Protein AF-A0A1X7SMK7-F1 (afdb_monomer_lite)

pLDDT: mean 85.58, std 12.28, range [47.09, 98.75]

Structure (mmCIF, N/CA/C/O backbone):
data_AF-A0A1X7SMK7-F1
#
_entry.id   AF-A0A1X7SMK7-F1
#
loop_
_atom_site.group_PDB
_atom_site.id
_atom_site.type_symbol
_atom_site.label_atom_id
_atom_site.label_alt_id
_atom_site.label_comp_id
_atom_site.label_asym_id
_atom_site.label_entity_id
_atom_site.label_seq_id
_atom_site.pdbx_PDB_ins_code
_atom_site.Cartn_x
_atom_site.Cartn_y
_atom_site.Cartn_z
_atom_site.occupancy
_atom_site.B_iso_or_equiv
_atom_site.auth_seq_id
_atom_site.auth_comp_id
_atom_site.auth_asym_id
_atom_site.auth_atom_id
_atom_site.pdbx_PDB_model_num
ATOM 1 N N . MET A 1 1 ? 4.008 -22.141 7.413 1.00 76.31 1 MET A N 1
ATOM 2 C CA . MET A 1 1 ? 4.098 -21.313 6.189 1.00 76.31 1 MET A CA 1
ATOM 3 C C . MET A 1 1 ? 5.521 -20.885 5.887 1.00 76.31 1 MET A C 1
ATOM 5 O O . MET A 1 1 ? 5.879 -20.997 4.728 1.00 76.31 1 MET A O 1
ATOM 9 N N . ASN A 1 2 ? 6.328 -20.488 6.880 1.00 79.69 2 ASN A N 1
ATOM 10 C CA . ASN A 1 2 ? 7.738 -20.129 6.662 1.00 79.69 2 ASN A CA 1
ATOM 11 C C . ASN A 1 2 ? 8.524 -21.211 5.893 1.00 79.69 2 ASN A C 1
ATOM 13 O O . ASN A 1 2 ? 9.091 -20.935 4.846 1.00 79.69 2 ASN A O 1
ATOM 17 N N . TRP A 1 3 ? 8.394 -22.478 6.312 1.00 78.12 3 TRP A N 1
ATOM 18 C CA . TRP A 1 3 ? 9.000 -23.629 5.625 1.00 78.12 3 TRP A CA 1
ATOM 19 C C . TRP A 1 3 ? 8.644 -23.755 4.142 1.00 78.12 3 TRP A C 1
ATOM 21 O O . TRP A 1 3 ? 9.476 -24.162 3.346 1.00 78.12 3 TRP A O 1
ATOM 31 N N . VAL A 1 4 ? 7.419 -23.389 3.753 1.00 81.31 4 VAL A N 1
ATOM 32 C CA . VAL A 1 4 ? 7.009 -23.433 2.341 1.00 81.31 4 VAL A CA 1
ATOM 33 C C . VAL A 1 4 ? 7.771 -22.382 1.537 1.00 81.31 4 VAL A C 1
ATOM 35 O O . VAL A 1 4 ? 8.172 -22.674 0.420 1.00 81.31 4 VAL A O 1
ATOM 38 N N . GLY A 1 5 ? 7.982 -21.186 2.097 1.00 83.88 5 GLY A N 1
ATOM 39 C CA . GLY A 1 5 ? 8.796 -20.145 1.464 1.00 83.88 5 GLY A CA 1
ATOM 40 C C . GLY A 1 5 ? 10.237 -20.611 1.270 1.00 83.88 5 GLY A C 1
ATOM 41 O O . GLY A 1 5 ? 10.709 -20.642 0.137 1.00 83.88 5 GLY A O 1
ATOM 42 N N . ILE A 1 6 ? 10.862 -21.103 2.347 1.00 80.62 6 ILE A N 1
ATOM 43 C CA . ILE A 1 6 ? 12.244 -21.610 2.329 1.00 80.62 6 ILE A CA 1
ATOM 44 C C . ILE A 1 6 ? 12.415 -22.717 1.284 1.00 80.62 6 ILE A C 1
ATOM 46 O O . ILE A 1 6 ? 13.381 -22.695 0.534 1.00 80.62 6 ILE A O 1
ATOM 50 N N . VAL A 1 7 ? 11.475 -23.663 1.191 1.00 81.44 7 VAL A N 1
ATOM 51 C CA . VAL A 1 7 ? 11.527 -24.764 0.213 1.00 81.44 7 VAL A CA 1
ATOM 52 C C . VAL A 1 7 ? 11.356 -24.275 -1.229 1.00 81.44 7 VAL A C 1
ATOM 54 O O . VAL A 1 7 ? 12.016 -24.774 -2.133 1.00 81.44 7 VAL A O 1
ATOM 57 N N . VAL A 1 8 ? 10.451 -23.324 -1.472 1.00 84.81 8 VAL A N 1
ATOM 58 C CA . VAL A 1 8 ? 10.126 -22.880 -2.837 1.00 84.81 8 VAL A CA 1
ATOM 59 C C . VAL A 1 8 ? 11.201 -21.958 -3.409 1.00 84.81 8 VAL A C 1
ATOM 61 O O . VAL A 1 8 ? 11.509 -22.050 -4.600 1.00 84.81 8 VAL A O 1
ATOM 64 N N . GLU A 1 9 ? 11.773 -21.089 -2.578 1.00 83.50 9 GLU A N 1
ATOM 65 C CA . GLU A 1 9 ? 12.897 -20.228 -2.946 1.00 83.50 9 GLU A CA 1
ATOM 66 C C . GLU A 1 9 ? 14.232 -20.979 -2.917 1.00 83.50 9 GLU A C 1
ATOM 68 O O . GLU A 1 9 ? 15.040 -20.822 -3.830 1.00 83.50 9 GLU A O 1
ATOM 73 N N . ALA A 1 10 ? 14.418 -21.867 -1.936 1.00 68.88 10 ALA A N 1
ATOM 74 C CA . ALA A 1 10 ? 15.697 -22.448 -1.526 1.00 68.88 10 ALA A CA 1
ATOM 75 C C . ALA A 1 10 ? 16.689 -21.379 -1.037 1.00 68.88 10 ALA A C 1
ATOM 77 O O . ALA A 1 10 ? 17.787 -21.234 -1.579 1.00 68.88 10 ALA A O 1
ATOM 78 N N . GLU A 1 11 ? 16.283 -20.623 -0.010 1.00 64.81 11 GLU A N 1
ATOM 79 C CA . GLU A 1 11 ? 17.107 -19.590 0.637 1.00 64.81 11 GLU A CA 1
ATOM 80 C C . GLU A 1 11 ? 18.417 -20.146 1.232 1.00 64.81 11 GLU A C 1
ATOM 82 O O . GLU A 1 11 ? 18.645 -21.350 1.252 1.00 64.81 11 GLU A O 1
ATOM 87 N N . ALA A 1 12 ? 19.311 -19.269 1.704 1.00 57.12 12 ALA A N 1
ATOM 88 C CA . ALA A 1 12 ? 20.653 -19.607 2.189 1.00 57.12 12 ALA A CA 1
ATOM 89 C C . ALA A 1 12 ? 20.695 -20.824 3.152 1.00 57.12 12 ALA A C 1
ATOM 91 O O . ALA A 1 12 ? 19.781 -20.993 3.958 1.00 57.12 12 ALA A O 1
ATOM 92 N N . PRO A 1 13 ? 21.781 -21.630 3.158 1.00 58.66 13 PRO A N 1
ATOM 93 C CA . PRO A 1 13 ? 21.899 -22.856 3.968 1.00 58.66 13 PRO A CA 1
ATOM 94 C C . PRO A 1 13 ? 21.560 -22.692 5.458 1.00 58.66 13 PRO A C 1
ATOM 96 O O . PRO A 1 13 ? 21.046 -23.609 6.085 1.00 58.66 13 PRO A O 1
ATOM 99 N N . GLN A 1 14 ? 21.789 -21.498 6.009 1.00 54.66 14 GLN A N 1
ATOM 100 C CA . GLN A 1 14 ? 21.522 -21.155 7.410 1.00 54.66 14 GLN A CA 1
ATOM 101 C C . GLN A 1 14 ? 20.026 -21.161 7.770 1.00 54.66 14 GLN A C 1
ATOM 103 O O . GLN A 1 14 ? 19.683 -21.290 8.937 1.00 54.66 14 GLN A O 1
ATOM 108 N N . LEU A 1 15 ? 19.137 -21.038 6.780 1.00 57.72 15 LEU A N 1
ATOM 109 C CA . LEU A 1 15 ? 17.681 -21.113 6.952 1.00 57.72 15 LEU A CA 1
ATOM 110 C C . LEU A 1 15 ? 17.139 -22.529 6.691 1.00 57.72 15 LEU A C 1
ATOM 112 O O . LEU A 1 15 ? 15.944 -22.775 6.846 1.00 57.72 15 LEU A O 1
ATOM 116 N N . LYS A 1 16 ? 18.015 -23.467 6.304 1.00 63.78 16 LYS A N 1
ATOM 117 C CA . LYS A 1 16 ? 17.679 -24.873 6.038 1.00 63.78 16 LYS A CA 1
ATOM 118 C C . LYS A 1 16 ? 17.902 -25.776 7.249 1.00 63.78 16 LYS A C 1
ATOM 120 O O . LYS A 1 16 ? 17.399 -26.899 7.244 1.00 63.78 16 LYS A O 1
ATOM 125 N N . GLU A 1 17 ? 18.625 -25.300 8.265 1.00 66.69 17 GLU A N 1
ATOM 126 C CA . GLU A 1 17 ? 18.790 -25.975 9.554 1.00 66.69 17 GLU A CA 1
ATOM 127 C C . GLU A 1 17 ? 17.618 -25.650 10.487 1.00 66.69 17 GLU A C 1
ATOM 129 O O . GLU A 1 17 ? 17.215 -24.498 10.652 1.00 66.69 17 GLU A O 1
ATOM 134 N N . THR A 1 18 ? 17.048 -26.686 11.091 1.00 64.62 18 THR A N 1
ATOM 135 C CA . THR A 1 18 ? 15.881 -26.607 11.974 1.00 64.62 18 THR A CA 1
ATOM 136 C C . THR A 1 18 ? 16.170 -27.399 13.249 1.00 64.62 18 THR A C 1
ATOM 138 O O . THR A 1 18 ? 17.026 -28.285 13.238 1.00 64.62 18 THR A O 1
ATOM 141 N N . GLU A 1 19 ? 15.444 -27.138 14.342 1.00 67.94 19 GLU A N 1
ATOM 142 C CA . GLU A 1 19 ? 15.568 -27.947 15.571 1.00 67.94 19 GLU A CA 1
ATOM 143 C C . GLU A 1 19 ? 15.283 -29.446 15.326 1.00 67.94 19 GLU A C 1
ATOM 145 O O . GLU A 1 19 ? 15.844 -30.295 16.016 1.00 67.94 19 GLU A O 1
ATOM 150 N N . ASP A 1 20 ? 14.481 -29.772 14.302 1.00 70.25 20 ASP A N 1
ATOM 151 C CA . ASP A 1 20 ? 14.022 -31.128 13.972 1.00 70.25 20 ASP A CA 1
ATOM 152 C C . ASP A 1 20 ? 14.765 -31.772 12.775 1.00 70.25 20 ASP A C 1
ATOM 154 O O . ASP A 1 20 ? 14.417 -32.879 12.354 1.00 70.25 20 ASP A O 1
ATOM 158 N N . GLY A 1 21 ? 15.780 -31.109 12.200 1.00 72.69 21 GLY A N 1
ATOM 159 C CA . GLY A 1 21 ? 16.559 -31.623 11.061 1.00 72.69 21 GLY A CA 1
ATOM 160 C C . GLY A 1 21 ? 16.888 -30.587 9.982 1.00 72.69 21 GLY A C 1
ATOM 161 O O . GLY A 1 21 ? 16.776 -29.386 10.209 1.00 72.69 21 GLY A O 1
ATOM 162 N N . VAL A 1 22 ? 17.297 -31.057 8.799 1.00 74.38 22 VAL A N 1
ATOM 163 C CA . VAL A 1 22 ? 17.672 -30.222 7.641 1.00 74.38 22 VAL A CA 1
ATOM 164 C C . VAL A 1 22 ? 16.673 -30.427 6.501 1.00 74.38 22 VAL A C 1
ATOM 166 O O . VAL A 1 22 ? 16.225 -31.550 6.262 1.00 74.38 22 VAL A O 1
ATOM 169 N N . ILE A 1 23 ? 16.318 -29.354 5.792 1.00 75.38 23 ILE A N 1
ATOM 170 C CA . ILE A 1 23 ? 15.484 -29.434 4.583 1.00 75.38 23 ILE A CA 1
ATOM 171 C C . ILE A 1 23 ? 16.270 -30.118 3.454 1.00 75.38 23 ILE A C 1
ATOM 173 O O . ILE A 1 23 ? 17.354 -29.669 3.093 1.00 75.38 23 ILE A O 1
ATOM 177 N N . ASP A 1 24 ? 15.697 -31.176 2.875 1.00 78.44 24 ASP A N 1
ATOM 178 C CA . ASP A 1 24 ? 16.307 -31.951 1.788 1.00 78.44 24 ASP A CA 1
ATOM 179 C C . ASP A 1 24 ? 16.286 -31.181 0.453 1.00 78.44 24 ASP A C 1
ATOM 181 O O . ASP A 1 24 ? 15.278 -31.131 -0.258 1.00 78.44 24 ASP A O 1
ATOM 185 N N . GLU A 1 25 ? 17.410 -30.548 0.126 1.00 76.19 25 GLU A N 1
ATOM 186 C CA . GLU A 1 25 ? 17.578 -29.785 -1.113 1.00 76.19 25 GLU A CA 1
ATOM 187 C C . GLU A 1 25 ? 17.518 -30.655 -2.369 1.00 76.19 25 GLU A C 1
ATOM 189 O O . GLU A 1 25 ? 16.979 -30.213 -3.383 1.00 76.19 25 GLU A O 1
ATOM 194 N N . ASP A 1 26 ? 18.040 -31.882 -2.304 1.00 81.38 26 ASP A N 1
ATOM 195 C CA . ASP A 1 26 ? 18.062 -32.800 -3.445 1.00 81.38 26 ASP A CA 1
ATOM 196 C C . ASP A 1 26 ? 16.639 -33.250 -3.798 1.00 81.38 26 ASP A C 1
ATOM 198 O O . ASP A 1 26 ? 16.304 -33.426 -4.973 1.00 81.38 26 ASP A O 1
ATOM 202 N N . LEU A 1 27 ? 15.779 -33.393 -2.785 1.00 84.00 27 LEU A N 1
ATOM 203 C CA . LEU A 1 27 ? 14.371 -33.728 -2.967 1.00 84.00 27 LEU A CA 1
ATOM 204 C C . LEU A 1 27 ? 13.543 -32.553 -3.506 1.00 84.00 27 LEU A C 1
ATOM 206 O O . LEU A 1 27 ? 12.710 -32.757 -4.393 1.00 84.00 27 LEU A O 1
ATOM 210 N N . TYR A 1 28 ? 13.708 -31.348 -2.948 1.00 83.56 28 TYR A N 1
ATOM 211 C CA . TYR A 1 28 ? 12.801 -30.224 -3.227 1.00 83.56 28 TYR A CA 1
ATOM 212 C C . TYR A 1 28 ? 13.315 -29.212 -4.266 1.00 83.56 28 TYR A C 1
ATOM 214 O O . TYR A 1 28 ? 12.504 -28.539 -4.909 1.00 83.56 28 TYR A O 1
ATOM 222 N N . GLY A 1 29 ? 14.630 -29.117 -4.477 1.00 83.69 29 GLY A N 1
ATOM 223 C CA . GLY A 1 29 ? 15.258 -28.202 -5.433 1.00 83.69 29 GLY A CA 1
ATOM 224 C C . GLY A 1 29 ? 15.086 -26.713 -5.095 1.00 83.69 29 GLY A C 1
ATOM 225 O O . GLY A 1 29 ? 14.939 -26.335 -3.939 1.00 83.69 29 GLY A O 1
ATOM 226 N N . SER A 1 30 ? 15.120 -25.856 -6.126 1.00 86.62 30 SER A N 1
ATOM 227 C CA . SER A 1 30 ? 14.943 -24.394 -6.020 1.00 86.62 30 SER A CA 1
ATOM 228 C C . SER A 1 30 ? 13.989 -23.891 -7.105 1.00 86.62 30 SER A C 1
ATOM 230 O O . SER A 1 30 ? 14.396 -23.304 -8.108 1.00 86.62 30 SER A O 1
ATOM 232 N N . LEU A 1 31 ? 12.696 -24.191 -6.948 1.00 90.31 31 LEU A N 1
ATOM 233 C CA . LEU A 1 31 ? 11.697 -23.951 -7.992 1.00 90.31 31 LEU A CA 1
ATOM 234 C C . LEU A 1 31 ? 11.676 -22.484 -8.443 1.00 90.31 31 LEU A C 1
ATOM 236 O O . LEU A 1 31 ? 11.801 -22.222 -9.637 1.00 90.31 31 LEU A O 1
ATOM 240 N N . HIS A 1 32 ? 11.544 -21.540 -7.504 1.00 93.88 32 HIS A N 1
ATOM 241 C CA . HIS A 1 32 ? 11.447 -20.105 -7.790 1.00 93.88 32 HIS A CA 1
ATOM 242 C C . HIS A 1 32 ? 12.671 -19.568 -8.545 1.00 93.88 32 HIS A C 1
ATOM 244 O O . HIS A 1 32 ? 12.493 -18.933 -9.591 1.00 93.88 32 HIS A O 1
ATOM 250 N N . ASN A 1 33 ? 13.889 -19.844 -8.056 1.00 91.50 33 ASN A N 1
ATOM 251 C CA . ASN A 1 33 ? 15.117 -19.307 -8.654 1.00 91.50 33 ASN A CA 1
ATOM 252 C C . ASN A 1 33 ? 15.410 -19.961 -10.006 1.00 91.50 33 ASN A C 1
ATOM 254 O O . ASN A 1 33 ? 15.709 -19.256 -10.967 1.00 91.50 33 ASN A O 1
ATOM 258 N N . LEU A 1 34 ? 15.210 -21.280 -10.134 1.00 91.06 34 LEU A N 1
ATOM 259 C CA . LEU A 1 34 ? 15.342 -21.961 -11.426 1.00 91.06 34 LEU A CA 1
ATOM 260 C C . LEU A 1 34 ? 14.367 -21.397 -12.467 1.00 91.06 34 LEU A C 1
ATOM 262 O O . LEU A 1 34 ? 14.712 -21.305 -13.643 1.00 91.06 34 LEU A O 1
ATOM 266 N N . GLY A 1 35 ? 13.163 -20.987 -12.061 1.00 93.31 35 GLY A N 1
ATOM 267 C CA . GLY A 1 35 ? 12.232 -20.294 -12.951 1.00 93.31 35 GLY A CA 1
ATOM 268 C C . GLY A 1 35 ? 12.787 -18.964 -13.462 1.00 93.31 35 GLY A C 1
ATOM 269 O O . GLY A 1 35 ? 12.753 -18.712 -14.668 1.00 93.31 35 GLY A O 1
ATOM 270 N N . HIS A 1 36 ? 13.351 -18.140 -12.573 1.00 94.31 36 HIS A N 1
ATOM 271 C CA . HIS A 1 36 ? 14.035 -16.899 -12.950 1.00 94.31 36 HIS A CA 1
ATOM 272 C C . HIS A 1 36 ? 15.161 -17.147 -13.964 1.00 94.31 36 HIS A C 1
ATOM 274 O O . HIS A 1 36 ? 15.187 -16.488 -15.009 1.00 94.31 36 HIS A O 1
ATOM 280 N N . ASP A 1 37 ? 16.019 -18.138 -13.707 1.00 90.88 37 ASP A N 1
ATOM 281 C CA . ASP A 1 37 ? 17.121 -18.518 -14.596 1.00 90.88 37 ASP A CA 1
ATOM 282 C C . ASP A 1 37 ? 16.600 -18.949 -15.971 1.00 90.88 37 ASP A C 1
ATOM 284 O O . ASP A 1 37 ? 17.060 -18.458 -17.002 1.00 90.88 37 ASP A O 1
ATOM 288 N N . LYS A 1 38 ? 15.571 -19.807 -16.013 1.00 91.62 38 LYS A N 1
ATOM 289 C CA . LYS A 1 38 ? 15.007 -20.294 -17.279 1.00 91.62 38 LYS A CA 1
ATOM 290 C C . LYS A 1 38 ? 14.355 -19.185 -18.093 1.00 91.62 38 LYS A C 1
ATOM 292 O O . LYS A 1 38 ? 14.561 -19.135 -19.303 1.00 91.62 38 LYS A O 1
ATOM 297 N N . PHE A 1 39 ? 13.616 -18.267 -17.468 1.00 92.25 39 PHE A N 1
ATOM 298 C CA . PHE A 1 39 ? 13.064 -17.119 -18.192 1.00 92.25 39 PHE A CA 1
ATOM 299 C C . PHE A 1 39 ? 14.156 -16.170 -18.689 1.00 92.25 39 PHE A C 1
ATOM 301 O O . PHE A 1 39 ? 14.058 -15.663 -19.807 1.00 92.25 39 PHE A O 1
ATOM 308 N N . ALA A 1 40 ? 15.219 -15.969 -17.907 1.00 90.50 40 ALA A N 1
ATOM 309 C CA . ALA A 1 40 ? 16.373 -15.196 -18.346 1.00 90.50 40 ALA A CA 1
ATOM 310 C C . ALA A 1 40 ? 17.085 -15.859 -19.541 1.00 90.50 40 ALA A C 1
ATOM 312 O O . ALA A 1 40 ? 17.534 -15.146 -20.443 1.00 90.50 40 ALA A O 1
ATOM 313 N N . GLU A 1 41 ? 17.139 -17.198 -19.569 1.00 87.00 41 GLU A N 1
ATOM 314 C CA . GLU A 1 41 ? 17.758 -18.034 -20.607 1.00 87.00 41 GLU A CA 1
ATOM 315 C C . GLU A 1 41 ? 17.024 -18.042 -21.956 1.00 87.00 41 GLU A C 1
ATOM 317 O O . GLU A 1 41 ? 17.657 -18.201 -22.999 1.00 87.00 41 GLU A O 1
ATOM 322 N N . ILE A 1 42 ? 15.706 -17.832 -21.994 1.00 82.44 42 ILE A N 1
ATOM 323 C CA . ILE A 1 42 ? 14.941 -17.899 -23.256 1.00 82.44 42 ILE A CA 1
ATOM 324 C C . ILE A 1 42 ? 15.445 -16.872 -24.287 1.00 82.44 42 ILE A C 1
ATOM 326 O O . ILE A 1 42 ? 15.544 -17.185 -25.475 1.00 82.44 42 ILE A O 1
ATOM 330 N N . GLY A 1 43 ? 15.850 -15.676 -23.843 1.00 67.31 43 GLY A N 1
ATOM 331 C CA . GLY A 1 43 ? 16.397 -14.627 -24.718 1.00 67.31 43 GLY A CA 1
ATOM 332 C C . GLY A 1 43 ? 17.741 -14.976 -25.382 1.00 67.31 43 GLY A C 1
ATOM 333 O O . GLY A 1 43 ? 18.173 -14.289 -26.312 1.00 67.31 43 GLY A O 1
ATOM 334 N N . TYR A 1 44 ? 18.403 -16.053 -24.947 1.00 64.62 44 TYR A N 1
ATOM 335 C CA . TYR A 1 44 ? 19.713 -16.466 -25.458 1.00 64.62 44 TYR A CA 1
ATOM 336 C C . TYR A 1 44 ? 19.637 -17.059 -26.854 1.00 64.62 44 TYR A C 1
ATOM 338 O O . TYR A 1 44 ? 20.598 -16.957 -27.613 1.00 64.62 44 TYR A O 1
ATOM 346 N N . GLN A 1 45 ? 18.505 -17.670 -27.212 1.00 57.88 45 GLN A N 1
ATOM 347 C CA . GLN A 1 45 ? 18.370 -18.375 -28.488 1.00 57.88 45 GLN A CA 1
ATOM 348 C C . GLN A 1 45 ? 18.481 -17.432 -29.700 1.00 57.88 45 GLN A C 1
ATOM 350 O O . GLN A 1 45 ? 18.723 -17.884 -30.815 1.00 57.88 45 GLN A O 1
ATOM 355 N N . THR A 1 46 ? 18.366 -16.118 -29.486 1.00 55.88 46 THR A N 1
ATOM 356 C CA . THR A 1 46 ? 18.462 -15.083 -30.524 1.00 55.88 46 THR A CA 1
ATOM 357 C C . THR A 1 46 ? 19.871 -14.543 -30.802 1.00 55.88 46 THR A C 1
ATOM 359 O O . THR A 1 46 ? 20.037 -13.831 -31.792 1.00 55.88 46 THR A O 1
ATOM 362 N N . TYR A 1 47 ? 20.900 -14.868 -30.005 1.00 55.44 47 TYR A N 1
ATOM 363 C CA . TYR A 1 47 ? 22.248 -14.307 -30.191 1.00 55.44 47 TYR A CA 1
ATOM 364 C C . TYR A 1 47 ? 23.335 -15.390 -30.290 1.00 55.44 47 TYR A C 1
ATOM 366 O O . TYR A 1 47 ? 23.699 -16.037 -29.320 1.00 55.44 47 TYR A O 1
ATOM 374 N N . SER A 1 48 ? 23.936 -15.529 -31.476 1.00 54.09 48 SER A N 1
ATOM 375 C CA . SER A 1 48 ? 25.039 -16.465 -31.784 1.00 54.09 48 SER A CA 1
ATOM 376 C C . SER A 1 48 ? 26.409 -16.060 -31.188 1.00 54.09 48 SER A C 1
ATOM 378 O O . SER A 1 48 ? 27.448 -16.556 -31.629 1.00 54.09 48 SER A O 1
ATOM 380 N N . SER A 1 49 ? 26.469 -15.120 -30.240 1.00 61.84 49 SER A N 1
ATOM 381 C CA . SER A 1 49 ? 27.746 -14.573 -29.752 1.00 61.84 49 SER A CA 1
ATOM 382 C C . SER A 1 49 ? 28.101 -15.103 -28.365 1.00 61.84 49 SER A C 1
ATOM 384 O O . SER A 1 49 ? 27.239 -15.215 -27.506 1.00 61.84 49 SER A O 1
ATOM 386 N N . SER A 1 50 ? 29.389 -15.311 -28.088 1.00 56.56 50 SER A N 1
ATOM 387 C CA . SER A 1 50 ? 29.916 -15.704 -26.768 1.00 56.56 50 SER A CA 1
ATOM 388 C C . SER A 1 50 ? 29.708 -14.666 -25.647 1.00 56.56 50 SER A C 1
ATOM 390 O O . SER A 1 50 ? 30.171 -14.867 -24.528 1.00 56.56 50 SER A O 1
ATOM 392 N N . LYS A 1 51 ? 29.009 -13.556 -25.921 1.00 63.16 51 LYS A N 1
ATOM 393 C CA . LYS A 1 51 ? 28.648 -12.495 -24.966 1.00 63.16 51 LYS A CA 1
ATOM 394 C C . LYS A 1 51 ? 27.170 -12.584 -24.577 1.00 63.16 51 LYS A C 1
ATOM 396 O O . LYS A 1 51 ? 26.466 -11.575 -24.570 1.00 63.16 51 LYS A O 1
ATOM 401 N N . ASN A 1 52 ? 26.698 -13.796 -24.305 1.00 57.12 52 ASN A N 1
ATOM 402 C CA . ASN A 1 52 ? 25.314 -14.061 -23.936 1.00 57.12 52 ASN A CA 1
ATOM 403 C C . ASN A 1 52 ? 24.944 -13.329 -22.640 1.00 57.12 52 ASN A C 1
ATOM 405 O O . ASN A 1 52 ? 25.436 -13.665 -21.563 1.00 57.12 52 ASN A O 1
ATOM 409 N N . ARG A 1 53 ? 24.093 -12.307 -22.751 1.00 67.38 53 ARG A N 1
ATOM 410 C CA . ARG A 1 53 ? 23.565 -11.576 -21.598 1.00 67.38 53 ARG A CA 1
ATOM 411 C C . ARG A 1 53 ? 22.250 -12.218 -21.179 1.00 67.38 53 ARG A C 1
ATOM 413 O O . ARG A 1 53 ? 21.366 -12.393 -22.011 1.00 67.38 53 ARG A O 1
ATOM 420 N N . TRP A 1 54 ? 22.153 -12.544 -19.896 1.00 79.62 54 TRP A N 1
ATOM 421 C CA . TRP A 1 54 ? 20.924 -12.991 -19.257 1.00 79.62 54 TRP A CA 1
ATOM 422 C C . TRP A 1 54 ? 19.834 -11.934 -19.479 1.00 79.62 54 TRP A C 1
ATOM 424 O O . TRP A 1 54 ? 20.120 -10.732 -19.415 1.00 79.62 54 TRP A O 1
ATOM 434 N N . GLY A 1 55 ? 18.598 -12.361 -19.754 1.00 87.69 55 GLY A N 1
ATOM 435 C CA . GLY A 1 55 ? 17.449 -11.456 -19.751 1.00 87.69 55 GLY A CA 1
ATOM 436 C C . GLY A 1 55 ? 17.260 -10.788 -18.383 1.00 87.69 55 GLY A C 1
ATOM 437 O O . GLY A 1 55 ? 17.840 -11.207 -17.381 1.00 87.69 55 GLY A O 1
ATOM 438 N N . VAL A 1 56 ? 16.414 -9.756 -18.312 1.00 91.50 56 VAL A N 1
ATOM 439 C CA . VAL A 1 56 ? 16.201 -8.987 -17.067 1.00 91.50 56 VAL A CA 1
ATOM 440 C C . VAL A 1 56 ? 15.689 -9.843 -15.899 1.00 91.50 56 VAL A C 1
ATOM 442 O O . VAL A 1 56 ? 15.936 -9.500 -14.747 1.00 91.50 56 VAL A O 1
ATOM 445 N N . MET A 1 57 ? 15.049 -10.984 -16.181 1.00 93.56 57 MET A N 1
ATOM 446 C CA . MET A 1 57 ? 14.612 -11.956 -15.171 1.00 93.56 57 MET A CA 1
ATOM 447 C C . MET A 1 57 ? 15.754 -12.535 -14.325 1.00 93.56 57 MET A C 1
ATOM 449 O O . MET A 1 57 ? 15.501 -12.945 -13.196 1.00 93.56 57 MET A O 1
ATOM 453 N N . GLY A 1 58 ? 16.998 -12.505 -14.814 1.00 91.12 58 GLY A N 1
ATOM 454 C CA . GLY A 1 58 ? 18.181 -12.984 -14.091 1.00 91.12 58 GLY A CA 1
ATOM 455 C C . GLY A 1 58 ? 18.747 -11.998 -13.063 1.00 91.12 58 GLY A C 1
ATOM 456 O O . GLY A 1 58 ? 19.792 -12.259 -12.478 1.00 91.12 58 GLY A O 1
ATOM 457 N N . SER A 1 59 ? 18.116 -10.835 -12.865 1.00 91.06 59 SER A N 1
ATOM 458 C CA . SER A 1 59 ? 18.580 -9.813 -11.921 1.00 91.06 59 SER A CA 1
ATOM 459 C C . SER A 1 59 ? 17.427 -9.264 -11.087 1.00 91.06 59 SER A C 1
ATOM 461 O O . SER A 1 59 ? 16.511 -8.627 -11.609 1.00 91.06 59 SER A O 1
ATOM 463 N N . THR A 1 60 ? 17.502 -9.434 -9.766 1.00 90.88 60 THR A N 1
ATOM 464 C CA . THR A 1 60 ? 16.470 -8.994 -8.805 1.00 90.88 60 THR A CA 1
ATOM 465 C C . THR A 1 60 ? 16.189 -7.490 -8.858 1.00 90.88 60 THR A C 1
ATOM 467 O O . THR A 1 60 ? 15.064 -7.062 -8.619 1.00 90.88 60 THR A O 1
ATOM 470 N N . SER A 1 61 ? 17.175 -6.677 -9.250 1.00 89.94 61 SER A N 1
ATOM 471 C CA . SER A 1 61 ? 17.026 -5.219 -9.385 1.00 89.94 61 SER A CA 1
ATOM 472 C C . SER A 1 61 ? 16.156 -4.782 -10.572 1.00 89.94 61 SER A C 1
ATOM 474 O O . SER A 1 61 ? 15.701 -3.636 -10.612 1.00 89.94 61 SER A O 1
ATOM 476 N N . VAL A 1 62 ? 15.925 -5.666 -11.551 1.00 91.44 62 VAL A N 1
ATOM 477 C CA . VAL A 1 62 ? 15.209 -5.330 -12.793 1.00 91.44 62 VAL A CA 1
ATOM 478 C C . VAL A 1 62 ? 14.176 -6.367 -13.236 1.00 91.44 62 VAL A C 1
ATOM 480 O O . VAL A 1 62 ? 13.389 -6.048 -14.124 1.00 91.44 62 VAL A O 1
ATOM 483 N N . ALA A 1 63 ? 14.108 -7.548 -12.615 1.00 95.12 63 ALA A N 1
ATOM 484 C CA . ALA A 1 63 ? 13.194 -8.626 -13.003 1.00 95.12 63 ALA A CA 1
ATOM 485 C C . ALA A 1 63 ? 11.722 -8.183 -13.035 1.00 95.12 63 ALA A C 1
ATOM 487 O O . ALA A 1 63 ? 11.015 -8.477 -13.991 1.00 95.12 63 ALA A O 1
ATOM 488 N N . ILE A 1 64 ? 11.292 -7.371 -12.061 1.00 95.38 64 ILE A N 1
ATOM 489 C CA . ILE A 1 64 ? 9.925 -6.825 -11.956 1.00 95.38 64 ILE A CA 1
ATOM 490 C C . ILE A 1 64 ? 9.472 -6.003 -13.182 1.00 95.38 64 ILE A C 1
ATOM 492 O O . ILE A 1 64 ? 8.280 -5.745 -13.361 1.00 95.38 64 ILE A O 1
ATOM 496 N N . ARG A 1 65 ? 10.417 -5.571 -14.030 1.00 93.00 65 ARG A N 1
ATOM 497 C CA . ARG A 1 65 ? 10.139 -4.834 -15.272 1.00 93.00 65 ARG A CA 1
ATOM 498 C C . ARG A 1 65 ? 9.614 -5.735 -16.391 1.00 93.00 65 ARG A C 1
ATOM 500 O O . ARG A 1 65 ? 9.024 -5.213 -17.333 1.00 93.00 65 ARG A O 1
ATOM 507 N N . ASP A 1 66 ? 9.839 -7.045 -16.312 1.00 94.50 66 ASP A N 1
ATOM 508 C CA . ASP A 1 66 ? 9.348 -8.009 -17.294 1.00 94.50 66 ASP A CA 1
ATOM 509 C C . ASP A 1 66 ? 7.930 -8.476 -16.924 1.00 94.50 66 ASP A C 1
ATOM 511 O O . ASP A 1 66 ? 7.720 -8.943 -15.802 1.00 94.50 66 ASP A O 1
ATOM 515 N N . PRO A 1 67 ? 6.937 -8.408 -17.829 1.00 96.00 67 PRO A N 1
ATOM 516 C CA . PRO A 1 67 ? 5.610 -8.968 -17.584 1.00 96.00 67 PRO A CA 1
ATOM 517 C C . PRO A 1 67 ? 5.619 -10.435 -17.123 1.00 96.00 67 PRO A C 1
ATOM 519 O O . PRO A 1 67 ? 4.743 -10.832 -16.350 1.00 96.00 67 PRO A O 1
ATOM 522 N N . VAL A 1 68 ? 6.604 -11.238 -17.549 1.00 95.94 68 VAL A N 1
ATOM 523 C CA . VAL A 1 68 ? 6.705 -12.651 -17.157 1.00 95.94 68 VAL A CA 1
ATOM 524 C C . VAL A 1 68 ? 6.991 -12.832 -15.666 1.00 95.94 68 VAL A C 1
ATOM 526 O O . VAL A 1 68 ? 6.560 -13.834 -15.098 1.00 95.94 68 VAL A O 1
ATOM 529 N N . PHE A 1 69 ? 7.620 -11.849 -15.006 1.00 97.19 69 PHE A N 1
ATOM 530 C CA . PHE A 1 69 ? 7.838 -11.851 -13.557 1.00 97.19 69 PHE A CA 1
ATOM 531 C C . PHE A 1 69 ? 6.526 -12.074 -12.809 1.00 97.19 69 PHE A C 1
ATOM 533 O O . PHE A 1 69 ? 6.425 -12.946 -11.953 1.00 97.19 69 PHE A O 1
ATOM 540 N N . TRP A 1 70 ? 5.490 -11.328 -13.186 1.00 96.75 70 TRP A N 1
ATOM 541 C CA . TRP A 1 70 ? 4.191 -11.368 -12.522 1.00 96.75 70 TRP A CA 1
ATOM 542 C C . TRP A 1 70 ? 3.443 -12.675 -12.778 1.00 96.75 70 TRP A C 1
ATOM 544 O O . TRP A 1 70 ? 2.746 -13.170 -11.895 1.00 96.75 70 TRP A O 1
ATOM 554 N N . ILE A 1 71 ? 3.610 -13.262 -13.965 1.00 96.50 71 ILE A N 1
ATOM 555 C CA . ILE A 1 71 ? 3.037 -14.571 -14.306 1.00 96.50 71 ILE A CA 1
ATOM 556 C C . ILE A 1 71 ? 3.738 -15.672 -13.503 1.00 96.50 71 ILE A C 1
ATOM 558 O O . ILE A 1 71 ? 3.075 -16.535 -12.926 1.00 96.50 71 ILE A O 1
ATOM 562 N N . TRP A 1 72 ? 5.069 -15.621 -13.424 1.00 96.50 72 TRP A N 1
ATOM 563 C CA . TRP A 1 72 ? 5.861 -16.572 -12.653 1.00 96.50 72 TRP A CA 1
ATOM 564 C C . TRP A 1 72 ? 5.557 -16.487 -11.155 1.00 96.50 72 TRP A C 1
ATOM 566 O O . TRP A 1 72 ? 5.215 -17.488 -10.530 1.00 96.50 72 TRP A O 1
ATOM 576 N N . HIS A 1 73 ? 5.560 -15.282 -10.588 1.00 96.56 73 HIS A N 1
ATOM 577 C CA . HIS A 1 73 ? 5.207 -15.064 -9.184 1.00 96.56 73 HIS A CA 1
ATOM 578 C C . HIS A 1 73 ? 3.748 -15.415 -8.889 1.00 96.56 73 HIS A C 1
ATOM 580 O O . HIS A 1 73 ? 3.445 -15.876 -7.791 1.00 96.56 73 HIS A O 1
ATOM 586 N N . ARG A 1 74 ? 2.839 -15.306 -9.871 1.00 95.12 74 ARG A N 1
ATOM 587 C CA . ARG A 1 74 ? 1.477 -15.830 -9.719 1.00 95.12 74 ARG A CA 1
ATOM 588 C C . ARG A 1 74 ? 1.454 -17.351 -9.594 1.00 95.12 74 ARG A C 1
ATOM 590 O O . ARG A 1 74 ? 0.720 -17.856 -8.751 1.00 95.12 74 ARG A O 1
ATOM 597 N N . HIS A 1 75 ? 2.248 -18.068 -10.389 1.00 95.12 75 HIS A N 1
ATOM 598 C CA . HIS A 1 75 ? 2.382 -19.523 -10.273 1.00 95.12 75 HIS A CA 1
ATOM 599 C C . HIS A 1 75 ? 2.913 -19.933 -8.890 1.00 95.12 75 HIS A C 1
ATOM 601 O O . HIS A 1 75 ? 2.359 -20.835 -8.258 1.00 95.12 75 HIS A O 1
ATOM 607 N N . ILE A 1 76 ? 3.930 -19.225 -8.391 1.00 94.31 76 ILE A N 1
ATOM 608 C CA . ILE A 1 76 ? 4.495 -19.439 -7.053 1.00 94.31 76 ILE A CA 1
ATOM 609 C C . ILE A 1 76 ? 3.471 -19.141 -5.944 1.00 94.31 76 ILE A C 1
ATOM 611 O O . ILE A 1 76 ? 3.299 -19.958 -5.033 1.00 94.31 76 ILE A O 1
ATOM 615 N N . ASP A 1 77 ? 2.733 -18.028 -6.035 1.00 91.44 77 ASP A N 1
ATOM 616 C CA . ASP A 1 77 ? 1.630 -17.741 -5.110 1.00 91.44 77 ASP A CA 1
ATOM 617 C C . ASP A 1 77 ? 0.575 -18.851 -5.183 1.00 91.44 77 ASP A C 1
ATOM 619 O O . ASP A 1 77 ? 0.238 -19.425 -4.155 1.00 91.44 77 ASP A O 1
ATOM 623 N N . ASP A 1 78 ? 0.106 -19.255 -6.367 1.00 91.62 78 ASP A N 1
ATOM 624 C CA . ASP A 1 78 ? -0.893 -20.322 -6.512 1.00 91.62 78 ASP A CA 1
ATOM 625 C C . ASP A 1 78 ? -0.446 -21.658 -5.888 1.00 91.62 78 ASP A C 1
ATOM 627 O O . ASP A 1 78 ? -1.259 -22.345 -5.252 1.00 91.62 78 ASP A O 1
ATOM 631 N N . PHE A 1 79 ? 0.848 -21.984 -5.963 1.00 89.88 79 PHE A N 1
ATOM 632 C CA . PHE A 1 79 ? 1.426 -23.116 -5.243 1.00 89.88 79 PHE A CA 1
ATOM 633 C C . PHE A 1 79 ? 1.327 -22.946 -3.719 1.00 89.88 79 PHE A C 1
ATOM 635 O O . PHE A 1 79 ? 0.708 -23.792 -3.060 1.00 89.88 79 PHE A O 1
ATOM 642 N N . ARG A 1 80 ? 1.834 -21.835 -3.151 1.00 87.62 80 ARG A N 1
ATOM 643 C CA . ARG A 1 80 ? 1.703 -21.504 -1.709 1.00 87.62 80 ARG A CA 1
ATOM 644 C C . ARG A 1 80 ? 0.252 -21.636 -1.264 1.00 87.62 80 ARG A C 1
ATOM 646 O O . ARG A 1 80 ? -0.083 -22.216 -0.233 1.00 87.62 80 ARG A O 1
ATOM 653 N N . GLN A 1 81 ? -0.631 -21.099 -2.078 1.00 85.62 81 GLN A N 1
ATOM 654 C CA . GLN A 1 81 ? -2.052 -21.033 -1.850 1.00 85.62 81 GLN A CA 1
ATOM 655 C C . GLN A 1 81 ? -2.751 -22.396 -1.864 1.00 85.62 81 GLN A C 1
ATOM 657 O O . GLN A 1 81 ? -3.750 -22.566 -1.161 1.00 85.62 81 GLN A O 1
ATOM 662 N N . SER A 1 82 ? -2.258 -23.368 -2.633 1.00 87.88 82 SER A N 1
ATOM 663 C CA . SER A 1 82 ? -2.745 -24.754 -2.591 1.00 87.88 82 SER A CA 1
ATOM 664 C C . SER A 1 82 ? -2.463 -25.427 -1.240 1.00 87.88 82 SER A C 1
ATOM 666 O O . SER A 1 82 ? -3.234 -26.275 -0.785 1.00 87.88 82 SER A O 1
ATOM 668 N N . ILE A 1 83 ? -1.395 -24.993 -0.563 1.00 87.25 83 ILE A N 1
ATOM 669 C CA . ILE A 1 83 ? -0.988 -25.473 0.757 1.00 87.25 83 ILE A CA 1
ATOM 670 C C . ILE A 1 83 ? -1.787 -24.753 1.845 1.00 87.25 83 ILE A C 1
ATOM 672 O O . ILE A 1 83 ? -2.404 -25.406 2.683 1.00 87.25 83 ILE A O 1
ATOM 676 N N . VAL A 1 84 ? -1.849 -23.417 1.794 1.00 82.81 84 VAL A N 1
ATOM 677 C CA . VAL A 1 84 ? -2.575 -22.576 2.766 1.00 82.81 84 VAL A CA 1
ATOM 678 C C . VAL A 1 84 ? -4.034 -22.988 2.913 1.00 82.81 84 VAL A C 1
ATOM 680 O O . VAL A 1 84 ? -4.543 -23.008 4.027 1.00 82.81 84 VAL A O 1
ATOM 683 N N . LYS A 1 85 ? -4.709 -23.370 1.821 1.00 81.31 85 LYS A N 1
ATOM 684 C CA . LYS A 1 85 ? -6.114 -23.816 1.859 1.00 81.31 85 LYS A CA 1
ATOM 685 C C . LYS A 1 85 ? -6.362 -25.009 2.795 1.00 81.31 85 LYS A C 1
ATOM 687 O O . LYS A 1 85 ? -7.499 -25.212 3.211 1.00 81.31 85 LYS A O 1
ATOM 692 N N . LYS A 1 86 ? -5.328 -25.788 3.132 1.00 83.44 86 LYS A N 1
ATOM 693 C CA . LYS A 1 86 ? -5.412 -26.909 4.083 1.00 83.44 86 LYS A CA 1
ATOM 694 C C . LYS A 1 86 ? -5.404 -26.447 5.545 1.00 83.44 86 LYS A C 1
ATOM 696 O O . LYS A 1 86 ? -5.832 -27.197 6.416 1.00 83.44 86 LYS A O 1
ATOM 701 N N . TYR A 1 87 ? -4.945 -25.226 5.811 1.00 81.12 87 TYR A N 1
ATOM 702 C CA . TYR A 1 87 ? -4.842 -24.649 7.146 1.00 81.12 87 TYR A CA 1
ATOM 703 C C . TYR A 1 87 ? -5.917 -23.581 7.323 1.00 81.12 87 TYR A C 1
ATOM 705 O O . TYR A 1 87 ? -5.879 -22.520 6.698 1.00 81.12 87 TYR A O 1
ATOM 713 N N . LYS A 1 88 ? -6.885 -23.859 8.196 1.00 79.06 88 LYS A N 1
ATOM 714 C CA . LYS A 1 88 ? -7.864 -22.856 8.617 1.00 79.06 88 LYS A CA 1
ATOM 715 C C . LYS A 1 88 ? -7.292 -22.045 9.771 1.00 79.06 88 LYS A C 1
ATOM 717 O O . LYS A 1 88 ? -6.640 -22.604 10.651 1.00 79.06 88 LYS A O 1
ATOM 722 N N . GLN A 1 89 ? -7.536 -20.743 9.766 1.00 81.00 89 GLN A N 1
ATOM 723 C CA . GLN A 1 89 ? -7.271 -19.906 10.932 1.00 81.00 89 GLN A CA 1
ATOM 724 C C . GLN A 1 89 ? -8.470 -19.875 11.879 1.00 81.00 89 GLN A C 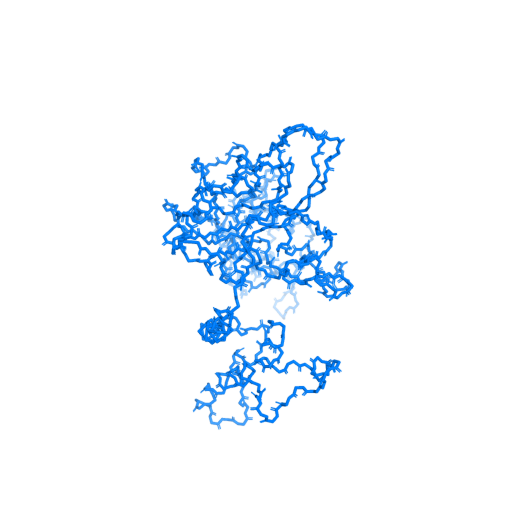1
ATOM 726 O O . GLN A 1 89 ? -9.596 -20.190 11.482 1.00 81.00 89 GLN A O 1
ATOM 731 N N . HIS A 1 90 ? -8.203 -19.457 13.116 1.00 75.06 90 HIS A N 1
ATOM 732 C CA . HIS A 1 90 ? -9.207 -19.198 14.144 1.00 75.06 90 HIS A CA 1
ATOM 733 C C . HIS A 1 90 ? -10.335 -18.295 13.637 1.00 75.06 90 HIS A C 1
ATOM 735 O O . HIS A 1 90 ? -10.145 -17.474 12.733 1.00 75.06 90 HIS A O 1
ATOM 741 N N . ALA A 1 91 ? -11.521 -18.436 14.234 1.00 81.06 91 ALA A N 1
ATOM 742 C CA . ALA A 1 91 ? -12.632 -17.553 13.920 1.00 81.06 91 ALA A CA 1
ATOM 743 C C . ALA A 1 91 ? -12.227 -16.104 14.226 1.00 81.06 91 ALA A C 1
ATOM 745 O O . ALA A 1 91 ? -11.701 -15.812 15.299 1.00 81.06 91 ALA A O 1
ATOM 746 N N . LEU A 1 92 ? -12.517 -15.173 13.312 1.00 88.00 92 LEU A N 1
ATOM 747 C CA . LEU A 1 92 ? -12.132 -13.762 13.466 1.00 88.00 92 LEU A CA 1
ATOM 748 C C . LEU A 1 92 ? -12.635 -13.147 14.782 1.00 88.00 92 LEU A C 1
ATOM 750 O O . LEU A 1 92 ? -12.009 -12.231 15.316 1.00 88.00 92 LEU A O 1
ATOM 754 N N . LYS A 1 93 ? -13.734 -13.676 15.333 1.00 89.38 93 LYS A N 1
ATOM 755 C CA . LYS A 1 93 ? -14.288 -13.304 16.640 1.00 89.38 93 LYS A CA 1
ATOM 756 C C . LYS A 1 93 ? -13.291 -13.471 17.793 1.00 89.38 93 LYS A C 1
ATOM 758 O O . LYS A 1 93 ? -13.303 -12.658 18.707 1.00 89.38 93 LYS A O 1
ATOM 763 N N . GLU A 1 94 ? -12.413 -14.470 17.746 1.00 90.31 94 GLU A N 1
ATOM 764 C CA . GLU A 1 94 ? -11.418 -14.735 18.801 1.00 90.31 94 GLU A CA 1
ATOM 765 C C . GLU A 1 94 ? -10.323 -13.662 18.860 1.00 90.31 94 GLU A C 1
ATOM 767 O O . GLU A 1 94 ? -9.706 -13.445 19.901 1.00 90.31 94 GLU A O 1
ATOM 772 N N . SER A 1 95 ? -10.103 -12.950 17.753 1.00 92.56 95 SER A N 1
ATOM 773 C CA . SER A 1 95 ? -9.152 -11.838 17.699 1.00 92.56 95 SER A CA 1
ATOM 774 C C . SER A 1 95 ? -9.735 -10.496 18.135 1.00 92.56 95 SER A C 1
ATOM 776 O O . SER A 1 95 ? -8.991 -9.522 18.208 1.00 92.56 95 SER A O 1
ATOM 778 N N . ALA A 1 96 ? -11.037 -10.426 18.428 1.00 94.25 96 ALA A N 1
ATOM 779 C CA . ALA A 1 96 ? -11.687 -9.181 18.808 1.00 94.25 96 ALA A CA 1
ATOM 780 C C . ALA A 1 96 ? -11.111 -8.642 20.131 1.00 94.25 96 ALA A C 1
ATOM 782 O O . ALA A 1 96 ? -11.043 -9.385 21.119 1.00 94.25 96 ALA A O 1
ATOM 783 N N . PRO A 1 97 ? -10.721 -7.359 20.205 1.00 94.38 97 PRO A N 1
ATOM 784 C CA . PRO A 1 97 ? -10.447 -6.732 21.487 1.00 94.38 97 PRO A CA 1
ATOM 785 C C . PRO A 1 97 ? -11.752 -6.659 22.302 1.00 94.38 97 PRO A C 1
ATOM 787 O O . PRO A 1 97 ? -12.774 -6.200 21.791 1.00 94.38 97 PRO A O 1
ATOM 790 N N . PRO A 1 98 ? -11.754 -7.101 23.572 1.00 91.00 98 PRO A N 1
ATOM 791 C CA . PRO A 1 98 ? -12.991 -7.286 24.339 1.00 91.00 98 PRO A CA 1
ATOM 792 C C . PRO A 1 98 ? -13.690 -5.970 24.715 1.00 91.00 98 PRO A C 1
ATOM 794 O O . PRO A 1 98 ? -14.849 -5.981 25.116 1.00 91.00 98 PRO A O 1
ATOM 797 N N . HIS A 1 99 ? -12.984 -4.842 24.619 1.00 93.00 99 HIS A N 1
ATOM 798 C CA . HIS A 1 99 ? -13.384 -3.555 25.186 1.00 93.00 99 HIS A CA 1
ATOM 799 C C . HIS A 1 99 ? -13.593 -2.449 24.146 1.00 93.00 99 HIS A C 1
ATOM 801 O O . HIS A 1 99 ? -13.801 -1.301 24.533 1.00 93.00 99 HIS A O 1
ATOM 807 N N . VAL A 1 100 ? -13.524 -2.739 22.842 1.00 96.06 100 VAL A N 1
ATOM 808 C CA . VAL A 1 100 ? -13.666 -1.713 21.795 1.00 96.06 100 VAL A CA 1
ATOM 809 C C . VAL A 1 100 ? -14.350 -2.259 20.543 1.00 96.06 100 VAL A C 1
ATOM 811 O O . VAL A 1 100 ? -14.056 -3.359 20.084 1.00 96.06 100 VAL A O 1
ATOM 814 N N . LYS A 1 101 ? -15.256 -1.461 19.975 1.00 96.94 101 LYS A N 1
ATOM 815 C CA . LYS A 1 101 ? -15.856 -1.673 18.652 1.00 96.94 101 LYS A CA 1
ATOM 816 C C . LYS A 1 101 ? -15.345 -0.631 17.667 1.00 96.94 101 LYS A C 1
ATOM 818 O O . LYS A 1 101 ? -15.079 0.518 18.031 1.00 96.94 101 LYS A O 1
ATOM 823 N N . LEU A 1 102 ? -15.273 -1.038 16.408 1.00 98.31 102 LEU A N 1
ATOM 824 C CA . LEU A 1 102 ? -14.989 -0.182 15.269 1.00 98.31 102 LEU A CA 1
ATOM 825 C C . LEU A 1 102 ? -16.312 0.359 14.726 1.00 98.31 102 LEU A C 1
ATOM 827 O O . LEU A 1 102 ? -17.175 -0.405 14.293 1.00 98.31 102 LEU A O 1
ATOM 831 N N . THR A 1 103 ? -16.500 1.674 14.778 1.00 98.00 103 THR A N 1
ATOM 832 C CA . THR A 1 103 ? -17.757 2.307 14.356 1.00 98.00 103 THR A CA 1
ATOM 833 C C . THR A 1 103 ? -17.672 2.861 12.942 1.00 98.00 103 THR A C 1
ATOM 835 O O . THR A 1 103 ? -18.655 2.771 12.210 1.00 98.00 103 THR A O 1
ATOM 838 N N . GLU A 1 104 ? -16.507 3.360 12.526 1.00 98.31 104 GLU A N 1
ATOM 839 C CA . GLU A 1 104 ? -16.316 3.973 11.210 1.00 98.31 104 GLU A CA 1
ATOM 840 C C . GLU A 1 104 ? -14.870 3.827 10.728 1.00 98.31 104 GLU A C 1
ATOM 842 O O . GLU A 1 104 ? -13.932 3.915 11.522 1.00 98.31 104 GLU A O 1
ATOM 847 N N . VAL A 1 105 ? -14.697 3.658 9.417 1.00 98.31 105 VAL A N 1
ATOM 848 C CA . VAL A 1 105 ? -13.414 3.822 8.733 1.00 98.31 105 VAL A CA 1
ATOM 849 C C . VAL A 1 105 ? -13.630 4.582 7.429 1.00 98.31 105 VAL A C 1
ATOM 851 O O . VAL A 1 105 ? -14.545 4.271 6.663 1.00 98.31 105 VAL A O 1
ATOM 854 N N . GLN A 1 106 ? -12.796 5.585 7.182 1.00 97.88 106 GLN A N 1
ATOM 855 C CA . GLN A 1 106 ? -12.811 6.376 5.957 1.00 97.88 106 GLN A CA 1
ATOM 856 C C . GLN A 1 106 ? -11.392 6.741 5.537 1.00 97.88 106 GLN A C 1
ATOM 858 O O . GLN A 1 106 ? -10.493 6.852 6.371 1.00 97.88 106 GLN A O 1
ATOM 863 N N . ILE A 1 107 ? -11.223 6.963 4.238 1.00 97.94 107 ILE A N 1
ATOM 864 C CA . ILE A 1 107 ? -10.053 7.606 3.652 1.00 97.94 107 ILE A CA 1
ATOM 865 C C . ILE A 1 107 ? -10.480 8.976 3.139 1.00 97.94 107 ILE A C 1
ATOM 867 O O . ILE A 1 107 ? -11.504 9.088 2.467 1.00 97.94 107 ILE A O 1
ATOM 871 N N . LEU A 1 108 ? -9.728 10.015 3.489 1.00 96.88 108 LEU A N 1
ATOM 872 C CA . LEU A 1 108 ? -10.020 11.394 3.101 1.00 96.88 108 LEU A CA 1
ATOM 873 C C . LEU A 1 108 ? -8.749 12.075 2.586 1.00 96.88 108 LEU A C 1
ATOM 875 O O . LEU A 1 108 ? -7.666 11.774 3.102 1.00 96.88 108 LEU A O 1
ATOM 879 N N . PRO A 1 109 ? -8.854 13.019 1.636 1.00 96.25 109 PRO A N 1
ATOM 880 C CA . PRO A 1 109 ? -7.754 13.922 1.334 1.00 96.25 109 PRO A CA 1
ATOM 881 C C . PRO A 1 109 ? -7.294 14.654 2.601 1.00 96.25 109 PRO A C 1
ATOM 883 O O . PRO A 1 109 ? -8.084 14.933 3.514 1.00 96.25 109 PRO A O 1
ATOM 886 N N . GLN A 1 110 ? -5.999 14.948 2.691 1.00 94.25 110 GLN A N 1
ATOM 887 C CA . GLN A 1 110 ? -5.493 15.805 3.763 1.00 94.25 110 GLN A CA 1
ATOM 888 C C . GLN A 1 110 ? -5.846 17.273 3.522 1.00 94.25 110 GLN A C 1
ATOM 890 O O . GLN A 1 110 ? -6.174 17.961 4.488 1.00 94.25 110 GLN A O 1
ATOM 895 N N . ASP A 1 111 ? -5.807 17.719 2.263 1.00 91.31 111 ASP A N 1
ATOM 896 C CA . ASP A 1 111 ? -6.212 19.065 1.862 1.00 91.31 111 ASP A CA 1
ATOM 897 C C . ASP A 1 111 ? -7.740 19.190 1.873 1.00 91.31 111 ASP A C 1
ATOM 899 O O . ASP A 1 111 ? -8.445 18.503 1.132 1.00 91.31 111 ASP A O 1
ATOM 903 N N . GLU A 1 112 ? -8.253 20.088 2.712 1.00 87.88 112 GLU A N 1
ATOM 904 C CA . GLU A 1 112 ? -9.686 20.379 2.816 1.00 87.88 112 GLU A CA 1
ATOM 905 C C . GLU A 1 112 ? -10.247 21.031 1.543 1.00 87.88 112 GLU A C 1
ATOM 907 O O . GLU A 1 112 ? -11.454 20.979 1.314 1.00 87.88 112 GLU A O 1
ATOM 912 N N . ASN A 1 113 ? -9.380 21.597 0.697 1.00 88.38 113 ASN A N 1
ATOM 913 C CA . ASN A 1 113 ? -9.737 22.185 -0.593 1.00 88.38 113 ASN A CA 1
ATOM 914 C C . ASN A 1 113 ? -9.528 21.224 -1.772 1.00 88.38 113 ASN A C 1
ATOM 916 O O . ASN A 1 113 ? -9.583 21.665 -2.923 1.00 88.38 113 ASN A O 1
ATOM 920 N N . SER A 1 114 ? -9.271 19.935 -1.512 1.00 89.44 114 SER A N 1
ATOM 921 C CA . SER A 1 114 ? -9.124 18.940 -2.574 1.00 89.44 114 SER A CA 1
ATOM 922 C C . SER A 1 114 ? -10.330 18.978 -3.517 1.00 89.44 114 SER A C 1
ATOM 924 O O . SER A 1 114 ? -11.489 18.973 -3.096 1.00 89.44 114 SER A O 1
ATOM 926 N N . THR A 1 115 ? -10.048 19.020 -4.818 1.00 89.69 115 THR A N 1
ATOM 927 C CA . THR A 1 115 ? -11.068 18.999 -5.873 1.00 89.69 115 THR A CA 1
ATOM 928 C C . THR A 1 115 ? -11.546 17.585 -6.193 1.00 89.69 115 THR A C 1
ATOM 930 O O . THR A 1 115 ? -12.441 17.417 -7.025 1.00 89.69 115 THR A O 1
ATOM 933 N N . THR A 1 116 ? -10.960 16.566 -5.557 1.00 92.25 116 THR A N 1
ATOM 934 C CA . THR A 1 116 ? -11.367 15.175 -5.729 1.00 92.25 116 THR A CA 1
ATOM 935 C C . THR A 1 116 ? -12.833 15.013 -5.319 1.00 92.25 116 THR A C 1
ATOM 937 O O . THR A 1 116 ? -13.234 15.493 -4.255 1.00 92.25 116 THR A O 1
ATOM 940 N N . PRO A 1 117 ? -13.668 14.331 -6.128 1.00 92.56 117 PRO A N 1
ATOM 941 C CA . PRO A 1 117 ? -15.063 14.116 -5.776 1.00 92.56 117 PRO A CA 1
ATOM 942 C C . PRO A 1 117 ? -15.222 13.481 -4.389 1.00 92.56 117 PRO A C 1
ATOM 944 O O . PRO A 1 117 ? -14.468 12.581 -4.014 1.00 92.56 117 PRO A O 1
ATOM 947 N N . HIS A 1 118 ? -16.242 13.928 -3.650 1.00 87.31 118 HIS A N 1
ATOM 948 C CA . HIS A 1 118 ? -16.506 13.473 -2.286 1.00 87.31 118 HIS A CA 1
ATOM 949 C C . HIS A 1 118 ? -16.544 11.937 -2.183 1.00 87.31 118 HIS A C 1
ATOM 951 O O . HIS A 1 118 ? -17.167 11.265 -3.009 1.00 87.31 118 HIS A O 1
ATOM 957 N N . GLY A 1 119 ? -15.885 11.390 -1.158 1.00 85.69 119 GLY A N 1
ATOM 958 C CA . GLY A 1 119 ? -15.754 9.942 -0.963 1.00 85.69 119 GLY A CA 1
ATOM 959 C C . GLY A 1 119 ? -14.682 9.275 -1.836 1.00 85.69 119 GLY A C 1
ATOM 960 O O . GLY A 1 119 ? -14.729 8.060 -2.037 1.00 85.69 119 GLY A O 1
ATOM 961 N N . GLY A 1 120 ? -13.724 10.033 -2.377 1.00 94.00 120 GLY A N 1
ATOM 962 C CA . GLY A 1 120 ? -12.596 9.466 -3.109 1.00 94.00 120 GLY A CA 1
ATOM 963 C C . GLY A 1 120 ? -11.263 10.160 -2.871 1.00 94.00 120 GLY A C 1
ATOM 964 O O . GLY A 1 120 ? -11.185 11.163 -2.168 1.00 94.00 120 GLY A O 1
ATOM 965 N N . ILE A 1 121 ? -10.226 9.571 -3.469 1.00 96.75 121 ILE A N 1
ATOM 966 C CA . ILE A 1 121 ? -8.833 10.036 -3.463 1.00 96.75 121 ILE A CA 1
ATOM 967 C C . ILE A 1 121 ? -8.297 10.027 -4.894 1.00 96.75 121 ILE A C 1
ATOM 969 O O . ILE A 1 121 ? -8.590 9.107 -5.663 1.00 96.75 121 ILE A O 1
ATOM 973 N N . ALA A 1 122 ? -7.501 11.028 -5.248 1.00 95.62 122 ALA A N 1
ATOM 974 C CA . ALA A 1 122 ? -6.848 11.141 -6.538 1.00 95.62 122 ALA A CA 1
ATOM 975 C C . ALA A 1 122 ? -5.430 10.553 -6.531 1.00 95.62 122 ALA A C 1
ATOM 977 O O . ALA A 1 122 ? -4.597 10.805 -5.656 1.00 95.62 122 ALA A O 1
ATOM 978 N N . THR A 1 123 ? -5.134 9.815 -7.592 1.00 95.88 123 THR A N 1
ATOM 979 C CA . THR A 1 123 ? -3.777 9.521 -8.044 1.00 95.88 123 THR A CA 1
ATOM 980 C C . THR A 1 123 ? -3.469 10.333 -9.288 1.00 95.88 123 THR A C 1
ATOM 982 O O . THR A 1 123 ? -4.373 10.710 -10.033 1.00 95.88 123 THR A O 1
ATOM 985 N N . TYR A 1 124 ? -2.195 10.603 -9.533 1.00 91.19 124 TYR A N 1
ATOM 986 C CA . TYR A 1 124 ? -1.757 11.326 -10.714 1.00 91.19 124 TYR A CA 1
ATOM 987 C C . TYR A 1 124 ? -0.403 10.840 -11.202 1.00 91.19 124 TYR A C 1
ATOM 989 O O . TYR A 1 124 ? 0.421 10.337 -10.442 1.00 91.19 124 TYR A O 1
ATOM 997 N N . LEU A 1 125 ? -0.166 11.009 -12.497 1.00 85.62 125 LEU A N 1
ATOM 998 C CA . LEU A 1 125 ? 1.155 10.835 -13.078 1.00 85.62 125 LEU A CA 1
ATOM 999 C C . LEU A 1 125 ? 1.970 12.115 -12.872 1.00 85.62 125 LEU A C 1
ATOM 1001 O O . LEU A 1 125 ? 1.538 13.200 -13.254 1.00 85.62 125 LEU A O 1
ATOM 1005 N N . THR A 1 126 ? 3.135 11.997 -12.239 1.00 77.12 126 THR A N 1
ATOM 1006 C CA . THR A 1 126 ? 4.098 13.092 -12.120 1.00 77.12 126 THR A CA 1
ATOM 1007 C C . THR A 1 126 ? 4.860 13.260 -13.416 1.00 77.12 126 THR A C 1
ATOM 1009 O O . THR A 1 126 ? 5.000 12.334 -14.212 1.00 77.12 126 THR A O 1
ATOM 1012 N N . ALA A 1 127 ? 5.469 14.421 -13.572 1.00 71.88 127 ALA A N 1
ATOM 1013 C CA . ALA A 1 127 ? 6.463 14.614 -14.602 1.00 71.88 127 ALA A CA 1
ATOM 1014 C C . ALA A 1 127 ? 7.652 13.647 -14.489 1.00 71.88 127 ALA A C 1
ATOM 1016 O O . ALA A 1 127 ? 7.997 13.242 -13.370 1.00 71.88 127 ALA A O 1
ATOM 1017 N N . PRO A 1 128 ? 8.304 13.319 -15.615 1.00 71.44 128 PRO A N 1
ATOM 1018 C CA . PRO A 1 128 ? 9.600 12.652 -15.600 1.00 71.44 128 PRO A CA 1
ATOM 1019 C C . PRO A 1 128 ? 10.663 13.503 -14.880 1.00 71.44 128 PRO A C 1
ATOM 1021 O O . PRO A 1 128 ? 10.705 14.723 -15.047 1.00 71.44 128 PRO A O 1
ATOM 1024 N N . GLN A 1 129 ? 11.538 12.869 -14.095 1.00 69.00 129 GLN A N 1
ATOM 1025 C CA . GLN A 1 129 ? 12.690 13.527 -13.457 1.00 69.00 129 GLN A CA 1
ATOM 1026 C C . GLN A 1 129 ? 13.866 13.573 -14.444 1.00 69.00 129 GLN A C 1
ATOM 1028 O O . GLN A 1 129 ? 14.704 12.668 -14.488 1.00 69.00 129 GLN A O 1
ATOM 1033 N N . LEU A 1 130 ? 13.896 14.609 -15.290 1.00 65.38 130 LEU A N 1
ATOM 1034 C CA . LEU A 1 130 ? 14.893 14.758 -16.361 1.00 65.38 130 LEU A CA 1
ATOM 1035 C C . LEU A 1 130 ? 16.335 14.843 -15.829 1.00 65.38 130 LEU A C 1
ATOM 1037 O O . LEU A 1 130 ? 17.252 14.308 -16.456 1.00 65.38 130 LEU A O 1
ATOM 1041 N N . ASP A 1 131 ? 16.518 15.445 -14.650 1.00 60.41 131 ASP A N 1
ATOM 1042 C CA . ASP A 1 131 ? 17.783 15.533 -13.904 1.00 60.41 131 ASP A CA 1
ATOM 1043 C C . ASP A 1 131 ? 18.342 14.156 -13.512 1.00 60.41 131 ASP A C 1
ATOM 1045 O O . ASP A 1 131 ? 19.547 13.996 -13.334 1.00 60.41 131 ASP A O 1
ATOM 1049 N N . LYS A 1 132 ? 17.478 13.138 -13.447 1.00 61.81 132 LYS A N 1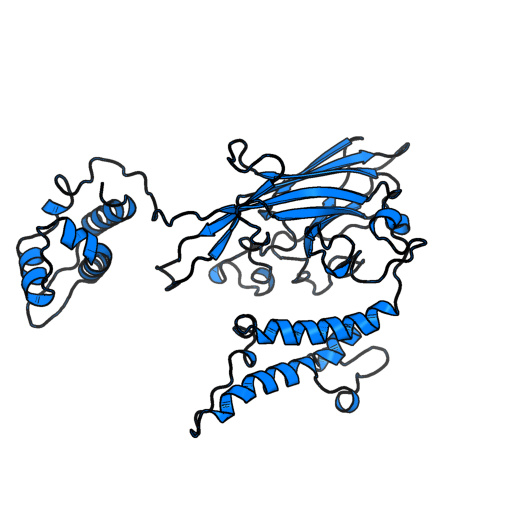
ATOM 1050 C CA . LYS A 1 132 ? 17.843 11.738 -13.183 1.00 61.81 132 LYS A CA 1
ATOM 1051 C C . LYS A 1 132 ? 17.759 10.849 -14.420 1.00 61.81 132 LYS A C 1
ATOM 1053 O O . LYS A 1 132 ? 17.738 9.625 -14.300 1.00 61.81 132 LYS A O 1
ATOM 1058 N N . HIS A 1 133 ? 17.690 11.457 -15.606 1.00 66.12 133 HIS A N 1
ATOM 1059 C CA . HIS A 1 133 ? 17.521 10.770 -16.889 1.00 66.12 133 HIS A CA 1
ATOM 1060 C C . HIS A 1 133 ? 16.276 9.869 -16.935 1.00 66.12 133 HIS A C 1
ATOM 1062 O O . HIS A 1 133 ? 16.236 8.859 -17.642 1.00 66.12 133 HIS A O 1
ATOM 1068 N N . GLU A 1 134 ? 15.235 10.234 -16.186 1.00 71.31 134 GLU A N 1
ATOM 1069 C CA . GLU A 1 134 ? 13.956 9.544 -16.232 1.00 71.31 134 GLU A CA 1
ATOM 1070 C C . GLU A 1 134 ? 13.118 10.114 -17.373 1.00 71.31 134 GLU A C 1
ATOM 1072 O O . GLU A 1 134 ? 12.854 11.312 -17.432 1.00 71.31 134 GLU A O 1
ATOM 1077 N N . VAL A 1 135 ? 12.690 9.242 -18.286 1.00 68.75 135 VAL A N 1
ATOM 1078 C CA . VAL A 1 135 ? 11.855 9.612 -19.444 1.00 68.75 135 VAL A CA 1
ATOM 1079 C C . VAL A 1 135 ? 10.365 9.365 -19.211 1.00 68.75 135 VAL A C 1
ATOM 1081 O O . VAL A 1 135 ? 9.529 9.903 -19.931 1.00 68.75 135 VAL A O 1
ATOM 1084 N N . ASN A 1 136 ? 10.024 8.569 -18.195 1.00 77.69 136 ASN A N 1
ATOM 1085 C CA . ASN A 1 136 ? 8.654 8.158 -17.915 1.00 77.69 136 ASN A CA 1
ATOM 1086 C C . ASN A 1 136 ? 8.092 8.894 -16.701 1.00 77.69 136 ASN A C 1
ATOM 1088 O O . ASN A 1 136 ? 8.768 9.059 -15.685 1.00 77.69 136 ASN A O 1
ATOM 1092 N N . ALA A 1 137 ? 6.820 9.263 -16.806 1.00 80.94 137 ALA A N 1
ATOM 1093 C CA . ALA A 1 137 ? 6.027 9.707 -15.675 1.00 80.94 137 ALA A CA 1
ATOM 1094 C C . ALA A 1 137 ? 5.923 8.604 -14.609 1.00 80.94 137 ALA A C 1
ATOM 1096 O O . ALA A 1 137 ? 5.859 7.414 -14.935 1.00 80.94 137 ALA A O 1
ATOM 1097 N N . LYS A 1 138 ? 5.869 8.995 -13.334 1.00 84.94 138 LYS A N 1
ATOM 1098 C CA . LYS A 1 138 ? 5.677 8.071 -12.209 1.00 84.94 138 LYS A CA 1
ATOM 1099 C C . LYS A 1 138 ? 4.310 8.280 -11.587 1.00 84.94 138 LYS A C 1
ATOM 1101 O O . LYS A 1 138 ? 3.824 9.402 -11.518 1.00 84.94 138 LYS A O 1
ATOM 1106 N N . LEU A 1 139 ? 3.699 7.201 -11.112 1.00 91.62 139 LEU A N 1
ATOM 1107 C CA . LEU A 1 139 ? 2.488 7.312 -10.308 1.00 91.62 139 LEU A CA 1
ATOM 1108 C C . LEU A 1 139 ? 2.803 8.033 -8.995 1.00 91.62 139 LEU A C 1
ATOM 1110 O O . LEU A 1 139 ? 3.860 7.812 -8.403 1.00 91.62 139 LEU A O 1
ATOM 1114 N N . ASN A 1 140 ? 1.883 8.877 -8.560 1.00 92.38 140 ASN A N 1
ATOM 1115 C CA . ASN A 1 140 ? 1.840 9.468 -7.236 1.00 92.38 140 ASN A CA 1
ATOM 1116 C C . ASN A 1 140 ? 0.373 9.668 -6.826 1.00 92.38 140 ASN A C 1
ATOM 1118 O O . ASN A 1 140 ? -0.543 9.380 -7.601 1.00 92.38 140 ASN A O 1
ATOM 1122 N N . HIS A 1 141 ? 0.135 10.149 -5.615 1.00 94.06 141 HIS A N 1
ATOM 1123 C CA . HIS A 1 141 ? -1.201 10.408 -5.102 1.00 94.06 141 HIS A CA 1
ATOM 1124 C C . HIS A 1 141 ? -1.266 11.713 -4.319 1.00 94.06 141 HIS A C 1
ATOM 1126 O O . HIS A 1 141 ? -0.244 12.295 -3.946 1.00 94.06 141 HIS A O 1
ATOM 1132 N N . GLU A 1 142 ? -2.476 12.232 -4.125 1.00 93.88 142 GLU A N 1
ATOM 1133 C CA . GLU A 1 142 ? -2.661 13.313 -3.160 1.00 93.88 142 GLU A CA 1
ATOM 1134 C C . GLU A 1 142 ? -2.448 12.760 -1.739 1.00 93.88 142 GLU A C 1
ATOM 1136 O O . GLU A 1 142 ? -2.786 11.596 -1.482 1.00 93.88 142 GLU A O 1
ATOM 1141 N N . PRO A 1 143 ? -1.864 13.535 -0.810 1.00 95.81 143 PRO A N 1
ATOM 1142 C CA . PRO A 1 143 ? -1.749 13.100 0.575 1.00 95.81 143 PRO A CA 1
ATOM 1143 C C . PRO A 1 143 ? -3.131 12.780 1.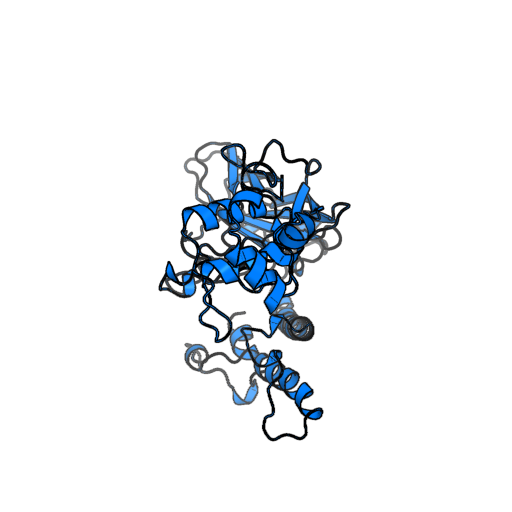151 1.00 95.81 143 PRO A C 1
ATOM 1145 O O . PRO A 1 143 ? -4.058 13.589 1.063 1.00 95.81 143 PRO A O 1
ATOM 1148 N N . TYR A 1 144 ? -3.267 11.604 1.759 1.00 97.19 144 TYR A N 1
ATOM 1149 C CA . TYR A 1 144 ? -4.524 11.128 2.338 1.00 97.19 144 TYR A CA 1
ATOM 1150 C C . TYR A 1 144 ? -4.362 10.808 3.824 1.00 97.19 144 TYR A C 1
ATOM 1152 O O . TYR A 1 144 ? -3.253 10.655 4.336 1.00 97.19 144 TYR A O 1
ATOM 1160 N N . LYS A 1 145 ? -5.479 10.719 4.539 1.00 97.81 145 LYS A N 1
ATOM 1161 C CA . LYS A 1 145 ? -5.533 10.298 5.939 1.00 97.81 145 LYS A CA 1
ATOM 1162 C C . LYS A 1 145 ? -6.626 9.259 6.138 1.00 97.81 145 LYS A C 1
ATOM 1164 O O . LYS A 1 145 ? -7.717 9.381 5.579 1.00 97.81 145 LYS A O 1
ATOM 1169 N N . TRP A 1 146 ? -6.344 8.265 6.969 1.00 98.50 146 TRP A N 1
ATOM 1170 C CA . TRP A 1 146 ? -7.358 7.383 7.525 1.00 98.50 146 TRP A CA 1
ATOM 1171 C C . TRP A 1 146 ? -8.041 8.077 8.695 1.00 98.50 146 TRP A C 1
ATOM 1173 O O . TRP A 1 146 ? -7.373 8.610 9.583 1.00 98.50 146 TRP A O 1
ATOM 1183 N N . VAL A 1 147 ? -9.368 8.031 8.710 1.00 98.38 147 VAL A N 1
ATOM 1184 C CA . VAL A 1 147 ? -10.199 8.422 9.847 1.00 98.38 147 VAL A CA 1
ATOM 1185 C C . VAL A 1 147 ? -10.873 7.165 10.375 1.00 98.38 147 VAL A C 1
ATOM 1187 O O . VAL A 1 147 ? -11.738 6.590 9.717 1.00 98.38 147 VAL A O 1
ATOM 1190 N N . VAL A 1 148 ? -10.456 6.727 11.561 1.00 98.69 148 VAL A N 1
ATOM 1191 C CA . VAL A 1 148 ? -10.944 5.506 12.213 1.00 98.69 148 VAL A CA 1
ATOM 1192 C C . VAL A 1 148 ? -11.661 5.899 13.498 1.00 98.69 148 VAL A C 1
ATOM 1194 O O . VAL A 1 148 ? -11.043 6.436 14.417 1.00 98.69 148 VAL A O 1
ATOM 1197 N N . LYS A 1 149 ? -12.969 5.649 13.584 1.00 98.69 149 LYS A N 1
ATOM 1198 C CA . LYS A 1 149 ? -13.744 5.919 14.802 1.00 98.69 149 LYS A CA 1
ATOM 1199 C C . LYS A 1 149 ? -13.957 4.637 15.579 1.00 98.69 149 LYS A C 1
ATOM 1201 O O . LYS A 1 149 ? -14.379 3.619 15.030 1.00 98.69 149 LYS A O 1
ATOM 1206 N N . VAL A 1 150 ? -13.674 4.707 16.870 1.00 98.38 150 VAL A N 1
ATOM 1207 C CA . VAL A 1 150 ? -13.787 3.577 17.787 1.00 98.38 150 VAL A CA 1
ATOM 1208 C C . VAL A 1 150 ? -14.528 3.986 19.052 1.00 98.38 150 VAL A C 1
ATOM 1210 O O . VAL A 1 150 ? -14.485 5.143 19.482 1.00 98.38 150 VAL A O 1
ATOM 1213 N N . GLU A 1 151 ? -15.210 3.023 19.658 1.00 97.31 151 GLU A N 1
ATOM 1214 C CA . GLU A 1 151 ? -15.995 3.230 20.871 1.00 97.31 151 GLU A CA 1
ATOM 1215 C C . GLU A 1 151 ? -15.798 2.069 21.843 1.00 97.31 151 GLU A C 1
ATOM 1217 O O . GLU A 1 151 ? -15.783 0.899 21.468 1.00 97.31 151 GLU A O 1
ATOM 1222 N N . ALA A 1 152 ? -15.658 2.417 23.111 1.00 95.88 152 ALA A N 1
ATOM 1223 C CA . ALA A 1 152 ? -15.503 1.519 24.233 1.00 95.88 152 ALA A CA 1
ATOM 1224 C C . ALA A 1 152 ? -16.778 0.701 24.508 1.00 95.88 152 ALA A C 1
ATOM 1226 O O . ALA A 1 152 ? -17.871 1.264 24.613 1.00 95.88 152 ALA A O 1
ATOM 1227 N N . ILE A 1 153 ? -16.634 -0.611 24.708 1.00 92.75 153 ILE A N 1
ATOM 1228 C CA . ILE A 1 153 ? -17.736 -1.534 25.023 1.00 92.75 153 ILE A CA 1
ATOM 1229 C C . ILE A 1 153 ? -17.695 -1.919 26.505 1.00 92.75 153 ILE A C 1
ATOM 1231 O O . ILE A 1 153 ? -16.652 -2.320 27.013 1.00 92.75 153 ILE A O 1
ATOM 1235 N N . GLY A 1 154 ? -18.849 -1.860 27.174 1.00 85.75 154 GLY A N 1
ATOM 1236 C CA . GLY A 1 154 ? -18.995 -2.293 28.565 1.00 85.75 154 GLY A CA 1
ATOM 1237 C C . GLY A 1 154 ? -18.376 -1.334 29.585 1.00 85.75 154 GLY A C 1
ATOM 1238 O O . GLY A 1 154 ? -18.033 -0.189 29.264 1.00 85.75 154 GLY A O 1
ATOM 1239 N N . ASP A 1 155 ? -18.272 -1.804 30.826 1.00 79.69 155 ASP A N 1
ATOM 1240 C CA . ASP A 1 155 ? -17.601 -1.093 31.913 1.00 79.69 155 ASP A CA 1
ATOM 1241 C C . ASP A 1 155 ? -16.128 -1.489 31.940 1.00 79.69 155 ASP A C 1
ATOM 1243 O O . ASP A 1 155 ? -15.777 -2.655 32.113 1.00 79.69 155 ASP A O 1
ATOM 1247 N N . ILE A 1 156 ? -15.257 -0.509 31.702 1.00 78.62 156 ILE A N 1
ATOM 1248 C CA . ILE A 1 156 ? -13.828 -0.734 31.498 1.00 78.62 156 ILE A CA 1
ATOM 1249 C C . ILE A 1 156 ? -13.064 -0.025 32.601 1.00 78.62 156 ILE A C 1
ATOM 1251 O O . ILE A 1 156 ? -13.049 1.202 32.668 1.00 78.62 156 ILE A O 1
ATOM 1255 N N . GLU A 1 157 ? -12.380 -0.808 33.430 1.00 76.00 157 GLU A N 1
ATOM 1256 C CA . GLU A 1 157 ? -11.470 -0.274 34.444 1.00 76.00 157 GLU A CA 1
ATOM 1257 C C . GLU A 1 157 ? -10.171 0.253 33.819 1.00 76.00 157 GLU A C 1
ATOM 1259 O O . GLU A 1 157 ? -9.633 1.268 34.260 1.00 76.00 157 GLU A O 1
ATOM 1264 N N . LYS A 1 158 ? -9.656 -0.434 32.784 1.00 82.06 158 LYS A N 1
ATOM 1265 C CA . LYS A 1 158 ? -8.431 -0.060 32.061 1.00 82.06 158 LYS A CA 1
ATOM 1266 C C . LYS A 1 158 ? -8.519 -0.410 30.580 1.00 82.06 158 LYS A C 1
ATOM 1268 O O . LYS A 1 158 ? -8.785 -1.557 30.221 1.00 82.06 158 LYS A O 1
ATOM 1273 N N . PHE A 1 159 ? -8.228 0.565 29.724 1.00 88.38 159 PHE A N 1
ATOM 1274 C CA . PHE A 1 159 ? -8.094 0.342 28.289 1.00 88.38 159 PHE A CA 1
ATOM 1275 C C . PHE A 1 159 ? -6.801 -0.423 27.995 1.00 88.38 159 PHE A C 1
ATOM 1277 O O . PHE A 1 159 ? -5.714 0.035 28.344 1.00 88.38 159 PHE A O 1
ATOM 1284 N N . LYS A 1 160 ? -6.923 -1.590 27.357 1.00 92.69 160 LYS A N 1
ATOM 1285 C CA . LYS A 1 160 ? -5.774 -2.329 26.818 1.00 92.69 160 LYS A CA 1
ATOM 1286 C C . LYS A 1 160 ? -5.459 -1.848 25.392 1.00 92.69 160 LYS A C 1
ATOM 1288 O O . LYS A 1 160 ? -6.391 -1.412 24.702 1.00 92.69 160 LYS A O 1
ATOM 1293 N N . PRO A 1 161 ? -4.193 -1.928 24.948 1.00 95.38 161 PRO A N 1
ATOM 1294 C CA . PRO A 1 161 ? -3.849 -1.681 23.554 1.00 95.38 161 PRO A CA 1
ATOM 1295 C C . PRO A 1 161 ? -4.559 -2.677 22.629 1.00 95.38 161 PRO A C 1
ATOM 1297 O O . PRO A 1 161 ? -4.911 -3.785 23.038 1.00 95.38 161 PRO A O 1
ATOM 1300 N N . PHE A 1 162 ? -4.782 -2.250 21.393 1.00 96.88 162 PHE A N 1
ATOM 1301 C CA . PHE A 1 162 ? -5.263 -3.067 20.282 1.00 96.88 162 PHE A CA 1
ATOM 1302 C C . PHE A 1 162 ? -4.576 -2.610 18.993 1.00 96.88 162 PHE A C 1
ATOM 1304 O O . PHE A 1 162 ? -4.135 -1.463 18.898 1.00 96.88 162 PHE A O 1
ATOM 1311 N N . THR A 1 163 ? -4.529 -3.468 17.980 1.00 98.00 163 THR A N 1
ATOM 1312 C CA . THR A 1 163 ? -3.962 -3.129 16.669 1.00 98.00 163 THR A CA 1
ATOM 1313 C C . THR A 1 163 ? -5.068 -2.814 15.667 1.00 98.00 163 THR A C 1
ATOM 1315 O O . THR A 1 163 ? -6.032 -3.564 15.537 1.00 98.00 163 THR A O 1
ATOM 1318 N N . VAL A 1 164 ? -4.934 -1.698 14.953 1.00 98.50 164 VAL A N 1
ATOM 1319 C CA . VAL A 1 164 ? -5.757 -1.331 13.796 1.00 98.50 164 VAL A CA 1
ATOM 1320 C C . VAL A 1 164 ? -5.084 -1.891 12.549 1.00 98.50 164 VAL A C 1
ATOM 1322 O O . VAL A 1 164 ? -3.901 -1.646 12.343 1.00 98.50 164 VAL A O 1
ATOM 1325 N N . ARG A 1 165 ? -5.822 -2.630 11.719 1.00 98.50 165 ARG A N 1
ATOM 1326 C CA . ARG A 1 165 ? -5.341 -3.224 10.462 1.00 98.50 165 ARG A CA 1
ATOM 1327 C C . ARG A 1 165 ? -6.218 -2.739 9.318 1.00 98.50 165 ARG A C 1
ATOM 1329 O O . ARG A 1 165 ? -7.434 -2.908 9.397 1.00 98.50 165 ARG A O 1
ATOM 1336 N N . ILE A 1 166 ? -5.628 -2.139 8.288 1.00 98.75 166 ILE A N 1
ATOM 1337 C CA . ILE A 1 166 ? -6.349 -1.528 7.166 1.00 98.75 166 ILE A CA 1
ATOM 1338 C C . ILE A 1 166 ? -5.892 -2.173 5.863 1.00 98.75 166 ILE A C 1
ATOM 1340 O O . ILE A 1 166 ? -4.705 -2.187 5.541 1.00 98.75 166 ILE A O 1
ATOM 1344 N N . PHE A 1 167 ? -6.859 -2.661 5.096 1.00 98.75 167 PHE A N 1
ATOM 1345 C CA . PHE A 1 167 ? -6.667 -3.236 3.775 1.00 98.75 167 PHE A CA 1
ATOM 1346 C C . PHE A 1 167 ? -7.635 -2.606 2.782 1.00 98.75 167 PHE A C 1
ATOM 1348 O O . PHE A 1 167 ? -8.706 -2.133 3.170 1.00 98.75 167 PHE A O 1
ATOM 1355 N N . ILE A 1 168 ? -7.306 -2.663 1.494 1.00 98.50 168 ILE A N 1
ATOM 1356 C CA . ILE A 1 168 ? -8.244 -2.307 0.424 1.00 98.50 168 ILE A CA 1
ATOM 1357 C C . ILE A 1 168 ? -8.307 -3.392 -0.646 1.00 98.50 168 ILE A C 1
ATOM 1359 O O . ILE A 1 168 ? -7.329 -4.096 -0.879 1.00 98.50 168 ILE A O 1
ATOM 1363 N N . ALA A 1 169 ? -9.444 -3.502 -1.324 1.00 98.00 169 ALA A N 1
ATOM 1364 C CA . ALA A 1 169 ? -9.610 -4.338 -2.511 1.00 98.00 169 ALA A CA 1
ATOM 1365 C C . ALA A 1 169 ? -10.535 -3.648 -3.525 1.00 98.00 169 ALA A C 1
ATOM 1367 O O . ALA A 1 169 ? -11.411 -2.877 -3.116 1.00 98.00 169 ALA A O 1
ATOM 1368 N N . PRO A 1 170 ? -10.403 -3.929 -4.836 1.00 97.88 170 PRO A N 1
ATOM 1369 C CA . PRO A 1 170 ? -11.411 -3.528 -5.812 1.00 97.88 170 PRO A CA 1
ATOM 1370 C C . PRO A 1 170 ? -12.786 -4.056 -5.396 1.00 97.88 170 PRO A C 1
ATOM 1372 O O . PRO A 1 170 ? -12.910 -5.235 -5.064 1.00 97.88 170 PRO A O 1
ATOM 1375 N N . LYS A 1 171 ? -13.832 -3.223 -5.454 1.00 96.56 171 LYS A N 1
ATOM 1376 C CA . LYS A 1 171 ? -15.177 -3.602 -4.978 1.00 96.56 171 LYS A CA 1
ATOM 1377 C C . LYS A 1 171 ? -15.708 -4.870 -5.655 1.00 96.56 171 LYS A C 1
ATOM 1379 O O . LYS A 1 171 ? -16.258 -5.739 -4.990 1.00 96.56 171 LYS A O 1
ATOM 1384 N N . LEU A 1 172 ? -15.469 -5.020 -6.959 1.00 95.88 172 LEU A N 1
ATOM 1385 C CA . LEU A 1 172 ? -15.857 -6.213 -7.728 1.00 95.88 172 LEU A CA 1
ATOM 1386 C C . LEU A 1 172 ? -15.186 -7.508 -7.244 1.00 95.88 172 LEU A C 1
ATOM 1388 O O . LEU A 1 172 ? -15.682 -8.592 -7.526 1.00 95.88 172 LEU A O 1
ATOM 1392 N N . LEU A 1 173 ? -14.066 -7.395 -6.532 1.00 95.00 173 LEU A N 1
ATOM 1393 C CA . LEU A 1 173 ? -13.264 -8.509 -6.037 1.00 95.00 173 LEU A CA 1
ATOM 1394 C C . LEU A 1 173 ? -13.318 -8.638 -4.508 1.00 95.00 173 LEU A C 1
ATOM 1396 O O . LEU A 1 173 ? -12.559 -9.412 -3.931 1.00 95.00 173 LEU A O 1
ATOM 1400 N N . MET A 1 174 ? -14.214 -7.908 -3.835 1.00 92.88 174 MET A N 1
ATOM 1401 C CA . MET A 1 174 ? -14.278 -7.887 -2.370 1.00 92.88 174 MET A CA 1
ATOM 1402 C C . MET A 1 174 ? -14.642 -9.244 -1.749 1.00 92.88 174 MET A C 1
ATOM 1404 O O . MET A 1 174 ? -14.374 -9.472 -0.579 1.00 92.88 174 MET A O 1
ATOM 1408 N N . GLY A 1 175 ? -15.242 -10.161 -2.514 1.00 89.19 175 GLY A N 1
ATOM 1409 C CA . GLY A 1 175 ? -15.504 -11.532 -2.060 1.00 89.19 175 GLY A CA 1
ATOM 1410 C C . GLY A 1 175 ? -14.253 -12.419 -2.018 1.00 89.19 175 GLY A C 1
ATOM 1411 O O . GLY A 1 175 ? -14.271 -13.489 -1.412 1.00 89.19 175 GLY A O 1
ATOM 1412 N N . GLU A 1 176 ? -13.148 -11.993 -2.632 1.00 88.56 176 GLU A N 1
ATOM 1413 C CA . GLU A 1 176 ? -11.915 -12.766 -2.722 1.00 88.56 176 GLU A CA 1
ATOM 1414 C C . GLU A 1 176 ? -10.900 -12.294 -1.670 1.00 88.56 176 GLU A C 1
ATOM 1416 O O . GLU A 1 176 ? -10.223 -11.285 -1.853 1.00 88.56 176 GLU A O 1
ATOM 1421 N N . GLN A 1 177 ? -10.719 -13.071 -0.593 1.00 86.62 177 GLN A N 1
ATOM 1422 C CA . GLN A 1 177 ? -9.779 -12.765 0.510 1.00 86.62 177 GLN A CA 1
ATOM 1423 C C . GLN A 1 177 ? -8.381 -12.352 0.019 1.00 86.62 177 GLN A C 1
ATOM 1425 O O . GLN A 1 177 ? -7.763 -11.446 0.562 1.00 86.62 177 GLN A O 1
ATOM 1430 N N . ARG A 1 178 ? -7.905 -12.969 -1.067 1.00 86.00 178 ARG A N 1
ATOM 1431 C CA . ARG A 1 178 ? -6.564 -12.748 -1.634 1.00 86.00 178 ARG A CA 1
ATOM 1432 C C . ARG A 1 178 ? -6.387 -11.429 -2.382 1.00 86.00 178 ARG A C 1
ATOM 1434 O O . ARG A 1 178 ? -5.291 -11.158 -2.858 1.00 86.00 178 ARG A O 1
ATOM 1441 N N . ARG A 1 179 ? -7.456 -10.661 -2.581 1.00 92.38 179 ARG A N 1
ATOM 1442 C CA . ARG A 1 179 ? -7.426 -9.411 -3.356 1.00 92.38 179 ARG A CA 1
ATOM 1443 C C . ARG A 1 179 ? -7.222 -8.184 -2.481 1.00 92.38 179 ARG A C 1
ATOM 1445 O O . ARG A 1 179 ? -7.045 -7.094 -3.017 1.00 92.38 179 ARG A O 1
ATOM 1452 N N . TYR A 1 180 ? -7.229 -8.375 -1.166 1.00 96.62 180 TYR A N 1
ATOM 1453 C CA . TYR A 1 180 ? -6.952 -7.335 -0.194 1.00 96.62 180 TYR A CA 1
ATOM 1454 C C . TYR A 1 180 ? -5.450 -7.074 -0.095 1.00 96.62 180 TYR A C 1
ATOM 1456 O O . TYR A 1 180 ? -4.672 -7.982 0.190 1.00 96.62 180 TYR A O 1
ATOM 1464 N N . ILE A 1 181 ? -5.060 -5.823 -0.322 1.00 97.88 181 ILE A N 1
ATOM 1465 C CA . ILE A 1 181 ? -3.693 -5.335 -0.134 1.00 97.88 181 ILE A CA 1
ATOM 1466 C C . ILE A 1 181 ? -3.602 -4.582 1.192 1.00 97.88 181 ILE A C 1
ATOM 1468 O O . ILE A 1 181 ? -4.513 -3.828 1.540 1.00 97.88 181 ILE A O 1
ATOM 1472 N N . GLU A 1 182 ? -2.536 -4.829 1.953 1.00 98.56 182 GLU A N 1
ATOM 1473 C CA . GLU A 1 182 ? -2.277 -4.146 3.225 1.00 98.56 182 GLU A CA 1
ATOM 1474 C C . GLU A 1 182 ? -1.935 -2.680 2.957 1.00 98.56 182 GLU A C 1
ATOM 1476 O O . GLU A 1 182 ? -1.098 -2.378 2.108 1.00 98.56 182 GLU A O 1
ATOM 1481 N N . MET A 1 183 ? -2.596 -1.776 3.677 1.00 98.44 183 MET A N 1
ATOM 1482 C CA . MET A 1 183 ? -2.387 -0.333 3.564 1.00 98.44 183 MET A CA 1
ATOM 1483 C C . MET A 1 183 ? -1.704 0.241 4.798 1.00 98.44 183 MET A C 1
ATOM 1485 O O . MET A 1 183 ? -0.848 1.121 4.683 1.00 98.44 183 MET A O 1
ATOM 1489 N N . ASP A 1 184 ? -2.106 -0.225 5.980 1.00 98.00 184 ASP A N 1
ATOM 1490 C CA . ASP A 1 184 ? -1.465 0.142 7.236 1.00 98.00 184 ASP A CA 1
ATOM 1491 C C . ASP A 1 184 ? -1.823 -0.832 8.366 1.00 98.00 184 ASP A C 1
ATOM 1493 O O . ASP A 1 184 ? -2.852 -1.518 8.338 1.00 98.00 184 ASP A O 1
ATOM 1497 N N . LYS A 1 185 ? -0.986 -0.828 9.398 1.00 97.25 185 LYS A N 1
ATOM 1498 C CA . LYS A 1 185 ? -1.141 -1.538 10.654 1.00 97.25 185 LYS A CA 1
ATOM 1499 C C . LYS A 1 185 ? -0.414 -0.779 11.765 1.00 97.25 185 LYS A C 1
ATOM 1501 O O . LYS A 1 185 ? 0.767 -0.474 11.632 1.00 97.25 185 LYS A O 1
ATOM 1506 N N . PHE A 1 186 ? -1.111 -0.482 12.860 1.00 96.56 186 PHE A N 1
ATOM 1507 C CA . PHE A 1 186 ? -0.555 0.276 13.992 1.00 96.56 186 PHE A CA 1
ATOM 1508 C C . PHE A 1 186 ? -1.292 -0.028 15.299 1.00 96.56 186 PHE A C 1
ATOM 1510 O O . PHE A 1 186 ? -2.457 -0.435 15.290 1.00 96.56 186 PHE A O 1
ATOM 1517 N N . SER A 1 187 ? -0.624 0.166 16.432 1.00 96.62 187 SER A N 1
ATOM 1518 C CA . SER A 1 187 ? -1.188 -0.040 17.765 1.00 96.62 187 SER A CA 1
ATOM 1519 C C . SER A 1 187 ? -1.868 1.233 18.273 1.00 96.62 187 SER A C 1
ATOM 1521 O O . SER A 1 187 ? -1.433 2.354 18.023 1.00 96.62 187 SER A O 1
ATOM 1523 N N . TYR A 1 188 ? -2.953 1.082 19.029 1.00 96.62 188 TYR A N 1
ATOM 1524 C CA . TYR A 1 188 ? -3.642 2.201 19.663 1.00 96.62 188 TYR A CA 1
ATOM 1525 C C . TYR A 1 188 ? -4.183 1.810 21.038 1.00 96.62 188 TYR A C 1
ATOM 1527 O O . TYR A 1 188 ? -4.635 0.688 21.256 1.00 96.62 188 TYR A O 1
ATOM 1535 N N . THR A 1 189 ? -4.170 2.758 21.977 1.00 95.56 189 THR A N 1
ATOM 1536 C CA . THR A 1 189 ? -4.806 2.608 23.292 1.00 95.56 189 THR A CA 1
ATOM 1537 C C . THR A 1 189 ? -5.805 3.736 23.494 1.00 95.56 189 THR A C 1
ATOM 1539 O O . THR A 1 189 ? -5.467 4.913 23.387 1.00 95.56 189 THR A O 1
ATOM 1542 N N . LEU A 1 190 ? -7.051 3.375 23.799 1.00 94.31 190 LEU A N 1
ATOM 1543 C CA . LEU A 1 190 ? -8.090 4.347 24.123 1.00 94.31 190 LEU A CA 1
ATOM 1544 C C . LEU A 1 190 ? -7.725 5.145 25.380 1.00 94.31 190 LEU A C 1
ATOM 1546 O O . LEU A 1 190 ? -7.298 4.591 26.388 1.00 94.31 190 LEU A O 1
ATOM 1550 N N . THR A 1 191 ? -7.967 6.452 25.332 1.00 91.94 191 THR A N 1
ATOM 1551 C CA . THR A 1 191 ? -7.874 7.350 26.499 1.00 91.94 191 THR A CA 1
ATOM 1552 C C . THR A 1 191 ? -9.247 7.815 26.986 1.00 91.94 191 THR A C 1
ATOM 1554 O O . THR A 1 191 ? -9.386 8.310 28.101 1.00 91.94 191 THR A O 1
ATOM 1557 N N . LYS A 1 192 ? -10.278 7.656 26.149 1.00 92.94 192 LYS A N 1
ATOM 1558 C CA . LYS A 1 192 ? -11.668 8.062 26.382 1.00 92.94 192 LYS A CA 1
ATOM 1559 C C . LYS A 1 192 ? -12.608 6.968 25.878 1.00 92.94 192 LYS A C 1
ATOM 1561 O O . LYS A 1 192 ? -12.191 6.079 25.143 1.00 92.94 192 LYS A O 1
ATOM 1566 N N . ARG A 1 193 ? -13.897 7.054 26.231 1.00 93.56 193 ARG A N 1
ATOM 1567 C CA . ARG A 1 193 ? -14.912 6.096 25.754 1.00 93.56 193 ARG A CA 1
ATOM 1568 C C . ARG A 1 193 ? -15.112 6.122 24.237 1.00 93.56 193 ARG A C 1
ATOM 1570 O O . ARG A 1 193 ? -15.554 5.130 23.679 1.00 93.56 193 ARG A O 1
ATOM 1577 N N . THR A 1 194 ? -14.800 7.227 23.575 1.00 96.19 194 THR A N 1
ATOM 1578 C CA . THR A 1 194 ? -14.819 7.349 22.116 1.00 96.19 194 THR A CA 1
ATOM 1579 C C . THR A 1 194 ? -13.524 7.993 21.647 1.00 96.19 194 THR A C 1
ATOM 1581 O O . THR A 1 194 ? -12.965 8.852 22.335 1.00 96.19 194 THR A O 1
ATOM 1584 N N . ALA A 1 195 ? -13.046 7.587 20.474 1.00 97.31 195 ALA A N 1
ATOM 1585 C CA . ALA A 1 195 ? -11.901 8.209 19.826 1.00 97.31 195 ALA A CA 1
ATOM 1586 C C . ALA A 1 195 ? -12.104 8.273 18.312 1.00 97.31 195 ALA A C 1
ATOM 1588 O O . ALA A 1 195 ? -12.689 7.375 17.707 1.00 97.31 195 ALA A O 1
ATOM 1589 N N . THR A 1 196 ? -11.604 9.351 17.713 1.00 98.38 196 THR A N 1
ATOM 1590 C CA . THR A 1 196 ? -11.384 9.458 16.269 1.00 98.38 196 THR A CA 1
ATOM 1591 C C . THR A 1 196 ? -9.881 9.468 16.059 1.00 98.38 196 THR A C 1
ATOM 1593 O O . THR A 1 196 ? -9.198 10.383 16.515 1.00 98.38 196 THR A O 1
ATOM 1596 N N . ILE A 1 197 ? -9.371 8.416 15.437 1.00 98.31 197 ILE A N 1
ATOM 1597 C CA . ILE A 1 197 ? -7.959 8.236 15.140 1.00 98.31 197 ILE A CA 1
ATOM 1598 C C . ILE A 1 197 ? -7.731 8.757 13.726 1.00 98.31 197 ILE A C 1
ATOM 1600 O O . ILE A 1 197 ? -8.348 8.268 12.779 1.00 98.31 197 ILE A O 1
ATOM 1604 N N . THR A 1 198 ? -6.843 9.738 13.599 1.00 98.25 198 THR A N 1
ATOM 1605 C CA . THR A 1 198 ? -6.375 10.245 12.309 1.00 98.25 198 THR A CA 1
ATOM 1606 C C . THR A 1 198 ? -4.973 9.704 12.064 1.00 98.25 198 THR A C 1
ATOM 1608 O O . THR A 1 198 ? -4.076 9.972 12.861 1.00 98.25 198 THR A O 1
ATOM 1611 N N . ARG A 1 199 ? -4.787 8.946 10.981 1.00 97.62 199 ARG A N 1
ATOM 1612 C CA . ARG A 1 199 ? -3.503 8.337 10.594 1.00 97.62 199 ARG A CA 1
ATOM 1613 C C . ARG A 1 199 ? -3.140 8.806 9.188 1.00 97.62 199 ARG A C 1
ATOM 1615 O O . ARG A 1 199 ? -3.889 8.547 8.250 1.00 97.62 199 ARG A O 1
ATOM 1622 N N . LEU A 1 200 ? -2.042 9.542 9.051 1.00 96.81 200 LEU A N 1
ATOM 1623 C CA . LEU A 1 200 ? -1.590 10.082 7.767 1.00 96.81 200 LEU A CA 1
ATOM 1624 C C . LEU A 1 200 ? -0.962 8.979 6.905 1.00 96.81 200 LEU A C 1
ATOM 1626 O O . LEU A 1 200 ? -0.377 8.034 7.429 1.00 96.81 200 LEU A O 1
ATOM 1630 N N . ASP A 1 201 ? -1.033 9.126 5.586 1.00 95.44 201 ASP A N 1
ATOM 1631 C CA . ASP A 1 201 ? -0.399 8.235 4.607 1.00 95.44 201 ASP A CA 1
ATOM 1632 C C . ASP A 1 201 ? 1.100 8.013 4.868 1.00 95.44 201 ASP A C 1
ATOM 1634 O O . ASP A 1 201 ? 1.585 6.887 4.780 1.00 95.44 201 ASP A O 1
ATOM 1638 N N . VAL A 1 202 ? 1.831 9.067 5.240 1.00 92.69 202 VAL A N 1
ATOM 1639 C CA . VAL A 1 202 ? 3.272 9.016 5.552 1.00 92.69 202 VAL A CA 1
ATOM 1640 C C . VAL A 1 202 ? 3.594 8.213 6.818 1.00 92.69 202 VAL A C 1
ATOM 1642 O O . VAL A 1 202 ? 4.739 7.827 7.047 1.00 92.69 202 VAL A O 1
ATOM 1645 N N . GLN A 1 203 ? 2.589 7.930 7.651 1.00 94.12 203 GLN A N 1
ATOM 1646 C CA . GLN A 1 203 ? 2.740 7.102 8.848 1.00 94.12 203 GLN A CA 1
ATOM 1647 C C . GLN A 1 203 ? 2.551 5.609 8.550 1.00 94.12 203 GLN A C 1
ATOM 1649 O O . GLN A 1 203 ? 2.748 4.792 9.449 1.00 94.12 203 GLN A O 1
ATOM 1654 N N . SER A 1 204 ? 2.223 5.234 7.308 1.00 95.62 204 SER A N 1
ATOM 1655 C CA . SER A 1 204 ? 1.999 3.837 6.934 1.00 95.62 204 SER A CA 1
ATOM 1656 C C . SER A 1 204 ? 3.187 2.944 7.298 1.00 95.62 204 SER A C 1
ATOM 1658 O O . SER A 1 204 ? 4.340 3.263 7.013 1.00 95.62 204 SER A O 1
ATOM 1660 N N . SER A 1 205 ? 2.892 1.804 7.911 1.00 95.00 205 SER A N 1
ATOM 1661 C CA . SER A 1 205 ? 3.825 0.698 8.184 1.00 95.00 205 SER A CA 1
ATOM 1662 C C . SER A 1 205 ? 4.296 -0.038 6.918 1.00 95.00 205 SER A C 1
ATOM 1664 O O . SER A 1 205 ? 5.332 -0.708 6.935 1.00 95.00 205 SER A O 1
ATOM 1666 N N . VAL A 1 206 ? 3.578 0.116 5.802 1.00 95.88 206 VAL A N 1
ATOM 1667 C CA . VAL A 1 206 ? 3.884 -0.502 4.499 1.00 95.88 206 VAL A CA 1
ATOM 1668 C C . VAL A 1 206 ? 4.827 0.368 3.673 1.00 95.88 206 VAL A C 1
ATOM 1670 O O . VAL A 1 206 ? 5.667 -0.141 2.927 1.00 95.88 206 VAL A O 1
ATOM 1673 N N . ALA A 1 207 ? 4.706 1.687 3.805 1.00 93.56 207 ALA A N 1
ATOM 1674 C CA . ALA A 1 207 ? 5.523 2.611 3.048 1.00 93.56 207 ALA A CA 1
ATOM 1675 C C . ALA A 1 207 ? 6.955 2.708 3.583 1.00 93.56 207 ALA A C 1
ATOM 1677 O O . ALA A 1 207 ? 7.218 2.656 4.787 1.00 93.56 207 ALA A O 1
ATOM 1678 N N . ARG A 1 208 ? 7.892 2.914 2.660 1.00 90.44 208 ARG A N 1
ATOM 1679 C CA . ARG A 1 208 ? 9.290 3.211 2.955 1.00 90.44 208 ARG A CA 1
ATOM 1680 C C . ARG A 1 208 ? 9.407 4.536 3.707 1.00 90.44 208 ARG A C 1
ATOM 1682 O O . ARG A 1 208 ? 8.912 5.556 3.233 1.00 90.44 208 ARG A O 1
ATOM 1689 N N . LYS A 1 209 ? 10.142 4.524 4.820 1.00 85.25 209 LYS A N 1
ATOM 1690 C CA . LYS A 1 209 ? 10.369 5.702 5.673 1.00 85.25 209 LYS A CA 1
ATOM 1691 C C . LYS A 1 209 ? 11.435 6.651 5.120 1.00 85.25 209 LYS A C 1
ATOM 1693 O O . LYS A 1 209 ? 11.282 7.865 5.213 1.00 85.25 209 LYS A O 1
ATOM 1698 N N . HIS A 1 210 ? 12.471 6.110 4.473 1.00 81.12 210 HIS A N 1
ATOM 1699 C CA . HIS A 1 210 ? 13.596 6.888 3.946 1.00 81.12 210 HIS A CA 1
ATOM 1700 C C . HIS A 1 210 ? 13.865 6.581 2.472 1.00 81.12 210 HIS A C 1
ATOM 1702 O O . HIS A 1 210 ? 14.027 5.429 2.079 1.00 81.12 210 HIS A O 1
ATOM 1708 N N . SER A 1 211 ? 13.951 7.609 1.626 1.00 69.62 211 SER A N 1
ATOM 1709 C CA . SER A 1 211 ? 14.213 7.439 0.189 1.00 69.62 211 SER A CA 1
ATOM 1710 C C . SER A 1 211 ? 15.682 7.589 -0.205 1.00 69.62 211 SER A C 1
ATOM 1712 O O . SER A 1 211 ? 16.040 7.198 -1.315 1.00 69.62 211 SER A O 1
ATOM 1714 N N . ASN A 1 212 ? 16.519 8.173 0.660 1.00 69.81 212 ASN A N 1
ATOM 1715 C CA . ASN A 1 212 ? 17.901 8.526 0.345 1.00 69.81 212 ASN A CA 1
ATOM 1716 C C . ASN A 1 212 ? 18.908 7.562 1.008 1.00 69.81 212 ASN A C 1
ATOM 1718 O O . ASN A 1 212 ? 19.066 7.595 2.229 1.00 69.81 212 ASN A O 1
ATOM 1722 N N . PRO A 1 213 ? 19.650 6.759 0.222 1.00 65.19 213 PRO A N 1
ATOM 1723 C CA . PRO A 1 213 ? 20.696 5.876 0.740 1.00 65.19 213 PRO A CA 1
ATOM 1724 C C . PRO A 1 213 ? 21.849 6.599 1.445 1.00 65.19 213 PRO A C 1
ATOM 1726 O O . PRO A 1 213 ? 22.565 5.984 2.225 1.00 65.19 213 PRO A O 1
ATOM 1729 N N . LEU A 1 214 ? 22.059 7.891 1.172 1.00 68.19 214 LEU A N 1
ATOM 1730 C CA . LEU A 1 214 ? 23.137 8.668 1.791 1.00 68.19 214 LEU A CA 1
ATOM 1731 C C . LEU A 1 214 ? 22.819 9.083 3.232 1.00 68.19 214 LEU A C 1
ATOM 1733 O O . LEU A 1 214 ? 23.735 9.381 3.995 1.00 68.19 214 LEU A O 1
ATOM 1737 N N . GLU A 1 215 ? 21.539 9.108 3.606 1.00 65.81 215 GLU A N 1
ATOM 1738 C CA . GLU A 1 215 ? 21.100 9.530 4.939 1.00 65.81 215 GLU A CA 1
ATOM 1739 C C . GLU A 1 215 ? 21.183 8.395 5.966 1.00 65.81 215 GLU A C 1
ATOM 1741 O O . GLU A 1 215 ? 21.371 8.664 7.149 1.00 65.81 215 GLU A O 1
ATOM 1746 N N . HIS A 1 216 ? 21.094 7.133 5.532 1.00 63.31 216 HIS A N 1
ATOM 1747 C CA . HIS A 1 216 ? 21.035 5.976 6.428 1.00 63.31 216 HIS A CA 1
ATOM 1748 C C . HIS A 1 216 ? 21.967 4.864 5.954 1.00 63.31 216 HIS A C 1
ATOM 1750 O O . HIS A 1 216 ? 21.887 4.406 4.818 1.00 63.31 216 HIS A O 1
ATOM 1756 N N . ARG A 1 217 ? 22.852 4.407 6.851 1.00 61.03 217 ARG A N 1
ATOM 1757 C CA . ARG A 1 217 ? 23.813 3.333 6.546 1.00 61.03 217 ARG A CA 1
ATOM 1758 C C . ARG A 1 217 ? 23.208 1.936 6.624 1.00 61.03 217 ARG A C 1
ATOM 1760 O O . ARG A 1 217 ? 23.785 1.025 6.042 1.00 61.03 217 ARG A O 1
ATOM 1767 N N . ASP A 1 218 ? 22.103 1.758 7.350 1.00 73.69 218 ASP A N 1
ATOM 1768 C CA . ASP A 1 218 ? 21.427 0.465 7.453 1.00 73.69 218 ASP A CA 1
ATOM 1769 C C . ASP A 1 218 ? 20.543 0.239 6.211 1.00 73.69 218 ASP A C 1
ATOM 1771 O O . ASP A 1 218 ? 19.568 0.975 6.019 1.00 73.69 218 ASP A O 1
ATOM 1775 N N . PRO A 1 219 ? 20.838 -0.765 5.362 1.00 75.50 219 PRO A N 1
ATOM 1776 C CA . PRO A 1 219 ? 20.039 -1.052 4.174 1.00 75.50 219 PRO A CA 1
ATOM 1777 C C . PRO A 1 219 ? 18.571 -1.376 4.483 1.00 75.50 219 PRO A C 1
ATOM 1779 O O . PRO A 1 219 ? 17.716 -1.188 3.618 1.00 75.50 219 PRO A O 1
ATOM 1782 N N . ARG A 1 220 ? 18.251 -1.822 5.707 1.00 75.25 220 ARG A N 1
ATOM 1783 C CA . ARG A 1 220 ? 16.875 -2.133 6.129 1.00 75.25 220 ARG A CA 1
ATOM 1784 C C . ARG A 1 220 ? 15.988 -0.892 6.152 1.00 75.25 220 ARG A C 1
ATOM 1786 O O . ARG A 1 220 ? 14.833 -0.972 5.750 1.00 75.25 220 ARG A O 1
ATOM 1793 N N . CYS A 1 221 ? 16.541 0.272 6.496 1.00 77.00 221 CYS A N 1
ATOM 1794 C CA . CYS A 1 221 ? 15.836 1.560 6.445 1.00 77.00 221 CYS A CA 1
ATOM 1795 C C . CYS A 1 221 ? 15.472 1.989 5.010 1.00 77.00 221 CYS A C 1
ATOM 1797 O O . CYS A 1 221 ? 14.582 2.816 4.809 1.00 77.00 221 CYS A O 1
ATOM 1799 N N . LEU A 1 222 ? 16.151 1.426 4.002 1.00 81.81 222 LEU A N 1
ATOM 1800 C CA . LEU A 1 222 ? 15.877 1.669 2.582 1.00 81.81 222 LEU A CA 1
ATOM 1801 C C . LEU A 1 222 ? 14.871 0.671 1.997 1.00 81.81 222 LEU A C 1
ATOM 1803 O O . LEU A 1 222 ? 14.377 0.880 0.884 1.00 81.81 222 LEU A O 1
ATOM 1807 N N . CYS A 1 223 ? 14.561 -0.400 2.729 1.00 87.00 223 CYS A N 1
ATOM 1808 C CA . CYS A 1 223 ? 13.517 -1.341 2.368 1.00 87.00 223 CYS A CA 1
ATOM 1809 C C . CYS A 1 223 ? 12.136 -0.741 2.670 1.00 87.00 223 CYS A C 1
ATOM 1811 O O . CYS A 1 223 ? 11.924 -0.043 3.662 1.00 87.00 223 CYS A O 1
ATOM 1813 N N . GLY A 1 224 ? 11.182 -1.005 1.782 1.00 90.38 224 GLY A N 1
ATOM 1814 C CA . GLY A 1 224 ? 9.788 -0.608 1.949 1.00 90.38 224 GLY A CA 1
ATOM 1815 C C . GLY A 1 224 ? 9.137 -0.267 0.620 1.00 90.38 224 GLY A C 1
ATOM 1816 O O . GLY A 1 224 ? 9.824 0.066 -0.362 1.00 90.38 224 GLY A O 1
ATOM 1817 N N . TRP A 1 225 ? 7.807 -0.334 0.602 1.00 94.50 225 TRP A N 1
ATOM 1818 C CA . TRP A 1 225 ? 7.027 0.017 -0.576 1.00 94.50 225 TRP A CA 1
ATOM 1819 C C . TRP A 1 225 ? 7.159 1.519 -0.876 1.00 94.50 225 TRP A C 1
ATOM 1821 O O . TRP A 1 225 ? 7.124 2.326 0.054 1.00 94.50 225 TRP A O 1
ATOM 1831 N N . PRO A 1 226 ? 7.346 1.947 -2.135 1.00 92.56 226 PRO A N 1
ATOM 1832 C CA . PRO A 1 226 ? 7.472 3.369 -2.441 1.00 92.56 226 PRO A CA 1
ATOM 1833 C C . PRO A 1 226 ? 6.221 4.152 -2.016 1.00 92.56 226 PRO A C 1
ATOM 1835 O O . PRO A 1 226 ? 5.114 3.785 -2.409 1.00 92.56 226 PRO A O 1
ATOM 1838 N N . GLN A 1 227 ? 6.395 5.257 -1.275 1.00 91.56 227 GLN A N 1
ATOM 1839 C CA . GLN A 1 227 ? 5.279 6.091 -0.793 1.00 91.56 227 GLN A CA 1
ATOM 1840 C C . GLN A 1 227 ? 4.331 6.475 -1.935 1.00 91.56 227 GLN A C 1
ATOM 1842 O O . GLN A 1 227 ? 3.128 6.277 -1.846 1.00 91.56 227 GLN A O 1
ATOM 1847 N N . ASN A 1 228 ? 4.881 6.929 -3.061 1.00 91.25 228 ASN A N 1
ATOM 1848 C CA . ASN A 1 228 ? 4.120 7.362 -4.234 1.00 91.25 228 ASN A CA 1
ATOM 1849 C C . ASN A 1 228 ? 3.299 6.239 -4.908 1.00 91.25 228 ASN A C 1
ATOM 1851 O O . ASN A 1 228 ? 2.484 6.517 -5.784 1.00 91.25 228 ASN A O 1
ATOM 1855 N N . MET A 1 229 ? 3.510 4.976 -4.528 1.00 94.56 229 MET A N 1
ATOM 1856 C CA . MET A 1 229 ? 2.793 3.809 -5.049 1.00 94.56 229 MET A CA 1
ATOM 1857 C C . MET A 1 229 ? 1.843 3.182 -4.021 1.00 94.56 229 MET A C 1
ATOM 1859 O O . MET A 1 229 ? 1.342 2.085 -4.263 1.00 94.56 229 MET A O 1
ATOM 1863 N N . MET A 1 230 ? 1.586 3.838 -2.884 1.00 96.62 230 MET A N 1
ATOM 1864 C CA . MET A 1 230 ? 0.701 3.302 -1.843 1.00 96.62 230 MET A CA 1
ATOM 1865 C C . MET A 1 230 ? -0.728 3.056 -2.337 1.00 96.62 230 MET A C 1
ATOM 1867 O O . MET A 1 230 ? -1.375 2.122 -1.879 1.00 96.62 230 MET A O 1
ATOM 1871 N N . LEU A 1 231 ? -1.219 3.853 -3.290 1.00 97.62 231 LEU A N 1
ATOM 1872 C CA . LEU A 1 231 ? -2.535 3.661 -3.896 1.00 97.62 231 LEU A CA 1
ATOM 1873 C C . LEU A 1 231 ? -2.426 3.068 -5.313 1.00 97.62 231 LEU A C 1
ATOM 1875 O O . LEU A 1 231 ? -1.590 3.519 -6.102 1.00 97.62 231 LEU A O 1
ATOM 1879 N N . PRO A 1 232 ? -3.297 2.107 -5.683 1.00 97.31 232 PRO A N 1
ATOM 1880 C CA . PRO A 1 232 ? -3.480 1.694 -7.074 1.00 97.31 232 PRO A CA 1
ATOM 1881 C C . PRO A 1 232 ? -3.848 2.881 -7.971 1.00 97.31 232 PRO A C 1
ATOM 1883 O O . PRO A 1 232 ? -4.456 3.836 -7.504 1.00 97.31 232 PRO A O 1
ATOM 1886 N N . SER A 1 233 ? -3.576 2.814 -9.280 1.00 95.62 233 SER A N 1
ATOM 1887 C CA . SER A 1 233 ? -3.758 3.986 -10.159 1.00 95.62 233 SER A CA 1
ATOM 1888 C C . SER A 1 233 ? -5.201 4.469 -10.328 1.00 95.62 233 SER A C 1
ATOM 1890 O O . SER A 1 233 ? -5.404 5.519 -10.917 1.00 95.62 233 SER A O 1
ATOM 1892 N N . GLY A 1 234 ? -6.211 3.674 -9.969 1.00 95.88 234 GLY A N 1
ATOM 1893 C CA . GLY A 1 234 ? -7.614 3.999 -10.240 1.00 95.88 234 GLY A CA 1
ATOM 1894 C C . GLY A 1 234 ? -7.928 4.267 -11.721 1.00 95.88 234 GLY A C 1
ATOM 1895 O O . GLY A 1 234 ? -7.214 3.824 -12.628 1.00 95.88 234 GLY A O 1
ATOM 1896 N N . THR A 1 235 ? -9.022 4.995 -11.966 1.00 95.62 235 THR A N 1
ATOM 1897 C CA . THR A 1 235 ? -9.461 5.419 -13.310 1.00 95.62 235 THR A CA 1
ATOM 1898 C C . THR A 1 235 ? -9.966 6.859 -13.291 1.00 95.62 235 THR A C 1
ATOM 1900 O O . THR A 1 235 ? -10.356 7.362 -12.243 1.00 95.62 235 THR A O 1
ATOM 1903 N N . GLU A 1 236 ? -10.027 7.520 -14.447 1.00 93.69 236 GLU A N 1
ATOM 1904 C CA . GLU A 1 236 ? -10.533 8.902 -14.562 1.00 93.69 236 GLU A CA 1
ATOM 1905 C C . GLU A 1 236 ? -11.977 9.059 -14.060 1.00 93.69 236 GLU A C 1
ATOM 1907 O O . GLU A 1 236 ? -12.331 10.081 -13.485 1.00 93.69 236 GLU A O 1
ATOM 1912 N N . LYS A 1 237 ? -12.812 8.023 -14.214 1.00 94.88 237 LYS A N 1
ATOM 1913 C CA . LYS A 1 237 ? -14.207 8.017 -13.733 1.00 94.88 237 LYS A CA 1
ATOM 1914 C C . LYS A 1 237 ? -14.350 7.637 -12.252 1.00 94.88 237 LYS A C 1
ATOM 1916 O O . LYS A 1 237 ? -15.468 7.617 -11.737 1.00 94.88 237 LYS A O 1
ATOM 1921 N N . GLY A 1 238 ? -13.243 7.323 -11.583 1.00 96.50 238 GLY A N 1
ATOM 1922 C CA . GLY A 1 238 ? -13.225 6.738 -10.248 1.00 96.50 238 GLY A CA 1
ATOM 1923 C C . GLY A 1 238 ? -13.430 5.227 -10.303 1.00 96.50 238 GLY A C 1
ATOM 1924 O O . GLY A 1 238 ? -14.444 4.739 -10.797 1.00 96.50 238 GLY A O 1
ATOM 1925 N N . MET A 1 239 ? -12.454 4.476 -9.799 1.00 98.00 239 MET A N 1
ATOM 1926 C CA . MET A 1 239 ? -12.559 3.027 -9.624 1.00 98.00 239 MET A CA 1
ATOM 1927 C C . MET A 1 239 ? -13.069 2.711 -8.218 1.00 98.00 239 MET A C 1
ATOM 1929 O O . MET A 1 239 ? -12.501 3.213 -7.251 1.00 98.00 239 MET A O 1
ATOM 1933 N N . ASP A 1 240 ? -14.106 1.879 -8.110 1.00 98.31 240 ASP A N 1
ATOM 1934 C CA . ASP A 1 240 ? -14.694 1.492 -6.824 1.00 98.31 240 ASP A CA 1
ATOM 1935 C C . ASP A 1 240 ? -13.782 0.541 -6.039 1.00 98.31 240 ASP A C 1
ATOM 1937 O O . ASP A 1 240 ? -13.388 -0.525 -6.528 1.00 98.31 240 ASP A O 1
ATOM 1941 N N . TYR A 1 241 ? -13.506 0.905 -4.791 1.00 98.50 241 TYR A N 1
ATOM 1942 C CA . TYR A 1 241 ? -12.759 0.111 -3.825 1.00 98.50 241 TYR A CA 1
ATOM 1943 C C . TYR A 1 241 ? -13.534 -0.029 -2.516 1.00 98.50 241 TYR A C 1
ATOM 1945 O O . TYR A 1 241 ? -14.415 0.766 -2.184 1.00 98.50 241 TYR A O 1
ATOM 1953 N N . VAL A 1 242 ? -13.170 -1.056 -1.756 1.00 97.94 242 VAL A N 1
ATOM 1954 C CA . VAL A 1 242 ? -13.645 -1.290 -0.395 1.00 97.94 242 VAL A CA 1
ATOM 1955 C C . VAL A 1 242 ? -12.455 -1.271 0.549 1.00 97.94 242 VAL A C 1
ATOM 1957 O O . VAL A 1 242 ? -11.459 -1.948 0.305 1.00 97.94 242 VAL A O 1
ATOM 1960 N N . ILE A 1 243 ? -12.587 -0.525 1.639 1.00 98.38 243 ILE A N 1
ATOM 1961 C CA . ILE A 1 243 ? -11.734 -0.589 2.819 1.00 98.38 243 ILE A CA 1
ATOM 1962 C C . ILE A 1 243 ? -12.228 -1.739 3.686 1.00 98.38 243 ILE A C 1
ATOM 1964 O O . ILE A 1 243 ? -13.409 -1.791 4.019 1.00 98.38 243 ILE A O 1
ATOM 1968 N N . PHE A 1 244 ? -11.327 -2.627 4.086 1.00 98.25 244 PHE A N 1
ATOM 1969 C CA . PHE A 1 244 ? -11.526 -3.551 5.192 1.00 98.25 244 PHE A CA 1
ATOM 1970 C C . PHE A 1 244 ? -10.655 -3.086 6.352 1.00 98.25 244 PHE A C 1
ATOM 1972 O O . PHE A 1 244 ? -9.429 -3.074 6.244 1.00 98.25 244 PHE A O 1
ATOM 1979 N N . ALA A 1 245 ? -11.285 -2.700 7.457 1.00 98.44 245 ALA A N 1
ATOM 1980 C CA . ALA A 1 245 ? -10.588 -2.364 8.686 1.00 98.44 245 ALA A CA 1
ATOM 1981 C C . ALA A 1 245 ? -10.975 -3.325 9.806 1.00 98.44 245 ALA A C 1
ATOM 1983 O O . ALA A 1 245 ? -12.147 -3.673 9.964 1.00 98.44 245 ALA A O 1
ATOM 1984 N N . MET A 1 246 ? -9.983 -3.736 10.589 1.00 98.06 246 MET A N 1
ATOM 1985 C CA . MET A 1 246 ? -10.141 -4.684 11.685 1.00 98.06 246 MET A CA 1
ATOM 1986 C C . MET A 1 246 ? -9.346 -4.232 12.906 1.00 98.06 246 MET A C 1
ATOM 1988 O O . MET A 1 246 ? -8.192 -3.825 12.780 1.00 98.06 246 MET A O 1
ATOM 1992 N N . LEU A 1 247 ? -9.956 -4.337 14.086 1.00 98.38 247 LEU A N 1
ATOM 1993 C CA . LEU A 1 247 ? -9.272 -4.183 15.368 1.00 98.38 247 LEU A CA 1
ATOM 1994 C C . LEU A 1 247 ? -8.920 -5.559 15.921 1.00 98.38 247 LEU A C 1
ATOM 1996 O O . LEU A 1 247 ? -9.787 -6.429 15.972 1.00 98.38 247 LEU A O 1
ATOM 2000 N N . THR A 1 248 ? -7.690 -5.760 16.374 1.00 97.62 248 THR A N 1
ATOM 2001 C CA . THR A 1 248 ? -7.257 -7.040 16.942 1.00 97.62 248 THR A CA 1
ATOM 2002 C C . THR A 1 248 ? -6.696 -6.884 18.356 1.00 97.62 248 THR A C 1
ATOM 2004 O O . THR A 1 248 ? -6.168 -5.834 18.708 1.00 97.62 248 THR A O 1
ATOM 2007 N N . ASN A 1 249 ? -6.858 -7.910 19.197 1.00 95.25 249 ASN A N 1
ATOM 2008 C CA . ASN A 1 249 ? -6.537 -7.889 20.636 1.00 95.25 249 ASN A CA 1
ATOM 2009 C C . ASN A 1 249 ? -5.042 -8.022 20.992 1.00 95.25 249 ASN A C 1
ATOM 2011 O O . ASN A 1 249 ? -4.702 -8.232 22.155 1.00 95.25 249 ASN A O 1
ATOM 2015 N N . ASP A 1 250 ? -4.179 -7.909 19.993 1.00 94.50 250 ASP A N 1
ATOM 2016 C CA . ASP A 1 250 ? -2.724 -7.853 20.082 1.00 94.50 250 ASP A CA 1
ATOM 2017 C C . ASP A 1 250 ? -2.221 -6.403 20.045 1.00 94.50 250 ASP A C 1
ATOM 2019 O O . ASP A 1 250 ? -2.981 -5.452 19.852 1.00 94.50 250 ASP A O 1
ATOM 2023 N N . SER A 1 251 ? -0.918 -6.257 20.256 1.00 92.62 251 SER A N 1
ATOM 2024 C CA . SER A 1 251 ? -0.175 -5.020 20.062 1.00 92.62 251 SER A CA 1
ATOM 2025 C C . SER A 1 251 ? 1.073 -5.357 19.265 1.00 92.62 251 SER A C 1
ATOM 2027 O O . SER A 1 251 ? 1.757 -6.332 19.568 1.00 92.62 251 SER A O 1
ATOM 2029 N N . ILE A 1 252 ? 1.385 -4.524 18.285 1.00 91.62 252 ILE A N 1
ATOM 2030 C CA . ILE A 1 252 ? 2.614 -4.613 17.502 1.00 91.62 252 ILE A CA 1
ATOM 2031 C C . ILE A 1 252 ? 3.663 -3.639 18.037 1.00 91.62 252 ILE A C 1
ATOM 2033 O O . ILE A 1 252 ? 3.311 -2.623 18.650 1.00 91.62 252 ILE A O 1
ATOM 2037 N N . SER A 1 253 ? 4.935 -3.949 17.791 1.00 83.25 253 SER A N 1
ATOM 2038 C CA . SER A 1 253 ? 6.035 -3.003 17.990 1.00 83.25 253 SER A CA 1
ATOM 2039 C C . SER A 1 253 ? 6.163 -2.130 16.745 1.00 83.25 253 SER A C 1
ATOM 2041 O O . SER A 1 253 ? 6.479 -2.635 15.669 1.00 83.25 253 SER A O 1
ATOM 2043 N N . GLU A 1 254 ? 5.893 -0.834 16.875 1.00 76.62 254 GLU A N 1
ATOM 2044 C CA . GLU A 1 254 ? 6.119 0.131 15.794 1.00 76.62 254 GLU A CA 1
ATOM 2045 C C . GLU A 1 254 ? 7.601 0.544 15.755 1.00 76.62 254 GLU A C 1
ATOM 2047 O O . GLU A 1 254 ? 8.258 0.625 16.794 1.00 76.62 254 GLU A O 1
ATOM 2052 N N . ASP A 1 255 ? 8.121 0.789 14.551 1.00 77.75 255 ASP A N 1
ATOM 2053 C CA . ASP A 1 255 ? 9.435 1.392 14.309 1.00 77.75 255 ASP A CA 1
ATOM 2054 C C . ASP A 1 255 ? 9.240 2.526 13.295 1.00 77.75 255 ASP A C 1
ATOM 2056 O O . ASP A 1 255 ? 8.720 2.312 12.197 1.00 77.75 255 ASP A O 1
ATOM 2060 N N . ASP A 1 256 ? 9.618 3.743 13.680 1.00 76.38 256 ASP A N 1
ATOM 2061 C CA . ASP A 1 256 ? 9.453 4.930 12.840 1.00 76.38 256 ASP A CA 1
ATOM 2062 C C . ASP A 1 256 ? 10.503 5.015 11.720 1.00 76.38 256 ASP A C 1
ATOM 2064 O O . ASP A 1 256 ? 10.314 5.760 10.758 1.00 76.38 256 ASP A O 1
ATOM 2068 N N . GLU A 1 257 ? 11.584 4.235 11.800 1.00 80.12 257 GLU A N 1
ATOM 2069 C CA . GLU A 1 257 ? 12.692 4.256 10.837 1.00 80.12 257 GLU A CA 1
ATOM 2070 C C . GLU A 1 257 ? 12.604 3.138 9.786 1.00 80.12 257 GLU A C 1
ATOM 2072 O O . GLU A 1 257 ? 13.349 3.152 8.800 1.00 80.12 257 GLU A O 1
ATOM 2077 N N . VAL A 1 258 ? 11.718 2.150 9.969 1.00 83.31 258 VAL A N 1
ATOM 2078 C CA . VAL A 1 258 ? 11.647 0.959 9.105 1.00 83.31 258 VAL A CA 1
ATOM 2079 C C . VAL A 1 258 ? 10.214 0.658 8.665 1.00 83.31 258 VAL A C 1
ATOM 2081 O O . VAL A 1 258 ? 9.246 0.840 9.400 1.00 83.31 258 VAL A O 1
ATOM 2084 N N . SER A 1 259 ? 10.065 0.172 7.432 1.00 89.12 259 SER A N 1
ATOM 2085 C CA . SER A 1 259 ? 8.792 -0.339 6.919 1.00 89.12 259 SER A CA 1
ATOM 2086 C C . SER A 1 259 ? 8.524 -1.754 7.440 1.00 89.12 259 SER A C 1
ATOM 2088 O O . SER A 1 259 ? 8.947 -2.749 6.848 1.00 89.12 259 SER A O 1
ATOM 2090 N N . ILE A 1 260 ? 7.807 -1.858 8.557 1.00 91.06 260 ILE A N 1
ATOM 2091 C CA . ILE A 1 260 ? 7.651 -3.138 9.257 1.00 91.06 260 ILE A CA 1
ATOM 2092 C C . ILE A 1 260 ? 6.814 -4.186 8.512 1.00 91.06 260 ILE A C 1
ATOM 2094 O O . ILE A 1 260 ? 7.023 -5.381 8.725 1.00 91.06 260 ILE A O 1
ATOM 2098 N N . SER A 1 261 ? 5.884 -3.789 7.633 1.00 92.62 261 SER A N 1
ATOM 2099 C CA . SER A 1 261 ? 4.971 -4.758 7.004 1.00 92.62 261 SER A CA 1
ATOM 2100 C C . SER A 1 261 ? 5.686 -5.682 6.019 1.00 92.62 261 SER A C 1
ATOM 2102 O O . SER A 1 261 ? 5.491 -6.896 6.097 1.00 92.62 261 SER A O 1
ATOM 2104 N N . PHE A 1 262 ? 6.525 -5.134 5.131 1.00 91.00 262 PHE A N 1
ATOM 2105 C CA . PHE A 1 262 ? 7.270 -5.912 4.129 1.00 91.00 262 PHE A CA 1
ATOM 2106 C C . PHE A 1 262 ? 8.726 -6.190 4.513 1.00 91.00 262 PHE A C 1
ATOM 2108 O O . PHE A 1 262 ? 9.295 -7.145 3.997 1.00 91.00 262 PHE A O 1
ATOM 2115 N N . CYS A 1 263 ? 9.325 -5.390 5.400 1.00 88.12 263 CYS A N 1
ATOM 2116 C CA . CYS A 1 263 ? 10.759 -5.473 5.701 1.00 88.12 263 CYS A CA 1
ATOM 2117 C C . CYS A 1 263 ? 11.073 -5.943 7.125 1.00 88.12 263 CYS A C 1
ATOM 2119 O O . CYS A 1 263 ? 12.243 -6.112 7.456 1.00 88.12 263 CYS A O 1
ATOM 2121 N N . GLY A 1 264 ? 10.052 -6.178 7.957 1.00 84.62 264 GLY A N 1
ATOM 2122 C CA . GLY A 1 264 ? 10.234 -6.632 9.335 1.00 84.62 264 GLY A CA 1
ATOM 2123 C C . GLY A 1 264 ? 10.843 -5.565 10.249 1.00 84.62 264 GLY A C 1
ATOM 2124 O O . GLY A 1 264 ? 10.726 -4.368 9.993 1.00 84.62 264 GLY A O 1
ATOM 2125 N N . ALA A 1 265 ? 11.452 -6.006 11.348 1.00 75.88 265 ALA A N 1
ATOM 2126 C CA . ALA A 1 265 ? 12.037 -5.137 12.368 1.00 75.88 265 ALA A CA 1
ATOM 2127 C C . ALA A 1 265 ? 13.566 -5.286 12.445 1.00 75.88 265 ALA A C 1
ATOM 2129 O O . ALA A 1 265 ? 14.158 -6.200 11.873 1.00 75.88 265 ALA A O 1
ATOM 2130 N N . LYS A 1 266 ? 14.216 -4.368 13.170 1.00 66.75 266 LYS A N 1
ATOM 2131 C CA . LYS A 1 266 ? 15.682 -4.316 13.324 1.00 66.75 266 LYS A CA 1
ATOM 2132 C C . LYS A 1 266 ? 16.286 -5.494 14.093 1.00 66.75 266 LYS A C 1
ATOM 2134 O O . LYS A 1 266 ? 17.497 -5.693 14.009 1.00 66.75 266 LYS A O 1
ATOM 2139 N N . ASP A 1 267 ? 15.485 -6.229 14.854 1.00 69.62 267 ASP A N 1
ATOM 2140 C CA . ASP A 1 267 ? 15.889 -7.401 15.635 1.00 69.62 267 ASP A CA 1
ATOM 2141 C C . ASP A 1 267 ? 15.605 -8.730 14.910 1.00 69.62 267 ASP A C 1
ATOM 2143 O O . ASP A 1 267 ? 15.605 -9.785 15.539 1.00 69.62 267 ASP A O 1
ATOM 2147 N N . ASP A 1 268 ? 15.343 -8.674 13.597 1.00 70.69 268 ASP A N 1
ATOM 2148 C CA . ASP A 1 268 ? 15.040 -9.796 12.693 1.00 70.69 268 ASP A CA 1
ATOM 2149 C C . ASP A 1 268 ? 13.785 -10.612 13.068 1.00 70.69 268 ASP A C 1
ATOM 2151 O O . ASP A 1 268 ? 13.390 -11.538 12.353 1.00 70.69 268 ASP A O 1
ATOM 2155 N N . LYS A 1 269 ? 13.081 -10.236 14.142 1.00 82.81 269 LYS A N 1
ATOM 2156 C CA . LYS A 1 269 ? 11.785 -10.803 14.503 1.00 82.81 269 LYS A CA 1
ATOM 2157 C C . LYS A 1 269 ? 10.678 -9.986 13.850 1.00 82.81 269 LYS A C 1
ATOM 2159 O O . LYS A 1 269 ? 10.585 -8.774 14.013 1.00 82.81 269 LYS A O 1
ATOM 2164 N N . TYR A 1 270 ? 9.778 -10.653 13.131 1.00 89.12 270 TYR A N 1
ATOM 2165 C CA . TYR A 1 270 ? 8.609 -9.968 12.582 1.00 89.12 270 TYR A CA 1
ATOM 2166 C C . TYR A 1 270 ? 7.745 -9.390 13.728 1.00 89.12 270 TYR A C 1
ATOM 2168 O O . TYR A 1 270 ? 7.359 -10.151 14.622 1.00 89.12 270 TYR A O 1
ATOM 2176 N N . PRO A 1 271 ? 7.416 -8.081 13.729 1.00 88.94 271 PRO A N 1
ATOM 2177 C CA . PRO A 1 271 ? 6.873 -7.386 14.905 1.00 88.94 271 PRO A CA 1
ATOM 2178 C C . PRO A 1 271 ? 5.362 -7.586 15.126 1.00 88.94 271 PRO A C 1
ATOM 2180 O O . PRO A 1 271 ? 4.734 -6.836 15.873 1.00 88.94 271 PRO A O 1
ATOM 2183 N N . ASP A 1 272 ? 4.767 -8.585 14.471 1.00 92.69 272 ASP A N 1
ATOM 2184 C CA . ASP A 1 272 ? 3.351 -8.934 14.570 1.00 92.69 272 ASP A CA 1
ATOM 2185 C C . ASP A 1 272 ? 3.187 -10.449 14.728 1.00 92.69 272 ASP A C 1
ATOM 2187 O O . ASP A 1 272 ? 3.422 -11.231 13.804 1.00 92.69 272 ASP A O 1
ATOM 2191 N N . GLU A 1 273 ? 2.744 -10.859 15.915 1.00 90.62 273 GLU A N 1
ATOM 2192 C CA . GLU A 1 273 ? 2.586 -12.266 16.292 1.00 90.62 273 GLU A CA 1
ATOM 2193 C C . GLU A 1 273 ? 1.515 -12.998 15.475 1.00 90.62 273 GLU A C 1
ATOM 2195 O O . GLU A 1 273 ? 1.538 -14.228 15.390 1.00 90.62 273 GLU A O 1
ATOM 2200 N N . ARG A 1 274 ? 0.587 -12.276 14.831 1.00 91.12 274 ARG A N 1
ATOM 2201 C CA . ARG A 1 274 ? -0.399 -12.903 13.937 1.00 91.12 274 ARG A CA 1
ATOM 2202 C C . ARG A 1 274 ? 0.195 -13.338 12.604 1.00 91.12 274 ARG A C 1
ATOM 2204 O O . ARG A 1 274 ? -0.415 -14.149 11.908 1.00 91.12 274 ARG A O 1
ATOM 2211 N N . GLY A 1 275 ? 1.381 -12.836 12.276 1.00 89.81 275 GLY A N 1
ATOM 2212 C CA . GLY A 1 275 ? 2.066 -13.098 11.024 1.00 89.81 275 GLY A CA 1
ATOM 2213 C C . GLY A 1 275 ? 1.591 -12.217 9.867 1.00 89.81 275 GLY A C 1
ATOM 2214 O O . GLY A 1 275 ? 0.625 -11.456 9.951 1.00 89.81 275 GLY A O 1
ATOM 2215 N N . MET A 1 276 ? 2.326 -12.320 8.762 1.00 92.12 276 MET A N 1
ATOM 2216 C CA . MET A 1 276 ? 2.135 -11.507 7.562 1.00 92.12 276 MET A CA 1
ATOM 2217 C C . MET A 1 276 ? 0.790 -11.798 6.889 1.00 92.12 276 MET A C 1
ATOM 2219 O O . MET A 1 276 ? 0.466 -12.954 6.615 1.00 92.12 276 MET A O 1
ATOM 2223 N N . GLY A 1 277 ? 0.044 -10.740 6.563 1.00 92.31 277 GLY A N 1
ATOM 2224 C CA . GLY A 1 277 ? -1.206 -10.821 5.807 1.00 92.31 277 GLY A CA 1
ATOM 2225 C C . GLY A 1 277 ? -2.457 -11.161 6.621 1.00 92.31 277 GLY A C 1
ATOM 2226 O O . GLY A 1 277 ? -3.532 -11.246 6.030 1.00 92.31 277 GLY A O 1
ATOM 2227 N N . TYR A 1 278 ? -2.370 -11.332 7.947 1.00 94.31 278 TYR A N 1
ATOM 2228 C CA . TYR A 1 278 ? -3.558 -11.543 8.784 1.00 94.31 278 TYR A CA 1
ATOM 2229 C C . TYR A 1 278 ? -4.557 -10.373 8.641 1.00 94.31 278 TYR A C 1
ATOM 2231 O O . TYR A 1 278 ? -4.151 -9.219 8.808 1.00 94.31 278 TYR A O 1
ATOM 2239 N N . PRO A 1 279 ? -5.863 -10.627 8.411 1.00 93.56 279 PRO A N 1
ATOM 2240 C CA . PRO A 1 279 ? -6.545 -11.920 8.531 1.00 93.56 279 PRO A CA 1
ATOM 2241 C C . PRO A 1 279 ? -6.716 -12.692 7.213 1.00 93.56 279 PRO A C 1
ATOM 2243 O O . PRO A 1 279 ? -7.491 -13.640 7.183 1.00 93.56 279 PRO A O 1
ATOM 2246 N N . PHE A 1 280 ? -6.098 -12.291 6.107 1.00 92.19 280 PHE A N 1
ATOM 2247 C CA . PHE A 1 280 ? -6.310 -12.889 4.782 1.00 92.19 280 PHE A CA 1
ATOM 2248 C C . PHE A 1 280 ? -5.247 -13.924 4.389 1.00 92.19 280 PHE A C 1
ATOM 2250 O O . PHE A 1 280 ? -5.309 -14.504 3.301 1.00 92.19 280 PHE A O 1
ATOM 2257 N N . ASP A 1 281 ? -4.269 -14.179 5.258 1.00 88.00 281 ASP A N 1
ATOM 2258 C CA . ASP A 1 281 ? -3.170 -15.105 5.001 1.00 88.00 281 ASP A CA 1
ATOM 2259 C C . ASP A 1 281 ? -3.619 -16.568 4.929 1.00 88.00 281 ASP A C 1
ATOM 2261 O O . ASP A 1 281 ? -2.930 -17.364 4.281 1.00 88.00 281 ASP A O 1
ATOM 2265 N N . LYS A 1 282 ? -4.760 -16.906 5.553 1.00 86.75 282 LYS A N 1
ATOM 2266 C CA . LYS A 1 282 ? -5.372 -18.243 5.617 1.00 86.75 282 LYS A CA 1
ATOM 2267 C C . LYS A 1 282 ? -6.886 -18.195 5.435 1.00 86.75 282 LYS A C 1
ATOM 2269 O O . LYS A 1 282 ? -7.539 -17.179 5.655 1.00 86.75 282 LYS A O 1
ATOM 2274 N N . ALA A 1 283 ? -7.457 -19.352 5.097 1.00 82.06 283 ALA A N 1
ATOM 2275 C CA . ALA A 1 283 ? -8.903 -19.510 5.031 1.00 82.06 283 ALA A CA 1
ATOM 2276 C C . ALA A 1 283 ? -9.530 -19.378 6.427 1.00 82.06 283 ALA A C 1
ATOM 2278 O O . ALA A 1 283 ? -9.068 -19.985 7.396 1.00 82.06 283 ALA A O 1
ATOM 2279 N N . TRP A 1 284 ? -10.609 -18.610 6.519 1.00 83.56 284 TRP A N 1
ATOM 2280 C CA . TRP A 1 284 ? -11.346 -18.398 7.761 1.00 83.56 284 TRP A CA 1
ATOM 2281 C C . TRP A 1 284 ? -12.129 -19.647 8.169 1.00 83.56 284 TRP A C 1
ATOM 2283 O O . TRP A 1 284 ? -12.679 -20.361 7.326 1.00 83.56 284 TRP A O 1
ATOM 2293 N N . PHE A 1 285 ? -12.234 -19.897 9.475 1.00 73.12 285 PHE A N 1
ATOM 2294 C CA . PHE A 1 285 ? -13.251 -20.803 9.993 1.00 73.12 285 PHE A CA 1
ATOM 2295 C C . PHE A 1 285 ? -14.611 -20.092 9.944 1.00 73.12 285 PHE A C 1
ATOM 2297 O O . PHE A 1 285 ? -14.929 -19.289 10.820 1.00 73.12 285 PHE A O 1
ATOM 2304 N N . THR A 1 286 ? -15.385 -20.329 8.884 1.00 64.69 286 THR A N 1
ATOM 2305 C CA . THR A 1 286 ? -16.699 -19.704 8.674 1.00 64.69 286 THR A CA 1
ATOM 2306 C C . THR A 1 286 ? -17.819 -20.739 8.695 1.00 64.69 286 THR A C 1
ATOM 2308 O O . THR A 1 286 ? -17.618 -21.911 8.372 1.00 64.69 286 THR A O 1
ATOM 2311 N N . THR A 1 287 ? -19.018 -20.287 9.057 1.00 55.72 287 THR A N 1
ATOM 2312 C CA . THR A 1 287 ? -20.276 -21.007 8.811 1.00 55.72 287 THR A CA 1
ATOM 2313 C C . THR A 1 287 ? -20.886 -20.660 7.449 1.00 55.72 287 THR A C 1
ATOM 2315 O O . THR A 1 287 ? -21.680 -21.444 6.940 1.00 55.72 287 THR A O 1
ATOM 2318 N N . SER A 1 288 ? -20.501 -19.522 6.852 1.00 63.53 288 SER A N 1
ATOM 2319 C CA . SER A 1 288 ? -20.935 -19.065 5.523 1.00 63.53 288 SER A CA 1
ATOM 2320 C C . SER A 1 288 ? -19.805 -19.138 4.491 1.00 63.53 288 SER A C 1
ATOM 2322 O O . SER A 1 288 ? -18.637 -18.911 4.810 1.00 63.53 288 SER A O 1
ATOM 2324 N N . SER A 1 289 ? -20.151 -19.435 3.238 1.00 67.56 289 SER A N 1
ATOM 2325 C CA . SER A 1 289 ? -19.238 -19.359 2.093 1.00 67.56 289 SER A CA 1
ATOM 2326 C C . SER A 1 289 ? -18.921 -17.926 1.654 1.00 67.56 289 SER A C 1
ATOM 2328 O O . SER A 1 289 ? -17.956 -17.729 0.917 1.00 67.56 289 SER A O 1
ATOM 2330 N N . GLU A 1 290 ? -19.701 -16.934 2.089 1.00 79.38 290 GLU A N 1
ATOM 2331 C CA . GLU A 1 290 ? -19.560 -15.540 1.673 1.00 79.38 290 GLU A CA 1
ATOM 2332 C C . GLU A 1 290 ? -18.832 -14.696 2.724 1.00 79.38 290 GLU A C 1
ATOM 2334 O O . GLU A 1 290 ? -19.151 -14.702 3.915 1.00 79.38 290 GLU A O 1
ATOM 2339 N N . MET A 1 291 ? -17.834 -13.928 2.274 1.00 83.25 291 MET A N 1
ATOM 2340 C CA . MET A 1 291 ? -16.986 -13.119 3.156 1.00 83.25 291 MET A CA 1
ATOM 2341 C C . MET A 1 291 ? -17.784 -12.077 3.946 1.00 83.25 291 MET A C 1
ATOM 2343 O O . MET A 1 291 ? -17.524 -11.877 5.130 1.00 83.25 291 MET A O 1
ATOM 2347 N N . GLN A 1 292 ? -18.736 -11.411 3.290 1.00 84.25 292 GLN A N 1
ATOM 2348 C CA . GLN A 1 292 ? -19.531 -10.336 3.886 1.00 84.25 292 GLN A CA 1
ATOM 2349 C C . GLN A 1 292 ? -20.396 -10.858 5.036 1.00 84.25 292 GLN A C 1
ATOM 2351 O O . GLN A 1 292 ? -20.416 -10.260 6.109 1.00 84.25 292 GLN A O 1
ATOM 2356 N N . GLU A 1 293 ? -21.041 -12.010 4.846 1.00 84.25 293 GLU A N 1
ATOM 2357 C CA . GLU A 1 293 ? -21.829 -12.663 5.892 1.00 84.25 293 GLU A CA 1
ATOM 2358 C C . GLU A 1 293 ? -20.949 -13.080 7.075 1.00 84.25 293 GLU A C 1
ATOM 2360 O O . GLU A 1 293 ? -21.315 -12.867 8.228 1.00 84.25 293 GLU A O 1
ATOM 2365 N N . ALA A 1 294 ? -19.747 -13.604 6.802 1.00 84.38 294 ALA A N 1
ATOM 2366 C CA . ALA A 1 294 ? -18.815 -14.041 7.841 1.00 84.38 294 ALA A CA 1
ATOM 2367 C C . ALA A 1 294 ? -18.330 -12.907 8.767 1.00 84.38 294 ALA A C 1
ATOM 2369 O O . ALA A 1 294 ? -17.856 -13.190 9.871 1.00 84.38 294 ALA A O 1
ATOM 2370 N N . ILE A 1 295 ? -18.433 -11.643 8.338 1.00 89.31 295 ILE A N 1
ATOM 2371 C CA . ILE A 1 295 ? -17.986 -10.476 9.115 1.00 89.31 295 ILE A CA 1
ATOM 2372 C C . ILE A 1 295 ? -19.117 -9.554 9.574 1.00 89.31 295 ILE A C 1
ATOM 2374 O O . ILE A 1 295 ? -18.851 -8.629 10.338 1.00 89.31 295 ILE A O 1
ATOM 2378 N N . MET A 1 296 ? -20.360 -9.792 9.145 1.00 86.75 296 MET A N 1
ATOM 2379 C CA . MET A 1 296 ? -21.490 -8.883 9.374 1.00 86.75 296 MET A CA 1
ATOM 2380 C C . MET A 1 296 ? -21.732 -8.583 10.864 1.00 86.75 296 MET A C 1
ATOM 2382 O O . MET A 1 296 ? -21.980 -7.433 11.228 1.00 86.75 296 MET A O 1
ATOM 2386 N N . ASP A 1 297 ? -21.577 -9.589 11.729 1.00 88.81 297 ASP A N 1
ATOM 2387 C CA . ASP A 1 297 ? -21.811 -9.474 13.177 1.00 88.81 297 ASP A CA 1
ATOM 2388 C C . ASP A 1 297 ? -20.546 -9.131 13.987 1.00 88.81 297 ASP A C 1
ATOM 2390 O O . ASP A 1 297 ? -20.570 -9.070 15.222 1.00 88.81 297 ASP A O 1
ATOM 2394 N N . LEU A 1 298 ? -19.409 -8.914 13.321 1.00 94.06 298 LEU A N 1
ATOM 2395 C CA . LEU A 1 298 ? -18.142 -8.624 13.985 1.00 94.06 298 LEU A CA 1
ATOM 2396 C C . LEU A 1 298 ? -18.022 -7.125 14.271 1.00 94.06 298 LEU A C 1
ATOM 2398 O O . LEU A 1 298 ? -17.686 -6.325 13.404 1.00 94.06 298 LEU A O 1
ATOM 2402 N N . GLN A 1 299 ? -18.250 -6.733 15.525 1.00 96.19 299 GLN A N 1
ATOM 2403 C CA . GLN A 1 299 ? -18.198 -5.327 15.952 1.00 96.19 299 GLN A C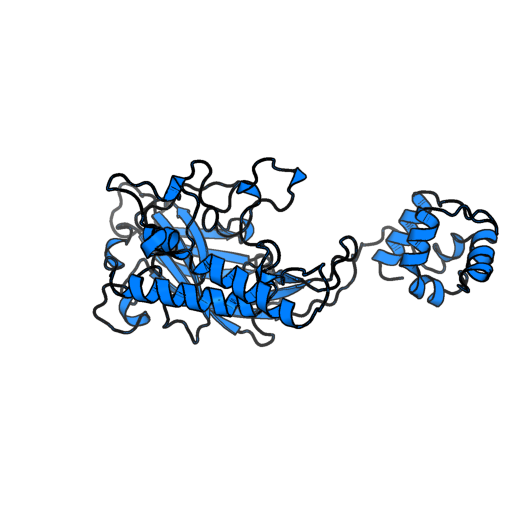A 1
ATOM 2404 C C . GLN A 1 299 ? -16.801 -4.689 15.841 1.00 96.19 299 GLN A C 1
ATOM 2406 O O . GLN A 1 299 ? -16.677 -3.466 15.872 1.00 96.19 299 GLN A O 1
ATOM 2411 N N . HIS A 1 300 ? -15.748 -5.497 15.719 1.00 97.25 300 HIS A N 1
ATOM 2412 C CA . HIS A 1 300 ? -14.362 -5.066 15.529 1.00 97.25 300 HIS A CA 1
ATOM 2413 C C . HIS A 1 300 ? -13.939 -5.001 14.056 1.00 97.25 300 HIS A C 1
ATOM 2415 O O . HIS A 1 300 ? -12.771 -4.732 13.789 1.00 97.25 300 HIS A O 1
ATOM 2421 N N . VAL A 1 301 ? -14.855 -5.240 13.110 1.00 97.19 301 VAL A N 1
ATOM 2422 C CA . VAL A 1 301 ? -14.599 -5.186 11.664 1.00 97.19 301 VAL A CA 1
ATOM 2423 C C . VAL A 1 301 ? -15.546 -4.185 11.005 1.00 97.19 301 VAL A C 1
ATOM 2425 O O . VAL A 1 301 ? -16.737 -4.136 11.316 1.00 97.19 301 VAL A O 1
ATOM 2428 N N . LYS A 1 302 ? -15.032 -3.386 10.066 1.00 97.19 302 LYS A N 1
ATOM 2429 C CA . LYS A 1 302 ? -15.850 -2.519 9.213 1.00 97.19 302 LYS A CA 1
ATOM 2430 C C . LYS A 1 302 ? -15.402 -2.559 7.767 1.00 97.19 302 LYS A C 1
ATOM 2432 O O . LYS A 1 302 ? -14.210 -2.528 7.466 1.00 97.19 302 LYS A O 1
ATOM 2437 N N . LEU A 1 303 ? -16.408 -2.571 6.896 1.00 96.44 303 LEU A N 1
ATOM 2438 C CA . LEU A 1 303 ? -16.264 -2.276 5.484 1.00 96.44 303 LEU A CA 1
ATOM 2439 C C . LEU A 1 303 ? -16.719 -0.845 5.212 1.00 96.44 303 LEU A C 1
ATOM 2441 O O . LEU A 1 303 ? -17.701 -0.385 5.795 1.00 96.44 303 LEU A O 1
ATOM 2445 N N . SER A 1 304 ? -16.018 -0.162 4.318 1.00 97.06 304 SER A N 1
ATOM 2446 C CA . SER A 1 304 ? -16.397 1.164 3.829 1.00 97.06 304 SER A CA 1
ATOM 2447 C C . SER A 1 304 ? -16.022 1.283 2.361 1.00 97.06 304 SER A C 1
ATOM 2449 O O . SER A 1 304 ? -15.014 0.724 1.939 1.00 97.06 304 SER A O 1
ATOM 2451 N N . GLU A 1 305 ? -16.833 1.965 1.566 1.00 97.81 305 GLU A N 1
ATOM 2452 C CA . GLU A 1 305 ? -16.588 2.131 0.134 1.00 97.81 305 GLU A CA 1
ATOM 2453 C C . GLU A 1 305 ? -15.926 3.478 -0.144 1.00 97.81 305 GLU A C 1
ATOM 2455 O O . GLU A 1 305 ? -16.223 4.475 0.513 1.00 97.81 305 GLU A O 1
ATOM 2460 N N . PHE A 1 306 ? -15.048 3.513 -1.140 1.00 98.25 306 PHE A N 1
ATOM 2461 C CA . PHE A 1 306 ? -14.462 4.749 -1.649 1.00 98.25 306 PHE A CA 1
ATOM 2462 C C . PHE A 1 306 ? -14.076 4.588 -3.118 1.00 98.25 306 PHE A C 1
ATOM 2464 O O . PHE A 1 306 ? -14.105 3.485 -3.672 1.00 98.25 306 PHE A O 1
ATOM 2471 N N . LYS A 1 307 ? -13.690 5.694 -3.754 1.00 98.38 307 LYS A N 1
ATOM 2472 C CA . LYS A 1 307 ? -13.203 5.690 -5.135 1.00 98.38 307 LYS A CA 1
ATOM 2473 C C . LYS A 1 307 ? -11.766 6.163 -5.247 1.00 98.38 307 LYS A C 1
ATOM 2475 O O . LYS A 1 307 ? -11.364 7.108 -4.574 1.00 98.38 307 LYS A O 1
ATOM 2480 N N . ILE A 1 308 ? -11.026 5.553 -6.169 1.00 98.38 308 ILE A N 1
ATOM 2481 C CA . ILE A 1 308 ? -9.723 6.060 -6.604 1.00 98.38 308 ILE A CA 1
ATOM 2482 C C . ILE A 1 308 ? -9.865 6.681 -7.990 1.00 98.38 308 ILE A C 1
ATOM 2484 O O . ILE A 1 308 ? -10.132 5.978 -8.974 1.00 98.38 308 ILE A O 1
ATOM 2488 N N . TYR A 1 309 ? -9.683 7.995 -8.057 1.00 97.25 309 TYR A N 1
ATOM 2489 C CA . TYR A 1 309 ? -9.672 8.767 -9.293 1.00 97.25 309 TYR A CA 1
ATOM 2490 C C . TYR A 1 309 ? -8.253 8.839 -9.850 1.00 97.25 309 TYR A C 1
ATOM 2492 O O . TYR A 1 309 ? -7.281 8.910 -9.099 1.00 97.25 309 TYR A O 1
ATOM 2500 N N . ARG A 1 310 ? -8.122 8.804 -11.174 1.00 94.31 310 ARG A N 1
ATOM 2501 C CA . ARG A 1 310 ? -6.848 9.023 -11.856 1.00 94.31 310 ARG A CA 1
ATOM 2502 C C . ARG A 1 310 ? -6.894 10.330 -12.613 1.00 94.31 310 ARG A C 1
ATOM 2504 O O . ARG A 1 310 ? -7.656 10.458 -13.565 1.00 94.31 310 ARG A O 1
ATOM 2511 N N . GLU A 1 311 ? -6.031 11.247 -12.231 1.00 88.06 311 GLU A N 1
ATOM 2512 C CA . GLU A 1 311 ? -5.832 12.510 -12.917 1.00 88.06 311 GLU A CA 1
ATOM 2513 C C . GLU A 1 311 ? -4.552 12.460 -13.747 1.00 88.06 311 GLU A C 1
ATOM 2515 O O . GLU A 1 311 ? -3.558 11.824 -13.388 1.00 88.06 311 GLU A O 1
ATOM 2520 N N . THR A 1 312 ? -4.551 13.170 -14.869 1.00 73.62 312 THR A N 1
ATOM 2521 C CA . THR A 1 312 ? -3.308 13.460 -15.580 1.00 73.62 312 THR A CA 1
ATOM 2522 C C . THR A 1 312 ? -2.900 14.871 -15.202 1.00 73.62 312 THR A C 1
ATOM 2524 O O . THR A 1 312 ? -3.479 15.832 -15.702 1.00 73.62 312 THR A O 1
ATOM 2527 N N . LYS A 1 313 ? -1.911 15.012 -14.315 1.00 65.56 313 LYS A N 1
ATOM 2528 C CA . LYS A 1 313 ? -1.255 16.306 -14.132 1.00 65.56 313 LYS A CA 1
ATOM 2529 C C . LYS A 1 313 ? -0.323 16.507 -15.319 1.00 65.56 313 LYS A C 1
ATOM 2531 O O . LYS A 1 313 ? 0.581 15.704 -15.545 1.00 65.56 313 LYS A O 1
ATOM 2536 N N . LEU A 1 314 ? -0.571 17.548 -16.111 1.00 56.03 314 LEU A N 1
ATOM 2537 C CA . LEU A 1 314 ? 0.401 17.976 -17.111 1.00 56.03 314 LEU A CA 1
ATOM 2538 C C . LEU A 1 314 ? 1.697 18.342 -16.377 1.00 56.03 314 LEU A C 1
ATOM 2540 O O . LEU A 1 314 ? 1.657 18.908 -15.284 1.00 56.03 314 LEU A O 1
ATOM 2544 N N . TYR A 1 315 ? 2.850 17.990 -16.948 1.00 50.19 315 TYR A N 1
ATOM 2545 C CA . TYR A 1 315 ? 4.114 18.506 -16.436 1.00 50.19 315 TYR A CA 1
ATOM 2546 C C . TYR A 1 315 ? 4.138 20.010 -16.669 1.00 50.19 315 TYR A C 1
ATOM 2548 O O . TYR A 1 315 ? 4.343 20.459 -17.791 1.00 50.19 315 TYR A O 1
ATOM 2556 N N . GLU A 1 316 ? 3.923 20.777 -15.610 1.00 50.47 316 GLU A N 1
ATOM 2557 C CA . GLU A 1 316 ? 3.947 22.236 -15.678 1.00 50.47 316 GLU A CA 1
ATOM 2558 C C . GLU A 1 316 ? 5.354 22.820 -15.467 1.00 50.47 316 GLU A C 1
ATOM 2560 O O . GLU A 1 316 ? 5.490 24.012 -15.222 1.00 50.47 316 GLU A O 1
ATOM 2565 N N . GLY A 1 317 ? 6.409 21.996 -15.518 1.00 51.31 317 GLY A N 1
ATOM 2566 C CA . GLY A 1 317 ? 7.737 22.415 -15.075 1.00 51.31 317 GLY A CA 1
ATOM 2567 C C . GLY A 1 317 ? 7.781 22.679 -13.567 1.00 51.31 317 GLY A C 1
ATOM 2568 O O . GLY A 1 317 ? 6.809 22.485 -12.831 1.00 51.31 317 GLY A O 1
ATOM 2569 N N . ARG A 1 318 ? 8.942 23.101 -13.070 1.00 47.09 318 ARG A N 1
ATOM 2570 C CA . ARG A 1 318 ? 9.081 23.603 -11.705 1.00 47.09 318 ARG A CA 1
ATOM 2571 C C . ARG A 1 318 ? 8.536 25.034 -11.709 1.00 47.09 318 ARG A C 1
ATOM 2573 O O . ARG A 1 318 ? 9.329 25.947 -11.824 1.00 47.09 318 ARG A O 1
ATOM 2580 N N . LYS A 1 319 ? 7.215 25.247 -11.618 1.00 47.28 319 LYS A N 1
ATOM 2581 C CA . LYS A 1 319 ? 6.649 26.609 -11.524 1.00 47.28 319 LYS A CA 1
ATOM 2582 C C . LYS A 1 319 ? 7.203 27.316 -10.285 1.00 47.28 319 LYS A C 1
ATOM 2584 O O . LYS A 1 319 ? 6.686 27.165 -9.177 1.00 47.28 319 LYS A O 1
ATOM 2589 N N . VAL A 1 320 ? 8.278 28.072 -10.467 1.00 53.78 320 VAL A N 1
ATOM 2590 C CA . VAL A 1 320 ? 8.844 28.951 -9.448 1.00 53.78 320 VAL A CA 1
ATOM 2591 C C . VAL A 1 320 ? 8.119 30.286 -9.567 1.00 53.78 320 VAL A C 1
ATOM 2593 O O . VAL A 1 320 ? 8.081 30.893 -10.633 1.00 53.78 320 VAL A O 1
ATOM 2596 N N . SER A 1 321 ? 7.538 30.769 -8.466 1.00 53.12 321 SER A N 1
ATOM 2597 C CA . SER A 1 321 ? 7.081 32.159 -8.395 1.00 53.12 321 SER A CA 1
ATOM 2598 C C . SER A 1 321 ? 8.301 33.065 -8.549 1.00 53.12 321 SER A C 1
ATOM 2600 O O . SER A 1 321 ? 9.114 33.167 -7.627 1.00 53.12 321 SER A O 1
ATOM 2602 N N . LEU A 1 322 ? 8.435 33.723 -9.700 1.00 56.03 322 LEU A N 1
ATOM 2603 C CA . LEU A 1 322 ? 9.507 34.685 -9.935 1.00 56.03 322 LEU A CA 1
ATOM 2604 C C . LEU A 1 322 ? 9.445 35.814 -8.903 1.00 56.03 322 LEU A C 1
ATOM 2606 O O . LEU A 1 322 ? 8.383 36.374 -8.627 1.00 56.03 322 LEU A O 1
ATOM 2610 N N . LYS A 1 323 ? 10.601 36.176 -8.345 1.00 58.06 323 LYS A N 1
ATOM 2611 C CA . LYS A 1 323 ? 10.774 37.462 -7.665 1.00 58.06 323 LYS A CA 1
ATOM 2612 C C . LYS A 1 323 ? 11.284 38.477 -8.696 1.00 58.06 323 LYS A C 1
ATOM 2614 O O . LYS A 1 323 ? 12.437 38.382 -9.102 1.00 58.06 323 LYS A O 1
ATOM 2619 N N . GLY A 1 324 ? 10.455 39.454 -9.072 1.00 67.19 324 GLY A N 1
ATOM 2620 C CA . GLY A 1 324 ? 10.828 40.585 -9.944 1.00 67.19 324 GLY A CA 1
ATOM 2621 C C . GLY A 1 324 ? 10.424 40.447 -11.423 1.00 67.19 324 GLY A C 1
ATOM 2622 O O . GLY A 1 324 ? 9.776 39.478 -11.805 1.00 67.19 324 GLY A O 1
ATOM 2623 N N . ASP A 1 325 ? 10.823 41.424 -12.250 1.00 74.25 325 ASP A N 1
ATOM 2624 C CA . ASP A 1 325 ? 10.415 41.596 -13.662 1.00 74.25 325 ASP A CA 1
ATOM 2625 C C . ASP A 1 325 ? 11.275 40.787 -14.664 1.00 74.25 325 ASP A C 1
ATOM 2627 O O . ASP A 1 325 ? 11.798 41.324 -15.648 1.00 74.25 325 ASP A O 1
ATOM 2631 N N . ILE A 1 326 ? 11.481 39.490 -14.414 1.00 85.19 326 ILE A N 1
ATOM 2632 C CA . ILE A 1 326 ? 12.254 38.637 -15.334 1.00 85.19 326 ILE A CA 1
ATOM 2633 C C . ILE A 1 326 ? 11.395 38.287 -16.557 1.00 85.19 326 ILE A C 1
ATOM 2635 O O . ILE A 1 326 ? 10.529 37.421 -16.482 1.00 85.19 326 ILE A O 1
ATOM 2639 N N . SER A 1 327 ? 11.674 38.931 -17.694 1.00 88.81 327 SER A N 1
ATOM 2640 C CA . SER A 1 327 ? 11.075 38.628 -19.002 1.00 88.81 327 SER A CA 1
ATOM 2641 C C . SER A 1 327 ? 12.130 38.545 -20.108 1.00 88.81 327 SER A C 1
ATOM 2643 O O . SER A 1 327 ? 13.299 38.913 -19.912 1.00 88.81 327 SER A O 1
ATOM 2645 N N . TRP A 1 328 ? 11.712 38.089 -21.294 1.00 91.19 328 TRP A N 1
ATOM 2646 C CA . TRP A 1 328 ? 12.562 38.096 -22.486 1.00 91.19 328 TRP A CA 1
ATOM 2647 C C . TRP A 1 328 ? 13.105 39.497 -22.790 1.00 91.19 328 TRP A C 1
ATOM 2649 O O . TRP A 1 328 ? 14.315 39.678 -22.912 1.00 91.19 328 TRP A O 1
ATOM 2659 N N . GLU A 1 329 ? 12.209 40.477 -22.866 1.00 87.81 329 GLU A N 1
ATOM 2660 C CA . GLU A 1 329 ? 12.483 41.842 -23.314 1.00 87.81 329 GLU A CA 1
ATOM 2661 C C . GLU A 1 329 ? 13.299 42.632 -22.283 1.00 87.81 329 GLU A C 1
ATOM 2663 O O . GLU A 1 329 ? 14.153 43.434 -22.658 1.00 87.81 329 GLU A O 1
ATOM 2668 N N . ASN A 1 330 ? 13.068 42.389 -20.989 1.00 83.12 330 ASN A N 1
ATOM 2669 C CA . ASN A 1 330 ? 13.670 43.187 -19.918 1.00 83.12 330 ASN A CA 1
ATOM 2670 C C . ASN A 1 330 ? 14.957 42.582 -19.356 1.00 83.12 330 ASN A C 1
ATOM 2672 O O . ASN A 1 330 ? 15.835 43.316 -18.912 1.00 83.12 330 ASN A O 1
ATOM 2676 N N . THR A 1 331 ? 15.069 41.251 -19.334 1.00 86.88 331 THR A N 1
ATOM 2677 C CA . THR A 1 331 ? 16.176 40.565 -18.657 1.00 86.88 331 THR A CA 1
ATOM 2678 C C . THR A 1 331 ? 16.949 39.686 -19.625 1.00 86.88 331 THR A C 1
ATOM 2680 O O . THR A 1 331 ? 18.133 39.927 -19.859 1.00 86.88 331 THR A O 1
ATOM 2683 N N . ILE A 1 332 ? 16.300 38.691 -20.226 1.00 92.81 332 ILE A N 1
ATOM 2684 C CA . ILE A 1 332 ? 17.011 37.574 -20.860 1.00 92.81 332 ILE A CA 1
ATOM 2685 C C . ILE A 1 332 ? 17.726 37.982 -22.144 1.00 92.81 332 ILE A C 1
ATOM 2687 O O . ILE A 1 332 ? 18.897 37.646 -22.312 1.00 92.81 332 ILE A O 1
ATOM 2691 N N . GLN A 1 333 ? 17.085 38.769 -23.011 1.00 92.12 333 GLN A N 1
ATOM 2692 C CA . GLN A 1 333 ? 17.702 39.224 -24.259 1.00 92.12 333 GLN A CA 1
ATOM 2693 C C . GLN A 1 333 ? 19.002 40.011 -24.007 1.00 92.12 333 GLN A C 1
ATOM 2695 O O . GLN A 1 333 ? 19.925 39.964 -24.822 1.00 92.12 333 GLN A O 1
ATOM 2700 N N . SER A 1 334 ? 19.091 40.709 -22.869 1.00 89.56 334 SER A N 1
ATOM 2701 C CA . SER A 1 334 ? 20.252 41.524 -22.497 1.00 89.56 334 SER A CA 1
ATOM 2702 C C . SER A 1 334 ? 21.440 40.716 -21.956 1.00 89.56 334 SER A C 1
ATOM 2704 O O . SER A 1 334 ? 22.564 41.220 -21.952 1.00 89.56 334 SER A O 1
ATOM 2706 N N . LEU A 1 335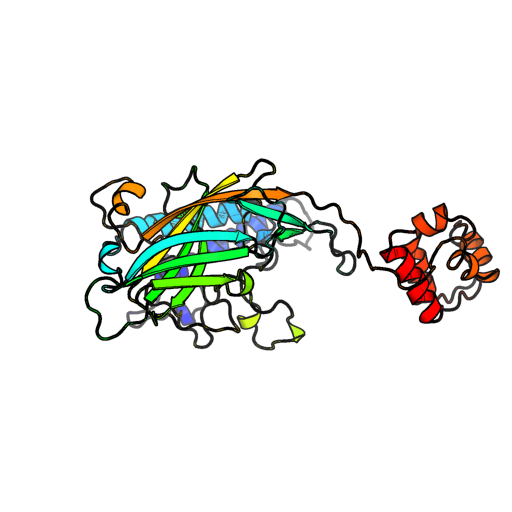 ? 21.219 39.467 -21.519 1.00 91.56 335 LEU A N 1
ATOM 2707 C CA . LEU A 1 335 ? 22.273 38.619 -20.951 1.00 91.56 335 LEU A CA 1
ATOM 2708 C C . LEU A 1 335 ? 23.278 38.153 -22.010 1.00 91.56 335 LEU A C 1
ATOM 2710 O O . LEU A 1 335 ? 24.468 38.035 -21.707 1.00 91.56 335 LEU A O 1
ATOM 2714 N N . PHE A 1 336 ? 22.800 37.923 -23.239 1.00 92.94 336 PHE A N 1
ATOM 2715 C CA . PHE A 1 336 ? 23.603 37.436 -24.357 1.00 92.94 336 PHE A CA 1
ATOM 2716 C C . PHE A 1 336 ? 24.468 38.548 -24.953 1.00 92.94 336 PHE A C 1
ATOM 2718 O O . PHE A 1 336 ? 23.985 39.503 -25.572 1.00 92.94 336 PHE A O 1
ATOM 2725 N N . THR A 1 337 ? 25.780 38.397 -24.816 1.00 91.25 337 THR A N 1
ATOM 2726 C CA . THR A 1 337 ? 26.760 39.312 -25.398 1.00 91.25 337 THR A CA 1
ATOM 2727 C C . THR A 1 337 ? 26.870 39.126 -26.916 1.00 91.25 337 THR A C 1
ATOM 2729 O O . THR A 1 337 ? 26.387 38.155 -27.498 1.00 91.25 337 THR A O 1
ATOM 2732 N N . LYS A 1 338 ? 27.542 40.061 -27.602 1.00 90.44 338 LYS A N 1
ATOM 2733 C CA . LYS A 1 338 ? 27.797 39.936 -29.049 1.00 90.44 338 LYS A CA 1
ATOM 2734 C C . LYS A 1 338 ? 28.628 38.694 -29.392 1.00 90.44 338 LYS A C 1
ATOM 2736 O O . LYS A 1 338 ? 28.403 38.099 -30.443 1.00 90.44 338 LYS A O 1
ATOM 2741 N N . SER A 1 339 ? 29.564 38.310 -28.522 1.00 88.00 339 SER A N 1
ATOM 2742 C CA . SER A 1 339 ? 30.354 37.084 -28.675 1.00 88.00 339 SER A CA 1
ATOM 2743 C C . SER A 1 339 ? 29.488 35.840 -28.530 1.00 88.00 339 SER A C 1
ATOM 2745 O O . SER A 1 339 ? 29.588 34.960 -29.377 1.00 88.00 339 SER A O 1
ATOM 2747 N N . ASP A 1 340 ? 28.583 35.811 -27.546 1.00 90.31 340 ASP A N 1
ATOM 2748 C CA . ASP A 1 340 ? 27.662 34.687 -27.333 1.00 90.31 340 ASP A CA 1
ATOM 2749 C C . ASP A 1 340 ? 26.800 34.457 -28.577 1.00 90.31 340 ASP A C 1
ATOM 2751 O O . ASP A 1 340 ? 26.742 33.355 -29.117 1.00 90.31 340 ASP A O 1
ATOM 2755 N N . LYS A 1 341 ? 26.188 35.535 -29.085 1.00 92.31 341 LYS A N 1
ATOM 2756 C CA . LYS A 1 341 ? 25.341 35.510 -30.286 1.00 92.31 341 LYS A CA 1
ATOM 2757 C C . LYS A 1 341 ? 26.100 34.991 -31.505 1.00 92.31 341 LYS A C 1
ATOM 2759 O O . LYS A 1 341 ? 25.609 34.114 -32.211 1.00 92.31 341 LYS A O 1
ATOM 2764 N N . LYS A 1 342 ? 27.310 35.512 -31.736 1.00 90.31 342 LYS A N 1
ATOM 2765 C CA . LYS A 1 342 ? 28.149 35.101 -32.864 1.00 90.31 342 LYS A CA 1
ATOM 2766 C C . LYS A 1 342 ? 28.560 33.633 -32.754 1.00 90.31 342 LYS A C 1
ATOM 2768 O O . LYS A 1 342 ? 28.405 32.895 -33.717 1.00 90.31 342 LYS A O 1
ATOM 2773 N N . TYR A 1 343 ? 29.034 33.208 -31.586 1.00 89.38 343 TYR A N 1
ATOM 2774 C CA . TYR A 1 343 ? 29.474 31.835 -31.359 1.00 89.38 343 TYR A CA 1
ATOM 2775 C C . TYR A 1 343 ? 28.330 30.830 -31.546 1.00 89.38 343 TYR A C 1
ATOM 2777 O O . TYR A 1 343 ? 28.506 29.815 -32.219 1.00 89.38 343 TYR A O 1
ATOM 2785 N N . MET A 1 344 ? 27.143 31.129 -31.011 1.00 91.12 344 MET A N 1
ATOM 2786 C CA . MET A 1 344 ? 25.972 30.257 -31.141 1.00 91.12 344 MET A CA 1
ATOM 2787 C C . MET A 1 344 ? 25.449 30.167 -32.576 1.00 91.12 344 MET A C 1
ATOM 2789 O O . MET A 1 344 ? 25.077 29.081 -33.028 1.00 91.12 344 MET A O 1
ATOM 2793 N N . SER A 1 345 ? 25.480 31.280 -33.312 1.00 91.75 345 SER A N 1
ATOM 2794 C CA . SER A 1 345 ? 25.144 31.294 -34.735 1.00 91.75 345 SER A CA 1
ATOM 2795 C C . SER A 1 345 ? 26.152 30.486 -35.557 1.00 91.75 345 SER A C 1
ATOM 2797 O O . SER A 1 345 ? 25.743 29.655 -36.363 1.00 91.75 345 SER A O 1
ATOM 2799 N N . ASP A 1 346 ? 27.454 30.700 -35.349 1.00 89.50 346 ASP A N 1
ATOM 2800 C CA . ASP A 1 346 ? 28.507 30.112 -36.186 1.00 89.50 346 ASP A CA 1
ATOM 2801 C C . ASP A 1 346 ? 28.671 28.598 -35.954 1.00 89.50 346 ASP A C 1
ATOM 2803 O O . ASP A 1 346 ? 28.909 27.859 -36.907 1.00 89.50 346 ASP A O 1
ATOM 2807 N N . ASN A 1 347 ? 28.518 28.123 -34.711 1.00 87.62 347 ASN A N 1
ATOM 2808 C CA . ASN A 1 347 ? 28.799 26.725 -34.352 1.00 87.62 347 ASN A CA 1
ATOM 2809 C C . ASN A 1 347 ? 27.554 25.839 -34.262 1.00 87.62 347 ASN A C 1
ATOM 2811 O O . ASN A 1 347 ? 27.634 24.638 -34.517 1.00 87.62 347 ASN A O 1
ATOM 2815 N N . TYR A 1 348 ? 26.400 26.410 -33.904 1.00 88.06 348 TYR A N 1
ATOM 2816 C CA . TYR A 1 348 ? 25.180 25.636 -33.645 1.00 88.06 348 TYR A CA 1
ATOM 2817 C C . TYR A 1 348 ? 23.992 26.062 -34.507 1.00 88.06 348 TYR A C 1
ATOM 2819 O O . TYR A 1 348 ? 22.947 25.415 -34.444 1.00 88.06 348 TYR A O 1
ATOM 2827 N N . ASN A 1 349 ? 24.137 27.111 -35.328 1.00 92.06 349 ASN A N 1
ATOM 2828 C CA . ASN A 1 349 ? 23.048 27.692 -36.115 1.00 92.06 349 ASN A CA 1
ATOM 2829 C C . ASN A 1 349 ? 21.839 28.082 -35.232 1.00 92.06 349 ASN A C 1
ATOM 2831 O O . ASN A 1 3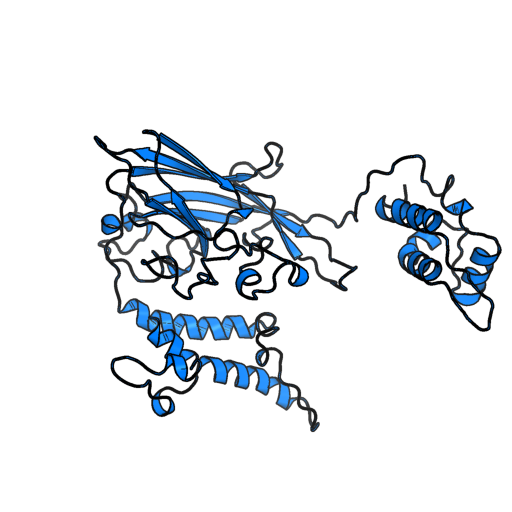49 ? 20.684 27.858 -35.599 1.00 92.06 349 ASN A O 1
ATOM 2835 N N . ILE A 1 350 ? 22.122 28.622 -34.038 1.00 92.81 350 ILE A N 1
ATOM 2836 C CA . ILE A 1 350 ? 21.132 29.078 -33.051 1.00 92.81 350 ILE A CA 1
ATOM 2837 C C . ILE A 1 350 ? 21.192 30.604 -32.951 1.00 92.81 350 ILE A C 1
ATOM 2839 O O . ILE A 1 350 ? 22.238 31.166 -32.623 1.00 92.81 350 ILE A O 1
ATOM 2843 N N . ASP A 1 351 ? 20.059 31.274 -33.175 1.00 95.31 351 ASP A N 1
ATOM 2844 C CA . ASP A 1 351 ? 19.957 32.731 -33.094 1.00 95.31 351 ASP A CA 1
ATOM 2845 C C . ASP A 1 351 ? 19.499 33.184 -31.697 1.00 95.31 351 ASP A C 1
ATOM 2847 O O . ASP A 1 351 ? 18.308 33.205 -31.378 1.00 95.31 351 ASP A O 1
ATOM 2851 N N . LEU A 1 352 ? 20.455 33.585 -30.855 1.00 94.12 352 LEU A N 1
ATOM 2852 C CA . LEU A 1 352 ? 20.179 34.074 -29.498 1.00 94.12 352 LEU A CA 1
ATOM 2853 C C . LEU A 1 352 ? 19.440 35.425 -29.453 1.00 94.12 352 LEU A C 1
ATOM 2855 O O . LEU A 1 352 ? 19.094 35.891 -28.370 1.00 94.12 352 LEU A O 1
ATOM 2859 N N . GLU A 1 353 ? 19.188 36.079 -30.589 1.00 93.88 353 GLU A N 1
ATOM 2860 C CA . GLU A 1 353 ? 18.351 37.282 -30.646 1.00 93.88 353 GLU A CA 1
ATOM 2861 C C . GLU A 1 353 ? 16.863 36.954 -30.816 1.00 93.88 353 GLU A C 1
ATOM 2863 O O . GLU A 1 353 ? 16.017 37.836 -30.645 1.00 93.88 353 GLU A O 1
ATOM 2868 N N . LYS A 1 354 ? 16.520 35.689 -31.094 1.00 95.31 354 LYS A N 1
ATOM 2869 C CA . LYS A 1 354 ? 15.141 35.222 -31.252 1.00 95.31 354 LYS A CA 1
ATOM 2870 C C . LYS A 1 354 ? 14.651 34.493 -30.005 1.00 95.31 354 LYS A C 1
ATOM 2872 O O . LYS A 1 354 ? 15.121 33.401 -29.689 1.00 95.31 354 LYS A O 1
ATOM 2877 N N . LYS A 1 355 ? 13.596 35.028 -29.370 1.00 93.12 355 LYS A N 1
ATOM 2878 C CA . LYS A 1 355 ? 12.903 34.392 -28.227 1.00 93.12 355 LYS A CA 1
ATOM 2879 C C . LYS A 1 355 ? 12.571 32.923 -28.516 1.00 93.12 355 LYS A C 1
ATOM 2881 O O . LYS A 1 355 ? 12.812 32.062 -27.680 1.00 93.12 355 LYS A O 1
ATOM 2886 N N . SER A 1 356 ? 12.077 32.624 -29.719 1.00 89.25 356 SER A N 1
ATOM 2887 C CA . SER A 1 356 ? 11.721 31.263 -30.142 1.00 89.25 356 SER A CA 1
ATOM 2888 C C . SER A 1 356 ? 12.895 30.284 -30.123 1.00 89.25 356 SER A C 1
ATOM 2890 O O . SER A 1 356 ? 12.723 29.138 -29.711 1.00 89.25 356 SER A O 1
ATOM 2892 N N . ASP A 1 357 ? 14.078 30.721 -30.554 1.00 89.56 357 ASP A N 1
ATOM 2893 C CA . ASP A 1 357 ? 15.264 29.867 -30.628 1.00 89.56 357 ASP A CA 1
ATOM 2894 C C . ASP A 1 357 ? 15.825 29.638 -29.225 1.00 89.56 357 ASP A C 1
ATOM 2896 O O . ASP A 1 357 ? 16.128 28.502 -28.859 1.00 89.56 357 ASP A O 1
ATOM 2900 N N . VAL A 1 358 ? 15.850 30.681 -28.390 1.00 93.00 358 VAL A N 1
ATOM 2901 C CA . VAL A 1 358 ? 16.267 30.550 -26.988 1.00 93.00 358 VAL A CA 1
ATOM 2902 C C . VAL A 1 358 ? 15.327 29.627 -26.211 1.00 93.00 358 VAL A C 1
ATOM 2904 O O . VAL A 1 358 ? 15.806 28.744 -25.508 1.00 93.00 358 VAL A O 1
ATOM 2907 N N . ILE A 1 359 ? 14.005 29.737 -26.387 1.00 87.75 359 ILE A N 1
ATOM 2908 C CA . ILE A 1 359 ? 13.031 28.817 -25.768 1.00 87.75 359 ILE A CA 1
ATOM 2909 C C . ILE A 1 359 ? 13.255 27.379 -26.249 1.00 87.75 359 ILE A C 1
ATOM 2911 O O . ILE A 1 359 ? 13.284 26.435 -25.449 1.00 87.75 359 ILE A O 1
ATOM 2915 N N . ARG A 1 360 ? 13.429 27.192 -27.562 1.00 86.25 360 ARG A N 1
ATOM 2916 C CA . ARG A 1 360 ? 13.603 25.869 -28.171 1.00 86.25 360 ARG A CA 1
ATOM 2917 C C . ARG A 1 360 ? 14.862 25.165 -27.669 1.00 86.25 360 ARG A C 1
ATOM 2919 O O . ARG A 1 360 ? 14.801 23.970 -27.389 1.00 86.25 360 ARG A O 1
ATOM 2926 N N . TYR A 1 361 ? 15.970 25.891 -27.530 1.00 88.94 361 TYR A N 1
ATOM 2927 C CA . TYR A 1 361 ? 17.281 25.335 -27.176 1.00 88.94 361 TYR A CA 1
ATOM 2928 C C . TYR A 1 361 ? 17.714 25.622 -25.731 1.00 88.94 361 TYR A C 1
ATOM 2930 O O . TYR A 1 361 ? 18.858 25.365 -25.370 1.00 88.94 361 TYR A O 1
ATOM 2938 N N . ARG A 1 362 ? 16.808 26.101 -24.877 1.00 90.00 362 ARG A N 1
ATOM 2939 C CA . ARG A 1 362 ? 17.079 26.576 -23.508 1.00 90.00 362 ARG A CA 1
ATOM 2940 C C . ARG A 1 362 ? 17.963 25.675 -22.639 1.00 90.00 362 ARG A C 1
ATOM 2942 O O . ARG A 1 362 ? 18.871 26.180 -21.997 1.00 90.00 362 ARG A O 1
ATOM 2949 N N . MET A 1 363 ? 17.736 24.357 -22.640 1.00 83.75 363 MET A N 1
ATOM 2950 C CA . MET A 1 363 ? 18.502 23.414 -21.809 1.00 83.75 363 MET A CA 1
ATOM 2951 C C . MET A 1 363 ? 19.921 23.232 -22.344 1.00 83.75 363 MET A C 1
ATOM 2953 O O . MET A 1 363 ? 20.870 23.124 -21.576 1.00 83.75 363 MET A O 1
ATOM 2957 N N . PHE A 1 364 ? 20.060 23.228 -23.672 1.00 85.88 364 PHE A N 1
ATOM 2958 C CA . PHE A 1 364 ? 21.357 23.179 -24.332 1.00 85.88 364 PHE A CA 1
ATOM 2959 C C . PHE A 1 364 ? 22.145 24.466 -24.069 1.00 85.88 364 PHE A C 1
ATOM 2961 O O . PHE A 1 364 ? 23.300 24.399 -23.670 1.00 85.88 364 PHE A O 1
ATOM 2968 N N . ILE A 1 365 ? 21.494 25.624 -24.211 1.00 90.25 365 ILE A N 1
ATOM 2969 C CA . ILE A 1 365 ? 22.068 26.940 -23.912 1.00 90.25 365 ILE A CA 1
ATOM 2970 C C . ILE A 1 365 ? 22.527 26.997 -22.449 1.00 90.25 365 ILE A C 1
ATOM 2972 O O . ILE A 1 365 ? 23.688 27.300 -22.195 1.00 90.25 365 ILE A O 1
ATOM 2976 N N . LEU A 1 366 ? 21.650 26.658 -21.497 1.00 89.25 366 LEU A N 1
ATOM 2977 C CA . LEU A 1 366 ? 21.961 26.685 -20.067 1.00 89.25 366 LEU A CA 1
ATOM 2978 C C . LEU A 1 366 ? 23.181 25.813 -19.742 1.00 89.25 366 LEU A C 1
ATOM 2980 O O . LEU A 1 366 ? 24.138 26.311 -19.158 1.00 89.25 366 LEU A O 1
ATOM 2984 N N . GLY A 1 367 ? 23.196 24.556 -20.200 1.00 84.81 367 GLY A N 1
ATOM 2985 C CA . GLY A 1 367 ? 24.317 23.645 -19.957 1.00 84.81 367 GLY A CA 1
ATOM 2986 C C . GLY A 1 367 ? 25.622 24.076 -20.638 1.00 84.81 367 GLY A C 1
ATOM 2987 O O . GLY A 1 367 ? 26.705 23.855 -20.095 1.00 84.81 367 GLY A O 1
ATOM 2988 N N . LEU A 1 368 ? 25.545 24.718 -21.807 1.00 87.88 368 LEU A N 1
ATOM 2989 C CA . LEU A 1 368 ? 26.719 25.224 -22.519 1.00 87.88 368 LEU A CA 1
ATOM 2990 C C . LEU A 1 368 ? 27.360 26.403 -21.776 1.00 87.88 368 LEU A C 1
ATOM 2992 O O . LEU A 1 368 ? 28.570 26.413 -21.566 1.00 87.88 368 LEU A O 1
ATOM 2996 N N . PHE A 1 369 ? 26.556 27.369 -21.327 1.00 88.50 369 PHE A N 1
ATOM 2997 C CA . PHE A 1 369 ? 27.045 28.527 -20.572 1.00 88.50 369 PHE A CA 1
ATOM 2998 C C . PHE A 1 369 ? 27.401 28.194 -19.118 1.00 88.50 369 PHE A C 1
ATOM 3000 O O . PHE A 1 369 ? 28.216 28.893 -18.517 1.00 88.50 369 PHE A O 1
ATOM 3007 N N . GLU A 1 370 ? 26.844 27.121 -18.553 1.00 87.69 370 GLU A N 1
ATOM 3008 C CA . GLU A 1 370 ? 27.222 26.604 -17.236 1.00 87.69 370 GLU A CA 1
ATOM 3009 C C . GLU A 1 370 ? 28.611 25.956 -17.246 1.00 87.69 370 GLU A C 1
ATOM 3011 O O . GLU A 1 370 ? 29.379 26.113 -16.293 1.00 87.69 370 GLU A O 1
ATOM 3016 N N . ASN A 1 371 ? 28.950 25.237 -18.314 1.00 82.88 371 ASN A N 1
ATOM 3017 C CA . ASN A 1 371 ? 30.223 24.527 -18.416 1.00 82.88 371 ASN A CA 1
ATOM 3018 C C . ASN A 1 371 ? 31.314 25.362 -19.104 1.00 82.88 371 ASN A C 1
ATOM 3020 O O . ASN A 1 371 ? 32.494 25.185 -18.801 1.00 82.88 371 ASN A O 1
ATOM 3024 N N . GLY A 1 372 ? 30.924 26.307 -19.966 1.00 80.50 372 GLY A N 1
ATOM 3025 C CA . GLY A 1 372 ? 31.831 26.975 -20.898 1.00 80.50 372 GLY A CA 1
ATOM 3026 C C . GLY A 1 372 ? 32.347 26.013 -21.974 1.00 80.50 372 GLY A C 1
ATOM 3027 O O . GLY A 1 372 ? 32.095 24.806 -21.929 1.00 80.50 372 GLY A O 1
ATOM 3028 N N . THR A 1 373 ? 33.085 26.539 -22.951 1.00 73.25 373 THR A N 1
ATOM 3029 C CA . THR A 1 373 ? 33.778 25.716 -23.955 1.00 73.25 373 THR A CA 1
ATOM 3030 C C . THR A 1 373 ? 35.213 26.184 -24.173 1.00 73.25 373 THR A C 1
ATOM 3032 O O . THR A 1 373 ? 35.514 27.376 -24.115 1.00 73.25 373 THR A O 1
ATOM 3035 N N . ASP A 1 374 ? 36.091 25.219 -24.446 1.00 62.28 374 ASP A N 1
ATOM 3036 C CA . ASP A 1 374 ? 37.465 25.436 -24.902 1.00 62.28 374 ASP A CA 1
ATOM 3037 C C . ASP A 1 374 ? 37.588 24.713 -26.253 1.00 62.28 374 ASP A C 1
ATOM 3039 O O . ASP A 1 374 ? 37.959 23.539 -26.331 1.00 62.28 374 ASP A O 1
ATOM 3043 N N . ASP A 1 375 ? 37.132 25.369 -27.323 1.00 56.66 375 ASP A N 1
ATOM 3044 C CA . ASP A 1 375 ? 37.223 24.841 -28.685 1.00 56.66 375 ASP A CA 1
ATOM 3045 C C . ASP A 1 375 ? 38.148 25.687 -29.571 1.00 56.66 375 ASP A C 1
ATOM 3047 O O . ASP A 1 375 ? 38.450 26.848 -29.294 1.00 56.66 375 ASP A O 1
ATOM 3051 N N . ALA A 1 376 ? 38.627 25.080 -30.659 1.00 51.53 376 ALA A N 1
ATOM 3052 C CA . ALA A 1 376 ? 39.585 25.696 -31.577 1.00 51.53 376 ALA A CA 1
ATOM 3053 C C . ALA A 1 376 ? 39.012 26.882 -32.391 1.00 51.53 376 ALA A C 1
ATOM 3055 O O . ALA A 1 376 ? 39.764 27.540 -33.110 1.00 51.53 376 ALA A O 1
ATOM 3056 N N . SER A 1 377 ? 37.705 27.149 -32.301 1.00 54.22 377 SER A N 1
ATOM 3057 C CA . SER A 1 377 ? 36.973 28.205 -33.019 1.00 54.22 377 SER A CA 1
ATOM 3058 C C . SER A 1 377 ? 36.735 29.471 -32.184 1.00 54.22 377 SER A C 1
ATOM 3060 O O . SER A 1 377 ? 36.373 30.506 -32.747 1.00 54.22 377 SER A O 1
ATOM 3062 N N . GLY A 1 378 ? 36.994 29.427 -30.875 1.00 59.41 378 GLY A N 1
ATOM 3063 C CA . GLY A 1 378 ? 36.982 30.577 -29.971 1.00 59.41 378 GLY A CA 1
ATOM 3064 C C . GLY A 1 378 ? 36.326 30.259 -28.628 1.00 59.41 378 GLY A C 1
ATOM 3065 O O . GLY A 1 378 ? 35.366 29.501 -28.556 1.00 59.41 378 GLY A O 1
ATOM 3066 N N . ASN A 1 379 ? 36.826 30.870 -27.555 1.00 67.25 379 ASN A N 1
ATOM 3067 C CA . ASN A 1 379 ? 36.378 30.556 -26.198 1.00 67.25 379 ASN A CA 1
ATOM 3068 C C . ASN A 1 379 ? 34.983 31.135 -25.922 1.00 67.25 379 ASN A C 1
ATOM 3070 O O . ASN A 1 379 ? 34.807 32.358 -25.955 1.00 67.25 379 ASN A O 1
ATOM 3074 N N . LEU A 1 380 ? 34.020 30.276 -25.568 1.00 78.44 380 LEU A N 1
ATOM 3075 C CA . LEU A 1 380 ? 32.782 30.704 -24.920 1.00 78.44 380 LEU A CA 1
ATOM 3076 C C . LEU A 1 380 ? 32.991 30.647 -23.399 1.00 78.44 380 LEU A C 1
ATOM 3078 O O . LEU A 1 380 ? 33.090 29.555 -22.829 1.00 78.44 380 LEU A O 1
ATOM 3082 N N . PRO A 1 381 ? 33.092 31.798 -22.712 1.00 76.44 381 PRO A N 1
ATOM 3083 C CA . PRO A 1 381 ? 33.335 31.799 -21.282 1.00 76.44 381 PRO A CA 1
ATOM 3084 C C . PRO A 1 381 ? 32.110 31.276 -20.531 1.00 76.44 381 PRO A C 1
ATOM 3086 O O . PRO A 1 381 ? 30.966 31.602 -20.858 1.00 76.44 381 PRO A O 1
ATOM 3089 N N . LYS A 1 382 ? 32.372 30.521 -19.463 1.00 86.81 382 LYS A N 1
ATOM 3090 C CA . LYS A 1 382 ? 31.358 30.173 -18.471 1.00 86.81 382 LYS A CA 1
ATOM 3091 C C . LYS A 1 382 ? 30.701 31.449 -17.935 1.00 86.81 382 LYS A C 1
ATOM 3093 O O . LYS A 1 382 ? 31.392 32.401 -17.562 1.00 86.81 382 LYS A O 1
ATOM 3098 N N . TRP A 1 383 ? 29.373 31.465 -17.894 1.00 91.00 383 TRP A N 1
ATOM 3099 C CA . TRP A 1 383 ? 28.621 32.559 -17.291 1.00 91.00 383 TRP A CA 1
ATOM 3100 C C . TRP A 1 383 ? 28.763 32.560 -15.770 1.00 91.00 383 TRP A C 1
ATOM 3102 O O . TRP A 1 383 ? 28.951 31.522 -15.133 1.00 91.00 383 TRP A O 1
ATOM 3112 N N . ASP A 1 384 ? 28.664 33.749 -15.180 1.00 89.25 384 ASP A N 1
ATOM 3113 C CA . ASP A 1 384 ? 28.585 33.881 -13.732 1.00 89.25 384 ASP A CA 1
ATOM 3114 C C . ASP A 1 384 ? 27.271 33.292 -13.187 1.00 89.25 384 ASP A C 1
ATOM 3116 O O . ASP A 1 384 ? 26.279 33.111 -13.902 1.00 89.25 384 ASP A O 1
ATOM 3120 N N . SER A 1 385 ? 27.273 32.984 -11.890 1.00 83.06 385 SER A N 1
ATOM 3121 C CA . SER A 1 385 ? 26.156 32.312 -11.228 1.00 83.06 385 SER A CA 1
ATOM 3122 C C . SER A 1 385 ? 24.866 33.139 -11.206 1.00 83.06 385 SER A C 1
ATOM 3124 O O . SER A 1 385 ? 23.793 32.552 -11.135 1.00 83.06 385 SER A O 1
ATOM 3126 N N . ASP A 1 386 ? 24.938 34.474 -11.275 1.00 86.31 386 ASP A N 1
ATOM 3127 C CA . ASP A 1 386 ? 23.744 35.333 -11.277 1.00 86.31 386 ASP A CA 1
ATOM 3128 C C . ASP A 1 386 ? 23.041 35.300 -12.642 1.00 86.31 386 ASP A C 1
ATOM 3130 O O . ASP A 1 386 ? 21.819 35.160 -12.715 1.00 86.31 386 ASP A O 1
ATOM 3134 N N . LYS A 1 387 ? 23.805 35.345 -13.741 1.00 89.94 387 LYS A N 1
ATOM 3135 C CA . LYS A 1 387 ? 23.248 35.195 -15.095 1.00 89.94 387 LYS A CA 1
ATOM 3136 C C . LYS A 1 387 ? 22.622 33.824 -15.318 1.00 89.94 387 LYS A C 1
ATOM 3138 O O . LYS A 1 387 ? 21.529 33.745 -15.879 1.00 89.94 387 LYS A O 1
ATOM 3143 N N . LEU A 1 388 ? 23.300 32.764 -14.870 1.00 88.19 388 LEU A N 1
ATOM 3144 C CA . LEU A 1 388 ? 22.780 31.397 -14.952 1.00 88.19 388 LEU A CA 1
ATOM 3145 C C . LEU A 1 388 ? 21.485 31.259 -14.148 1.00 88.19 388 LEU A C 1
ATOM 3147 O O . LEU A 1 388 ? 20.488 30.802 -14.699 1.00 88.19 388 LEU A O 1
ATOM 3151 N N . ALA A 1 389 ? 21.459 31.763 -12.910 1.00 85.75 389 ALA A N 1
ATOM 3152 C CA . ALA A 1 389 ? 20.268 31.720 -12.064 1.00 85.75 389 ALA A CA 1
ATOM 3153 C C . ALA A 1 389 ? 19.074 32.477 -12.671 1.00 85.75 389 ALA A C 1
ATOM 3155 O O . ALA A 1 389 ? 17.936 32.038 -12.537 1.00 85.75 389 ALA A O 1
ATOM 3156 N N . LYS A 1 390 ? 19.300 33.598 -13.369 1.00 88.69 390 LYS A N 1
ATOM 3157 C CA . LYS A 1 390 ? 18.227 34.344 -14.053 1.00 88.69 390 LYS A CA 1
ATOM 3158 C C . LYS A 1 390 ? 17.676 33.608 -15.271 1.00 88.69 390 LYS A C 1
ATOM 3160 O O . LYS A 1 390 ? 16.463 33.619 -15.479 1.00 88.69 390 LYS A O 1
ATOM 3165 N N . LEU A 1 391 ? 18.543 32.979 -16.067 1.00 89.31 391 LEU A N 1
ATOM 3166 C CA . LEU A 1 391 ? 18.115 32.156 -17.199 1.00 89.31 391 LEU A CA 1
ATOM 3167 C C . LEU A 1 391 ? 17.345 30.921 -16.716 1.00 89.31 391 LEU A C 1
ATOM 3169 O O . LEU A 1 391 ? 16.279 30.631 -17.249 1.00 89.31 391 LEU A O 1
ATOM 3173 N N . GLU A 1 392 ? 17.846 30.246 -15.681 1.00 86.69 392 GLU A N 1
ATOM 3174 C CA . GLU A 1 392 ? 17.184 29.106 -15.043 1.00 86.69 392 GLU A CA 1
ATOM 3175 C C . GLU A 1 392 ? 15.822 29.506 -14.459 1.00 86.69 392 GLU A C 1
ATOM 3177 O O . GLU A 1 392 ? 14.821 28.869 -14.767 1.00 86.69 392 GLU A O 1
ATOM 3182 N N . ALA A 1 393 ? 15.741 30.626 -13.731 1.00 84.88 393 ALA A N 1
ATOM 3183 C CA . ALA A 1 393 ? 14.480 31.131 -13.190 1.00 84.88 393 ALA A CA 1
ATOM 3184 C C . ALA A 1 393 ? 13.446 31.439 -14.287 1.00 84.88 393 ALA A C 1
ATOM 3186 O O . ALA A 1 393 ? 12.268 31.135 -14.124 1.00 84.88 393 ALA A O 1
ATOM 3187 N N . TRP A 1 394 ? 13.865 32.017 -15.417 1.00 88.00 394 TRP A N 1
ATOM 3188 C CA . TRP A 1 394 ? 12.970 32.281 -16.548 1.00 88.00 394 TRP A CA 1
ATOM 3189 C C . TRP A 1 394 ? 12.493 31.000 -17.248 1.00 88.00 394 TRP A C 1
ATOM 3191 O O . TRP A 1 394 ? 11.343 30.935 -17.683 1.00 88.00 394 TRP A O 1
ATOM 3201 N N . ILE A 1 395 ? 13.351 29.975 -17.329 1.00 83.31 395 ILE A N 1
ATOM 3202 C CA . ILE A 1 395 ? 12.984 28.638 -17.823 1.00 83.31 395 ILE A CA 1
ATOM 3203 C C . ILE A 1 395 ? 11.974 27.978 -16.877 1.00 83.31 395 ILE A C 1
ATOM 3205 O O . ILE A 1 395 ? 10.957 27.464 -17.338 1.00 83.31 395 ILE A O 1
ATOM 3209 N N . ASP A 1 396 ? 12.232 28.027 -15.571 1.00 76.69 396 ASP A N 1
ATOM 3210 C CA . ASP A 1 396 ? 11.368 27.467 -14.527 1.00 76.69 396 ASP A CA 1
ATOM 3211 C C . ASP A 1 396 ? 9.997 28.163 -14.469 1.00 76.69 396 ASP A C 1
ATOM 3213 O O . ASP A 1 396 ? 8.981 27.546 -14.146 1.00 76.69 396 ASP A O 1
ATOM 3217 N N . ALA A 1 397 ? 9.943 29.444 -14.829 1.00 74.88 397 ALA A N 1
ATOM 3218 C CA . ALA A 1 397 ? 8.711 30.223 -14.903 1.00 74.88 397 ALA A CA 1
ATOM 3219 C C . ALA A 1 397 ? 7.922 30.055 -16.216 1.00 74.88 397 ALA A C 1
ATOM 3221 O O . ALA A 1 397 ? 6.903 30.721 -16.384 1.00 74.88 397 ALA A O 1
ATOM 3222 N N . ASP A 1 398 ? 8.373 29.184 -17.123 1.00 77.06 398 ASP A N 1
ATOM 3223 C CA . ASP A 1 398 ? 7.765 28.917 -18.436 1.00 77.06 398 ASP A CA 1
ATOM 3224 C C . ASP A 1 398 ? 7.728 30.136 -19.384 1.00 77.06 398 ASP A C 1
ATOM 3226 O O . ASP A 1 398 ? 6.738 30.419 -20.054 1.00 77.06 398 ASP A O 1
ATOM 3230 N N . PHE A 1 399 ? 8.853 30.852 -19.474 1.00 84.69 399 PHE A N 1
ATOM 3231 C CA . PHE A 1 399 ? 9.088 31.952 -20.429 1.00 84.69 399 PHE A CA 1
ATOM 3232 C C . PHE A 1 399 ? 8.064 33.105 -20.386 1.00 84.69 399 PHE A C 1
ATOM 3234 O O . PHE A 1 399 ? 7.541 33.484 -21.447 1.00 84.69 399 PHE A O 1
ATOM 3241 N N . PRO A 1 400 ? 7.808 33.697 -19.205 1.00 72.06 400 PRO A N 1
ATOM 3242 C CA . PRO A 1 400 ? 6.844 34.782 -19.048 1.00 72.06 400 PRO A CA 1
ATOM 3243 C C . PRO A 1 400 ? 7.155 36.023 -19.898 1.00 72.06 400 PRO A C 1
ATOM 3245 O O . PRO A 1 400 ? 8.293 36.169 -20.432 1.00 72.06 400 PRO A O 1
#

InterPro domains:
  IPR000896 Hemocyanin/hexamerin middle domain [PF00372] (22-79)
  IPR002227 Tyrosinase copper-binding domain [PS00498] (66-77)
  IPR005203 Hemocyanin, C-terminal [PF03723] (137-305)
  IPR008922 Di-copper centre-containing domain superfamily [G3DSA:1.10.1280.10] (1-87)
  IPR008922 Di-copper centre-containing domain superfamily [SSF48056] (22-78)
  IPR013788 Hemocyanin/hexamerin [PTHR11511] (2-314)
  IPR014756 Immunoglobulin E-set [SSF81296] (130-309)
  IPR037020 Hemocyanin, C-terminal domain superfamily [G3DSA:2.60.40.1520] (88-315)

Radius of gyration: 28.28 Å; chains: 1; bounding box: 61×77×71 Å

Sequence (400 aa):
MNWVGIVVEAEAPQLKETEDGVIDEDLYGSLHNLGHDKFAEIGYQTYSSSKNRWGVMGSTSVAIRDPVFWIWHRHIDDFRQSIVKKYKQHALKESAPPHVKLTEVQILPQDENSTTPHGGIATYLTAPQLDKHEVNAKLNHEPYKWVVKVEAIGDIEKFKPFTVRIFIAPKLLMGEQRRYIEMDKFSYTLTKRTATITRLDVQSSVARKHSNPLEHRDPRCLCGWPQNMMLPSGTEKGMDYVIFAMLTNDSISEDDEVSISFCGAKDDKYPDERGMGYPFDKAWFTTSSEMQEAIMDLQHVKLSEFKIYRETKLYEGRKVSLKGDISWENTIQSLFTKSDKKYMSDNYNIDLEKKSDVIRYRMFILGLFENGTDDASGNLPKWDSDKLAKLEAWIDADFP

Organism: Amphimedon queenslandica (NCBI:txid400682)

Secondary structure (DSSP, 8-state):
-HHHHHHHHT--GGGTEETTEE--HHHH--HHHHHHHHHHHHGGGG--SS--PPPGGG-TTTGGGSHHHHHHHHHHHHHHHHHHTT-EEPPGGGGS-TTEEEEEEEEEESSTT--SPTTEEEEEEEPP-GGGT--S-EEEE--EEEEEEEEE-S--SSPPPEEEEEEEEEGGGTT-GGGPEEEEEEEE--SSSEEEEEEEGGG-SSB-S---TTT-S-GGGG-SB-GGGSS---BTT-EEEEEEEEEES------SSS-HHHH--TTSS-S-TT-TTTTSSSEE--SSSSHHHHHTT-TTEEEEEEEEEEEE----------SS---IIIIIHHHS-HHHHHHHHHHH---TT-HHHHHHHHHHHHHHHHH-B--TT--BPPPPHHHHHHHHHHHHTT--

Foldseek 3Di:
DLVLVCLQQVDDQVSQDDPVGGDDCVVRPGNLLVVLQVQQCVVQVPDPDPPRGGRLSNDPVRNVVDPVSVVSVVVSVVVVVVVQAVDADEQLLVFAAPWKFWDDKAKAAPDPPDPPPPQAWEKEWEDAPVVVVGPGTDIATGKMKMKTKMFTDDDDPAWDKKKKWKWKAQPVCVQPLVRTDTLAMAIDTDPDRMDIDIGILQNGLQEQLDCDCVVDVDCQSNDHDHSRPSDDQFEQVWGKMKMKMFIGNDHFDDDNSGSLQPRNDPVPDRRDPVDHSPPSSHHYPAPDSTPCVSCVPPRRIDMDMGTYHYDYDDHPALQDPDDDDQACVPAQLVLQDPVNQVCCCVPPVAHSNDPVSCLVCVVVSLVCLCVWDDDPVDTGHRDDPVSSVSSVNCVRNVRD